Protein AF-0000000075576535 (afdb_homodimer)

Solvent-accessible surface area (backbone atoms only — not comparable to full-atom values): 26119 Å² total; per-residue (Å²): 130,88,57,39,35,42,32,34,54,51,31,19,43,72,40,58,70,53,46,50,52,46,50,64,59,34,53,67,55,54,68,76,42,75,64,45,44,45,37,43,22,48,39,57,70,35,44,57,62,50,44,52,54,37,58,76,64,68,48,82,67,37,43,29,31,50,52,58,44,52,50,69,54,49,90,36,50,63,47,47,24,51,55,45,44,51,72,63,62,55,42,33,32,36,36,54,44,66,47,32,41,72,58,36,65,47,43,53,67,55,35,17,48,23,37,53,36,30,48,74,71,69,26,27,30,36,38,32,42,55,36,47,59,66,35,51,73,70,69,39,37,68,59,50,40,49,50,44,50,53,45,35,46,57,90,60,59,73,89,46,61,66,47,40,36,37,29,47,31,41,47,54,10,44,71,95,79,27,47,56,69,53,62,68,57,51,47,52,51,34,51,48,51,42,50,52,34,25,70,75,51,41,79,60,18,75,58,43,44,30,25,44,22,32,58,46,35,79,88,46,38,37,64,50,56,63,36,91,60,31,43,25,40,45,25,43,74,50,45,74,39,54,68,50,31,47,53,37,49,54,50,33,51,63,55,77,100,129,88,57,41,36,41,32,35,54,52,31,19,43,70,40,59,68,52,46,48,52,46,51,64,58,34,55,70,55,53,69,75,42,75,64,45,45,44,35,43,22,49,39,59,69,35,45,57,62,51,46,51,54,37,58,76,64,67,50,83,66,38,42,29,31,49,52,57,45,51,48,70,54,50,91,36,50,64,46,47,24,50,57,46,46,50,73,65,62,54,43,33,32,35,37,54,44,65,48,32,41,74,60,36,65,48,44,52,68,54,34,16,48,23,38,54,36,30,49,73,70,68,26,28,28,36,37,33,42,55,35,46,59,65,33,52,73,70,69,39,35,67,59,49,39,49,50,45,50,52,47,35,45,57,90,59,59,72,90,47,63,66,46,40,36,37,28,46,31,41,48,55,9,45,71,96,79,28,46,57,69,51,60,69,56,52,49,53,51,35,51,49,52,42,51,52,34,24,71,76,52,41,81,62,18,75,58,45,45,29,25,45,24,32,58,45,36,81,88,47,40,38,63,50,57,61,35,90,61,32,43,25,41,45,25,42,76,50,45,75,39,54,68,50,32,47,53,40,50,54,50,33,52,63,54,77,101

Nearest PDB structures (foldseek):
  2btm-assembly1_B  TM=9.625E-01  e=4.132E-29  Geobacillus stearothermophilus
  1btm-assembly1_B  TM=9.492E-01  e=1.692E-28  Geobacillus stearothermophilus
  4y9a-assembly2_C  TM=9.514E-01  e=1.971E-26  Streptomyces coelicolor A3(2)
  3uww-assembly1_B  TM=9.425E-01  e=4.756E-26  Staphylococcus aureus subsp. aureus MRSA252
  3ta6-assembly1_A  TM=9.443E-01  e=1.858E-26  Mycobacterium tuberculosis H37Rv

Organism: Acetobacterium woodii (strain ATCC 29683 / DSM 1030 / JCM 2381 / KCTC 1655 / WB1) (NCBI:txid931626)

InterPro domains:
  IPR000652 Triosephosphate isomerase [PF00121] (5-249)
  IPR000652 Triosephosphate isomerase [PS51440] (3-251)
  IPR000652 Triosephosphate isomerase [PTHR21139] (2-249)
  IPR000652 Triosephosphate isomerase [cd00311] (4-249)
  IPR013785 Aldolase-type TIM barrel [G3DSA:3.20.20.70] (1-255)
  IPR020861 Triosephosphate isomerase, active site [PS00171] (167-177)
  IPR035990 Triosephosphate isomerase superfamily [SSF51351] (1-250)

Sequence (514 aa):
MKKFLLGTNWKMNKTLADATQYTNDLMPIIEKYPAFDFFIIPSYTHLWKLKELIDTNKSALKLGAQNMHYADSGQFTGEISPVMLKEIGLDIIELGHCERRQYFNETDETVNLKTLAALKHGFIPLICIGEKSEDKNYGVSKEMLAKQLKIALKDVPSDKIGQFWVAYEPVWAIGVNGIPAETPYVKKIHDFLRTVLIELYGPLGKDVPLLFGGSVNINNAKDYAGLENVDGLFIGRSAWEPDLFEEIMVSVGDTLKMKKFLLGTNWKMNKTLADATQYTNDLMPIIEKYPAFDFFIIPSYTHLWKLKELIDTNKSALKLGAQNMHYADSGQFTGEISPVMLKEIGLDIIELGHCERRQYFNETDETVNLKTLAALKHGFIPLICIGEKSEDKNYGVSKEMLAKQLKIALKDVPSDKIGQFWVAYEPVWAIGVNGIPAETPYVKKIHDFLRTVLIELYGPLGKDVPLLFGGSVNINNAKDYAGLENVDGLFIGRSAWEPDLFEEIMVSVGDTLK

Radius of gyration: 24.59 Å; Cα contacts (8 Å, |Δi|>4): 1043; chains: 2; bounding box: 40×75×56 Å

Secondary structure (DSSP, 8-state):
-PPEEEEEE--B---HHHHHHHHHHHHHHHTT-TTEEEEEE--GGGHHHHHHHHHHTT---EEEES---SSSSBS-TT---HHHHHHHT--EEEE--HHHHHHS---HHHHHHHHHHHHHTT-EEEEEE---HHHHHTT-HHHHHHHHHHHHTTT--GGGTTS-EEEE--GGGSSTTPPPPPHHHHHHHHHHHHHHHHHHHGGGGGGS-EEE-SS--TTTHHHHHTSTT--EEEE-GGGSSHHHHHHHHHHHHHHH-/-PPEEEEEE--B---HHHHHHHHHHHHHHHTT-TTEEEEEE--GGGHHHHHHHHHHTT---EEEES---SSSSBS-TT---HHHHHHHT--EEEE--HHHHHHS---HHHHHHHHHHHHHTT-EEEEEE---HHHHHTT-HHHHHHHHHHHHTTT--GGGTTS-EEEE--GGGSSTTPPPPPHHHHHHHHHHHHHHHHHHHGGGGGGS-EEE-SS--TTTHHHHHTSTT--EEEE-GGGSSHHHHHHHHHHHHHHH-

Structure (mmCIF, N/CA/C/O backbone):
data_AF-0000000075576535-model_v1
#
loop_
_entity.id
_entity.type
_entity.pdbx_description
1 polymer 'Triosephosphate isomerase'
#
loop_
_atom_site.group_PDB
_atom_site.id
_atom_site.type_symbol
_atom_site.label_atom_id
_atom_site.label_alt_id
_atom_site.label_comp_id
_atom_site.label_asym_id
_atom_site.label_entity_id
_atom_site.label_seq_id
_atom_site.pdbx_PDB_ins_code
_atom_site.Cartn_x
_atom_site.Cartn_y
_atom_site.Cartn_z
_atom_site.occupancy
_atom_site.B_iso_or_equiv
_atom_site.auth_seq_id
_atom_site.auth_comp_id
_atom_site.auth_asym_id
_atom_site.auth_atom_id
_atom_site.pdbx_PDB_model_num
ATOM 1 N N . MET A 1 1 ? 11.852 -34.375 -8.195 1 56.28 1 MET A N 1
ATOM 2 C CA . MET A 1 1 ? 10.672 -34 -8.953 1 56.28 1 MET A CA 1
ATOM 3 C C . MET A 1 1 ? 10.227 -32.562 -8.602 1 56.28 1 MET A C 1
ATOM 5 O O . MET A 1 1 ? 10.406 -32.125 -7.465 1 56.28 1 MET A O 1
ATOM 9 N N . LYS A 1 2 ? 9.836 -31.75 -9.641 1 85 2 LYS A N 1
ATOM 10 C CA . LYS A 1 2 ? 9.383 -30.391 -9.398 1 85 2 LYS A CA 1
ATOM 11 C C . LYS A 1 2 ? 8.117 -30.375 -8.547 1 85 2 LYS A C 1
ATOM 13 O O . LYS A 1 2 ? 7.18 -31.125 -8.805 1 85 2 LYS A O 1
ATOM 18 N N . LYS A 1 3 ? 8.156 -29.703 -7.449 1 93.56 3 LYS A N 1
ATOM 19 C CA . LYS A 1 3 ? 7.012 -29.625 -6.547 1 93.56 3 LYS A CA 1
ATOM 20 C C . LYS A 1 3 ? 5.879 -28.812 -7.176 1 93.56 3 LYS A C 1
ATOM 22 O O . LYS A 1 3 ? 6.125 -27.859 -7.926 1 93.56 3 LYS A O 1
ATOM 27 N N . PHE A 1 4 ? 4.617 -29.234 -6.926 1 97.38 4 PHE A N 1
ATOM 28 C CA . PHE A 1 4 ? 3.428 -28.516 -7.355 1 97.38 4 PHE A CA 1
ATOM 29 C C . PHE A 1 4 ? 3.17 -27.312 -6.461 1 97.38 4 PHE A C 1
ATOM 31 O O . PHE A 1 4 ? 3.215 -27.422 -5.234 1 97.38 4 PHE A O 1
ATOM 38 N N . LEU A 1 5 ? 2.971 -26.156 -7.043 1 98.25 5 LEU A N 1
ATOM 39 C CA . LEU A 1 5 ? 2.82 -24.922 -6.285 1 98.25 5 LEU A CA 1
ATOM 40 C C . LEU A 1 5 ? 1.365 -24.688 -5.891 1 98.25 5 LEU A C 1
ATOM 42 O O . LEU A 1 5 ? 0.467 -24.797 -6.727 1 98.25 5 LEU A O 1
ATOM 46 N N . LEU A 1 6 ? 1.112 -24.469 -4.617 1 98.25 6 LEU A N 1
ATOM 47 C CA . LEU A 1 6 ? -0.2 -24.094 -4.098 1 98.25 6 LEU A CA 1
ATOM 48 C C . LEU A 1 6 ? -0.117 -22.828 -3.262 1 98.25 6 LEU A C 1
ATOM 50 O O . LEU A 1 6 ? 0.62 -22.781 -2.275 1 98.25 6 LEU A O 1
ATOM 54 N N . GLY A 1 7 ? -0.827 -21.859 -3.676 1 98.12 7 GLY A N 1
ATOM 55 C CA . GLY A 1 7 ? -0.745 -20.609 -2.93 1 98.12 7 GLY A CA 1
ATOM 56 C C . GLY A 1 7 ? -2.037 -19.812 -2.953 1 98.12 7 GLY A C 1
ATOM 57 O O . GLY A 1 7 ? -2.996 -20.203 -3.625 1 98.12 7 GLY A O 1
ATOM 58 N N . THR A 1 8 ? -2.109 -18.766 -2.127 1 98.44 8 THR A N 1
ATOM 59 C CA . THR A 1 8 ? -3.311 -17.953 -2.018 1 98.44 8 THR A CA 1
ATOM 60 C C . THR A 1 8 ? -2.947 -16.5 -1.718 1 98.44 8 THR A C 1
ATOM 62 O O . THR A 1 8 ? -1.947 -16.234 -1.049 1 98.44 8 THR A O 1
ATOM 65 N N . ASN A 1 9 ? -3.652 -15.633 -2.279 1 98 9 ASN A N 1
ATOM 66 C CA . ASN A 1 9 ? -3.658 -14.203 -1.983 1 98 9 ASN A CA 1
ATOM 67 C C . ASN A 1 9 ? -4.934 -13.789 -1.257 1 98 9 ASN A C 1
ATOM 69 O O . ASN A 1 9 ? -6.039 -14.055 -1.73 1 98 9 ASN A O 1
ATOM 73 N N . TRP A 1 10 ? -4.77 -13.125 -0.159 1 97.94 10 TRP A N 1
ATOM 74 C CA . TRP A 1 10 ? -5.938 -12.781 0.651 1 97.94 10 TRP A CA 1
ATOM 75 C C . TRP A 1 10 ? -6.539 -11.453 0.208 1 97.94 10 TRP A C 1
ATOM 77 O O . TRP A 1 10 ? -7.605 -11.062 0.686 1 97.94 10 TRP A O 1
ATOM 87 N N . LYS A 1 11 ? -5.855 -10.75 -0.744 1 97.38 11 LYS A N 1
ATOM 88 C CA . LYS A 1 11 ? -6.285 -9.398 -1.092 1 97.38 11 LYS A CA 1
ATOM 89 C C . LYS A 1 11 ? -6.461 -8.539 0.157 1 97.38 11 LYS A C 1
ATOM 91 O O . LYS A 1 11 ? -5.652 -8.609 1.086 1 97.38 11 LYS A O 1
ATOM 96 N N . MET A 1 12 ? -7.383 -7.586 0.148 1 98 12 MET A N 1
ATOM 97 C CA . MET A 1 12 ? -7.574 -6.711 1.301 1 98 12 MET A CA 1
ATOM 98 C C . MET A 1 12 ? -8.562 -7.32 2.289 1 98 12 MET A C 1
ATOM 100 O O . MET A 1 12 ? -9.609 -6.734 2.566 1 98 12 MET A O 1
ATOM 104 N N . ASN A 1 13 ? -8.141 -8.531 2.719 1 97.44 13 ASN A N 1
ATOM 105 C CA . ASN A 1 13 ? -8.938 -9.25 3.707 1 97.44 13 ASN A CA 1
ATOM 106 C C . ASN A 1 13 ? -8.078 -9.742 4.867 1 97.44 13 ASN A C 1
ATOM 108 O O . ASN A 1 13 ? -6.848 -9.727 4.785 1 97.44 13 ASN A O 1
ATOM 112 N N . LYS A 1 14 ? -8.711 -10.109 6.031 1 97.5 14 LYS A N 1
ATOM 113 C CA . LYS A 1 14 ? -8.109 -10.656 7.246 1 97.5 14 LYS A CA 1
ATOM 114 C C . LYS A 1 14 ? -7.391 -9.562 8.039 1 97.5 14 LYS A C 1
ATOM 116 O O . LYS A 1 14 ? -6.629 -8.773 7.473 1 97.5 14 LYS A O 1
ATOM 121 N N . THR A 1 15 ? -7.684 -9.484 9.273 1 97.38 15 THR A N 1
ATOM 122 C CA . THR A 1 15 ? -6.879 -8.727 10.234 1 97.38 15 THR A CA 1
ATOM 123 C C . THR A 1 15 ? -5.602 -9.477 10.586 1 97.38 15 THR A C 1
ATOM 125 O O . THR A 1 15 ? -5.418 -10.625 10.172 1 97.38 15 THR A O 1
ATOM 128 N N . LEU A 1 16 ? -4.75 -8.805 11.281 1 97.69 16 LEU A N 1
ATOM 129 C CA . LEU A 1 16 ? -3.547 -9.508 11.711 1 97.69 16 LEU A CA 1
ATOM 130 C C . LEU A 1 16 ? -3.9 -10.711 12.586 1 97.69 16 LEU A C 1
ATOM 132 O O . LEU A 1 16 ? -3.27 -11.766 12.477 1 97.69 16 LEU A O 1
ATOM 136 N N . ALA A 1 17 ? -4.859 -10.562 13.469 1 98.12 17 ALA A N 1
ATOM 137 C CA . ALA A 1 17 ? -5.289 -11.672 14.32 1 98.12 17 ALA A CA 1
ATOM 138 C C . ALA A 1 17 ? -5.758 -12.852 13.477 1 98.12 17 ALA A C 1
ATOM 140 O O . ALA A 1 17 ? -5.363 -13.992 13.719 1 98.12 17 ALA A O 1
ATOM 141 N N . ASP A 1 18 ? -6.598 -12.562 12.477 1 98.19 18 ASP A N 1
ATOM 142 C CA . ASP A 1 18 ? -7.098 -13.594 11.57 1 98.19 18 ASP A CA 1
ATOM 143 C C . ASP A 1 18 ? -5.957 -14.242 10.797 1 98.19 18 ASP A C 1
ATOM 145 O O . ASP A 1 18 ? -5.93 -15.461 10.633 1 98.19 18 ASP A O 1
ATOM 149 N N . ALA A 1 19 ? -5.074 -13.414 10.312 1 98.5 19 ALA A N 1
ATOM 150 C CA . ALA A 1 19 ? -3.941 -13.875 9.516 1 98.5 19 ALA A CA 1
ATOM 151 C C . ALA A 1 19 ? -3.025 -14.773 10.344 1 98.5 19 ALA A C 1
ATOM 153 O O . ALA A 1 19 ? -2.535 -15.797 9.844 1 98.5 19 ALA A O 1
ATOM 154 N N . THR A 1 20 ? -2.766 -14.359 11.562 1 98.56 20 THR A N 1
ATOM 155 C CA . THR A 1 20 ? -1.916 -15.125 12.469 1 98.56 20 THR A CA 1
ATOM 156 C C . THR A 1 20 ? -2.533 -16.484 12.773 1 98.56 20 THR A C 1
ATOM 158 O O . THR A 1 20 ? -1.85 -17.5 12.719 1 98.56 20 THR A O 1
ATOM 161 N N . GLN A 1 21 ? -3.793 -16.453 13.086 1 98.62 21 GLN A N 1
ATOM 162 C CA . GLN A 1 21 ? -4.488 -17.703 13.352 1 98.62 21 GLN A CA 1
ATOM 163 C C . GLN A 1 21 ? -4.449 -18.625 12.133 1 98.62 21 GLN A C 1
ATOM 165 O O . GLN A 1 21 ? -4.18 -19.812 12.258 1 98.62 21 GLN A O 1
ATOM 170 N N . TYR A 1 22 ? -4.773 -18.094 10.984 1 98.69 22 TYR A N 1
ATOM 171 C CA . TYR A 1 22 ? -4.715 -18.844 9.734 1 98.69 22 TYR A CA 1
ATOM 172 C C . TYR A 1 22 ? -3.35 -19.5 9.555 1 98.69 22 TYR A C 1
ATOM 174 O O . TYR A 1 22 ? -3.258 -20.688 9.258 1 98.69 22 TYR A O 1
ATOM 182 N N . THR A 1 23 ? -2.303 -18.688 9.695 1 98.69 23 THR A N 1
ATOM 183 C CA . THR A 1 23 ? -0.939 -19.141 9.453 1 98.69 23 THR A CA 1
ATOM 184 C C . THR A 1 23 ? -0.543 -20.219 10.453 1 98.69 23 THR A C 1
ATOM 186 O O . THR A 1 23 ? 0.076 -21.219 10.078 1 98.69 23 THR A O 1
ATOM 189 N N . ASN A 1 24 ? -0.929 -20.031 11.734 1 98.56 24 ASN A N 1
ATOM 190 C CA . ASN A 1 24 ? -0.678 -21.031 12.773 1 98.56 24 ASN A CA 1
ATOM 191 C C . ASN A 1 24 ? -1.327 -22.359 12.438 1 98.56 24 ASN A C 1
ATOM 193 O O . ASN A 1 24 ? -0.734 -23.422 12.664 1 98.56 24 ASN A O 1
ATOM 197 N N . ASP A 1 25 ? -2.52 -22.266 11.906 1 98.5 25 ASP A N 1
ATOM 198 C CA . ASP A 1 25 ? -3.268 -23.484 11.578 1 98.5 25 ASP A CA 1
ATOM 199 C C . ASP A 1 25 ? -2.713 -24.141 10.312 1 98.5 25 ASP A C 1
ATOM 201 O O . ASP A 1 25 ? -2.719 -25.375 10.195 1 98.5 25 ASP A O 1
ATOM 205 N N . LEU A 1 26 ? -2.186 -23.391 9.398 1 98.5 26 LEU A N 1
ATOM 206 C CA . LEU A 1 26 ? -1.751 -23.875 8.102 1 98.5 26 LEU A CA 1
ATOM 207 C C . LEU A 1 26 ? -0.407 -24.594 8.203 1 98.5 26 LEU A C 1
ATOM 209 O O . LEU A 1 26 ? -0.174 -25.594 7.523 1 98.5 26 LEU A O 1
ATOM 213 N N . MET A 1 27 ? 0.479 -24.125 9.008 1 98.25 27 MET A N 1
ATOM 214 C CA . MET A 1 27 ? 1.863 -24.594 9.047 1 98.25 27 MET A CA 1
ATOM 215 C C . MET A 1 27 ? 1.929 -26.078 9.367 1 98.25 27 MET A C 1
ATOM 217 O O . MET A 1 27 ? 2.584 -26.844 8.648 1 98.25 27 MET A O 1
ATOM 221 N N . PRO A 1 28 ? 1.17 -26.609 10.375 1 97.44 28 PRO A N 1
ATOM 222 C CA . PRO A 1 28 ? 1.219 -28.047 10.602 1 97.44 28 PRO A CA 1
ATOM 223 C C . PRO A 1 28 ? 0.573 -28.844 9.469 1 97.44 28 PRO A C 1
ATOM 225 O O . PRO A 1 28 ? 0.981 -29.984 9.188 1 97.44 28 PRO A O 1
ATOM 228 N N . ILE A 1 29 ? -0.359 -28.25 8.781 1 97.44 29 ILE A N 1
ATOM 229 C CA . ILE A 1 29 ? -1.05 -28.938 7.691 1 97.44 29 ILE A CA 1
ATOM 230 C C . ILE A 1 29 ? -0.085 -29.156 6.527 1 97.44 29 ILE A C 1
ATOM 232 O O . ILE A 1 29 ? 0.015 -30.266 5.996 1 97.44 29 ILE A O 1
ATOM 236 N N . ILE A 1 30 ? 0.64 -28.156 6.168 1 96.12 30 ILE A N 1
ATOM 237 C CA . ILE A 1 30 ? 1.434 -28.25 4.945 1 96.12 30 ILE A CA 1
ATOM 238 C C . ILE A 1 30 ? 2.574 -29.25 5.148 1 96.12 30 ILE A C 1
ATOM 240 O O . ILE A 1 30 ? 3.107 -29.797 4.18 1 96.12 30 ILE A O 1
ATOM 244 N N . GLU A 1 31 ? 2.982 -29.531 6.371 1 95.94 31 GLU A N 1
ATOM 245 C CA . GLU A 1 31 ? 4.035 -30.5 6.676 1 95.94 31 GLU A CA 1
ATOM 246 C C . GLU A 1 31 ? 3.627 -31.906 6.262 1 95.94 31 GLU A C 1
ATOM 248 O O . GLU A 1 31 ? 4.484 -32.75 5.988 1 95.94 31 GLU A O 1
ATOM 253 N N . LYS A 1 32 ? 2.367 -32.094 6.164 1 95.69 32 LYS A N 1
ATOM 254 C CA . LYS A 1 32 ? 1.84 -33.406 5.797 1 95.69 32 LYS A CA 1
ATOM 255 C C . LYS A 1 32 ? 1.925 -33.625 4.293 1 95.69 32 LYS A C 1
ATOM 257 O O . LYS A 1 32 ? 1.772 -34.75 3.82 1 95.69 32 LYS A O 1
ATOM 262 N N . TYR A 1 33 ? 2.209 -32.594 3.57 1 94.62 33 TYR A N 1
ATOM 263 C CA . TYR A 1 33 ? 2.15 -32.688 2.115 1 94.62 33 TYR A CA 1
ATOM 264 C C . TYR A 1 33 ? 3.443 -32.188 1.485 1 94.62 33 TYR A C 1
ATOM 266 O O . TYR A 1 33 ? 3.441 -31.172 0.763 1 94.62 33 TYR A O 1
ATOM 274 N N . PRO A 1 34 ? 4.473 -32.844 1.625 1 90.75 34 PRO A N 1
ATOM 275 C CA . PRO A 1 34 ? 5.797 -32.406 1.18 1 90.75 34 PRO A CA 1
ATOM 276 C C . PRO A 1 34 ? 5.914 -32.312 -0.341 1 90.75 34 PRO A C 1
ATOM 278 O O . PRO A 1 34 ? 6.883 -31.766 -0.864 1 90.75 34 PRO A O 1
ATOM 281 N N . ALA A 1 35 ? 4.961 -32.844 -1.078 1 90.5 35 ALA A N 1
ATOM 282 C CA . ALA A 1 35 ? 4.992 -32.844 -2.539 1 90.5 35 ALA A CA 1
ATOM 283 C C . ALA A 1 35 ? 4.648 -31.469 -3.084 1 90.5 35 ALA A C 1
ATOM 285 O O . ALA A 1 35 ? 4.871 -31.188 -4.262 1 90.5 35 ALA A O 1
ATOM 286 N N . PHE A 1 36 ? 4.191 -30.609 -2.209 1 96.38 36 PHE A N 1
ATOM 287 C CA . PHE A 1 36 ? 3.76 -29.281 -2.621 1 96.38 36 PHE A CA 1
ATOM 288 C C . PHE A 1 36 ? 4.703 -28.203 -2.082 1 96.38 36 PHE A C 1
ATOM 290 O O . PHE A 1 36 ? 5.367 -28.406 -1.062 1 96.38 36 PHE A O 1
ATOM 297 N N . ASP A 1 37 ? 4.895 -27.156 -2.795 1 97.19 37 ASP A N 1
ATOM 298 C CA . ASP A 1 37 ? 5.371 -25.875 -2.264 1 97.19 37 ASP A CA 1
ATOM 299 C C . ASP A 1 37 ? 4.207 -24.922 -2 1 97.19 37 ASP A C 1
ATOM 301 O O . ASP A 1 37 ? 3.361 -24.719 -2.871 1 97.19 37 ASP A O 1
ATOM 305 N N . PHE A 1 38 ? 4.184 -24.469 -0.817 1 98.25 38 PHE A N 1
ATOM 306 C CA . PHE A 1 38 ? 3.045 -23.656 -0.398 1 98.25 38 PHE A CA 1
ATOM 307 C C . PHE A 1 38 ? 3.459 -22.203 -0.194 1 98.25 38 PHE A C 1
ATOM 309 O O . PHE A 1 38 ? 4.562 -21.922 0.281 1 98.25 38 PHE A O 1
ATOM 316 N N . PHE A 1 39 ? 2.568 -21.25 -0.551 1 98.75 39 PHE A N 1
ATOM 317 C CA . PHE A 1 39 ? 2.836 -19.844 -0.236 1 98.75 39 PHE A CA 1
ATOM 318 C C . PHE A 1 39 ? 1.543 -19.109 0.084 1 98.75 39 PHE A C 1
ATOM 320 O O . PHE A 1 39 ? 0.473 -19.484 -0.405 1 98.75 39 PHE A O 1
ATOM 327 N N . ILE A 1 40 ? 1.62 -18.109 0.944 1 98.88 40 ILE A N 1
ATOM 328 C CA . ILE A 1 40 ? 0.53 -17.188 1.232 1 98.88 40 ILE A CA 1
ATOM 329 C C . ILE A 1 40 ? 0.985 -15.758 0.966 1 98.88 40 ILE A C 1
ATOM 331 O O . ILE A 1 40 ? 2.158 -15.422 1.156 1 98.88 40 ILE A O 1
ATOM 335 N N . ILE A 1 41 ? 0.079 -14.93 0.544 1 98.81 41 ILE A N 1
ATOM 336 C CA . ILE A 1 41 ? 0.339 -13.523 0.253 1 98.81 41 ILE A CA 1
ATOM 337 C C . ILE A 1 41 ? -0.632 -12.648 1.038 1 98.81 41 ILE A C 1
ATOM 339 O O . ILE A 1 41 ? -1.754 -12.398 0.59 1 98.81 41 ILE A O 1
ATOM 343 N N . PRO A 1 42 ? -0.236 -12.219 2.221 1 98.62 42 PRO A N 1
ATOM 344 C CA . PRO A 1 42 ? -1.063 -11.391 3.1 1 98.62 42 PRO A CA 1
ATOM 345 C C . PRO A 1 42 ? -0.875 -9.898 2.848 1 98.62 42 PRO A C 1
ATOM 347 O O . PRO A 1 42 ? -0.125 -9.508 1.95 1 98.62 42 PRO A O 1
ATOM 350 N N . SER A 1 43 ? -1.602 -9.109 3.615 1 98.12 43 SER A N 1
ATOM 351 C CA . SER A 1 43 ? -1.451 -7.656 3.602 1 98.12 43 SER A CA 1
ATOM 352 C C . SER A 1 43 ? -0.093 -7.234 4.152 1 98.12 43 SER A C 1
ATOM 354 O O . SER A 1 43 ? 0.484 -7.93 4.992 1 98.12 43 SER A O 1
ATOM 356 N N . TYR A 1 44 ? 0.377 -6.023 3.748 1 97.88 44 TYR A N 1
ATOM 357 C CA . TYR A 1 44 ? 1.674 -5.492 4.148 1 97.88 44 TYR A CA 1
ATOM 358 C C . TYR A 1 44 ? 1.773 -5.383 5.664 1 97.88 44 TYR A C 1
ATOM 360 O O . TYR A 1 44 ? 2.832 -5.637 6.246 1 97.88 44 TYR A O 1
ATOM 368 N N . THR A 1 45 ? 0.659 -5.051 6.215 1 97.69 45 THR A N 1
ATOM 36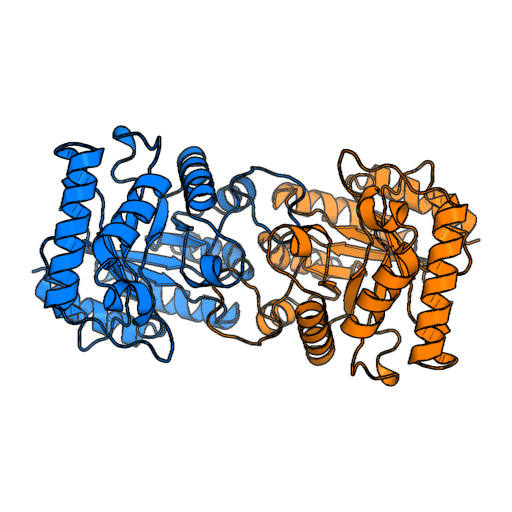9 C CA . THR A 1 45 ? 0.644 -4.75 7.645 1 97.69 45 THR A CA 1
ATOM 370 C C . THR A 1 45 ? 0.935 -6.004 8.461 1 97.69 45 THR A C 1
ATOM 372 O O . THR A 1 45 ? 1.271 -5.914 9.648 1 97.69 45 THR A O 1
ATOM 375 N N . HIS A 1 46 ? 0.867 -7.16 7.828 1 98 46 HIS A N 1
ATOM 376 C CA . HIS A 1 46 ? 0.969 -8.422 8.555 1 98 46 HIS A CA 1
ATOM 377 C C . HIS A 1 46 ? 2.348 -9.047 8.375 1 98 46 HIS A C 1
ATOM 379 O O . HIS A 1 46 ? 2.695 -10 9.078 1 98 46 HIS A O 1
ATOM 385 N N . LEU A 1 47 ? 3.137 -8.531 7.527 1 98.5 47 LEU A N 1
ATOM 386 C CA . LEU A 1 47 ? 4.254 -9.273 6.965 1 98.5 47 LEU A CA 1
ATOM 387 C C . LEU A 1 47 ? 5.297 -9.578 8.031 1 98.5 47 LEU A C 1
ATOM 389 O O . LEU A 1 47 ? 5.77 -10.719 8.141 1 98.5 47 LEU A O 1
ATOM 393 N N . TRP A 1 48 ? 5.637 -8.609 8.844 1 97.69 48 TRP A N 1
ATOM 394 C CA . TRP A 1 48 ? 6.676 -8.82 9.844 1 97.69 48 TRP A CA 1
ATOM 395 C C . TRP A 1 48 ? 6.266 -9.906 10.836 1 97.69 48 TRP A C 1
ATOM 397 O O . TRP A 1 48 ? 7.043 -10.812 11.133 1 97.69 48 TRP A O 1
ATOM 407 N N . LYS A 1 49 ? 5.043 -9.828 11.281 1 97.62 49 LYS A N 1
ATOM 408 C CA . LYS A 1 49 ? 4.574 -10.773 12.289 1 97.62 49 LYS A CA 1
ATOM 409 C C . LYS A 1 49 ? 4.453 -12.18 11.719 1 97.62 49 LYS A C 1
ATOM 411 O O . LYS A 1 49 ? 4.801 -13.156 12.383 1 97.62 49 LYS A O 1
ATOM 416 N N . LEU A 1 50 ? 3.969 -12.258 10.516 1 98.62 50 LEU A N 1
ATOM 417 C CA . LEU A 1 50 ? 3.818 -13.562 9.891 1 98.62 50 LEU A CA 1
ATOM 418 C C . LEU A 1 50 ? 5.18 -14.18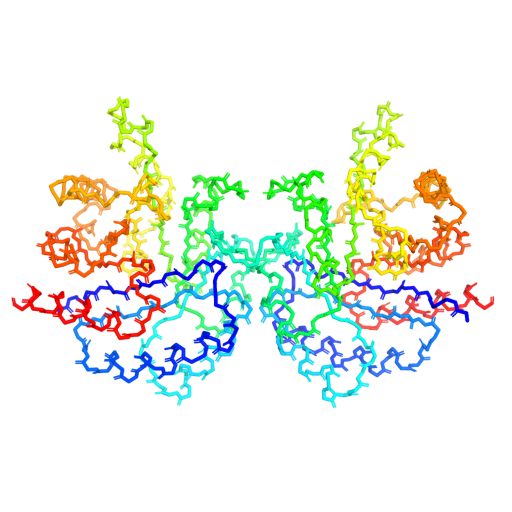 9.578 1 98.62 50 LEU A C 1
ATOM 420 O O . LEU A 1 50 ? 5.363 -15.391 9.703 1 98.62 50 LEU A O 1
ATOM 424 N N . LYS A 1 51 ? 6.113 -13.328 9.156 1 98.62 51 LYS A N 1
ATOM 425 C CA . LYS A 1 51 ? 7.457 -13.836 8.898 1 98.62 51 LYS A CA 1
ATOM 426 C C . LYS A 1 51 ? 8.086 -14.383 10.18 1 98.62 51 LYS A C 1
ATOM 428 O O . LYS A 1 51 ? 8.719 -15.438 10.172 1 98.62 51 LYS A O 1
ATOM 433 N N . GLU A 1 52 ? 7.945 -13.641 11.25 1 97.81 52 GLU A N 1
ATOM 434 C CA . GLU A 1 52 ? 8.438 -14.102 12.547 1 97.81 52 GLU A CA 1
ATOM 435 C C . GLU A 1 52 ? 7.832 -15.453 12.922 1 97.81 52 GLU A C 1
ATOM 437 O O . GLU A 1 52 ? 8.539 -16.344 13.383 1 97.81 52 GLU A O 1
ATOM 442 N N . LEU A 1 53 ? 6.551 -15.539 12.75 1 98.19 53 LEU A N 1
ATOM 443 C CA . LEU A 1 53 ? 5.824 -16.766 13.078 1 98.19 53 LEU A CA 1
ATOM 444 C C . LEU A 1 53 ? 6.344 -17.938 12.25 1 98.19 53 LEU A C 1
ATOM 446 O O . LEU A 1 53 ? 6.582 -19.016 12.789 1 98.19 53 LEU A O 1
ATOM 450 N N . ILE A 1 54 ? 6.535 -17.734 10.977 1 98.69 54 ILE A N 1
ATOM 451 C CA . ILE A 1 54 ? 6.984 -18.766 10.047 1 98.69 54 ILE A CA 1
ATOM 452 C C . ILE A 1 54 ? 8.406 -19.203 10.406 1 98.69 54 ILE A C 1
ATOM 454 O O . ILE A 1 54 ? 8.703 -20.406 10.469 1 98.69 54 ILE A O 1
ATOM 458 N N . ASP A 1 55 ? 9.289 -18.234 10.688 1 98.44 55 ASP A N 1
ATOM 459 C CA . ASP A 1 55 ? 10.688 -18.516 11.008 1 98.44 55 ASP A CA 1
ATOM 460 C C . ASP A 1 55 ? 10.82 -19.25 12.336 1 98.44 55 ASP A C 1
ATOM 462 O O . ASP A 1 55 ? 11.609 -20.188 12.453 1 98.44 55 ASP A O 1
ATOM 466 N N . THR A 1 56 ? 10.039 -18.828 13.312 1 98.06 56 THR A N 1
ATOM 467 C CA . THR A 1 56 ? 10.102 -19.422 14.641 1 98.06 56 THR A CA 1
ATOM 468 C C . THR A 1 56 ? 9.711 -20.906 14.578 1 98.06 56 THR A C 1
ATOM 470 O O . THR A 1 56 ? 10.266 -21.719 15.312 1 98.06 56 THR A O 1
ATOM 473 N N . ASN A 1 57 ? 8.836 -21.219 13.68 1 98 57 ASN A N 1
ATOM 474 C CA . ASN A 1 57 ? 8.359 -22.578 13.547 1 98 57 ASN A CA 1
ATOM 475 C C . ASN A 1 57 ? 9.164 -23.375 12.523 1 98 57 ASN A C 1
ATOM 477 O O . ASN A 1 57 ? 8.859 -24.531 12.234 1 98 57 ASN A O 1
ATOM 481 N N . LYS A 1 58 ? 10.156 -22.719 11.898 1 97.62 58 LYS A N 1
ATOM 482 C CA . LYS A 1 58 ? 11 -23.328 10.867 1 97.62 58 LYS A CA 1
ATOM 483 C C . LYS A 1 58 ? 10.148 -23.938 9.766 1 97.62 58 LYS A C 1
ATOM 485 O O . LYS A 1 58 ? 10.406 -25.062 9.328 1 97.62 58 LYS A O 1
ATOM 490 N N . SER A 1 59 ? 9.086 -23.281 9.492 1 97.75 59 SER A N 1
ATOM 491 C CA . SER A 1 59 ? 8.156 -23.75 8.461 1 97.75 59 SER A CA 1
ATOM 492 C C . SER A 1 59 ? 8.711 -23.5 7.062 1 97.75 59 SER A C 1
ATOM 494 O O . SER A 1 59 ? 9.406 -22.516 6.832 1 97.75 59 SER A O 1
ATOM 496 N N . ALA A 1 60 ? 8.344 -24.359 6.105 1 97 60 ALA A N 1
ATOM 497 C CA . ALA A 1 60 ? 8.742 -24.203 4.707 1 97 60 ALA A CA 1
ATOM 498 C C . ALA A 1 60 ? 7.773 -23.281 3.961 1 97 60 ALA A C 1
ATOM 500 O O . ALA A 1 60 ? 7.957 -23.016 2.773 1 97 60 ALA A O 1
ATOM 501 N N . LEU A 1 61 ? 6.727 -22.844 4.633 1 98.44 61 LEU A N 1
ATOM 502 C CA . LEU A 1 61 ? 5.73 -21.953 4.047 1 98.44 61 LEU A CA 1
ATOM 503 C C . LEU A 1 61 ? 6.383 -20.672 3.508 1 98.44 61 LEU A C 1
ATOM 505 O O . LEU A 1 61 ? 7.094 -19.984 4.238 1 98.44 61 LEU A O 1
ATOM 509 N N . LYS A 1 62 ? 6.215 -20.406 2.223 1 98.62 62 LYS A N 1
ATOM 510 C CA . LYS A 1 62 ? 6.719 -19.188 1.625 1 98.62 62 LYS A CA 1
ATOM 511 C C . LYS A 1 62 ? 5.766 -18.016 1.878 1 98.62 62 LYS A C 1
ATOM 513 O O . LYS A 1 62 ? 4.551 -18.203 1.947 1 98.62 62 LYS A O 1
ATOM 518 N N . LEU A 1 63 ? 6.305 -16.891 2.037 1 98.88 63 LEU A N 1
ATOM 519 C CA . LEU A 1 63 ? 5.566 -15.664 2.32 1 98.88 63 LEU A CA 1
ATOM 520 C C . LEU A 1 63 ? 5.785 -14.625 1.222 1 98.88 63 LEU A C 1
ATOM 522 O O . LEU A 1 63 ? 6.922 -14.398 0.796 1 98.88 63 LEU A O 1
ATOM 526 N N . GLY A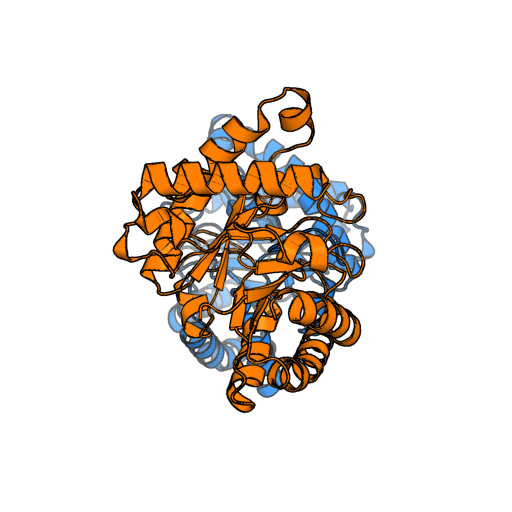 1 64 ? 4.691 -14.07 0.715 1 98.88 64 GLY A N 1
ATOM 527 C CA . GLY A 1 64 ? 4.809 -13.07 -0.336 1 98.88 64 GLY A CA 1
ATOM 528 C C . GLY A 1 64 ? 4.148 -11.75 0.015 1 98.88 64 GLY A C 1
ATOM 529 O O . GLY A 1 64 ? 3.561 -11.609 1.089 1 98.88 64 GLY A O 1
ATOM 530 N N . ALA A 1 65 ? 4.305 -10.797 -0.864 1 98.88 65 ALA A N 1
ATOM 531 C CA . ALA A 1 65 ? 3.645 -9.492 -0.784 1 98.88 65 ALA A CA 1
ATOM 532 C C . ALA A 1 65 ? 2.723 -9.273 -1.979 1 98.88 65 ALA A C 1
ATOM 534 O O . ALA A 1 65 ? 2.955 -9.82 -3.061 1 98.88 65 ALA A O 1
ATOM 535 N N . GLN A 1 66 ? 1.771 -8.422 -1.798 1 98.69 66 GLN A N 1
ATOM 536 C CA . GLN A 1 66 ? 0.718 -8.242 -2.791 1 98.69 66 GLN A CA 1
ATOM 537 C C . GLN A 1 66 ? 1.146 -7.25 -3.869 1 98.69 66 GLN A C 1
ATOM 539 O O . GLN A 1 66 ? 0.428 -7.043 -4.852 1 98.69 66 GLN A O 1
ATOM 544 N N . ASN A 1 67 ? 2.264 -6.602 -3.666 1 97.94 67 ASN A N 1
ATOM 545 C CA . ASN A 1 67 ? 2.816 -5.594 -4.566 1 97.94 67 ASN A CA 1
ATOM 546 C C . ASN A 1 67 ? 4.199 -5.137 -4.117 1 97.94 67 ASN A C 1
ATOM 548 O O . ASN A 1 67 ? 4.633 -5.453 -3.008 1 97.94 67 ASN A O 1
ATOM 552 N N . MET A 1 68 ? 4.895 -4.5 -5.039 1 98.5 68 MET A N 1
ATOM 553 C CA . MET A 1 68 ? 6.203 -3.904 -4.781 1 98.5 68 MET A CA 1
ATOM 554 C C . MET A 1 68 ? 6.535 -2.842 -5.824 1 98.5 68 MET A C 1
ATOM 556 O O . MET A 1 68 ? 6.258 -3.025 -7.012 1 98.5 68 MET A O 1
ATOM 560 N N . HIS A 1 69 ? 7 -1.728 -5.395 1 98.25 69 HIS A N 1
ATOM 561 C CA . HIS A 1 69 ? 7.492 -0.743 -6.352 1 98.25 69 HIS A CA 1
ATOM 562 C C . HIS A 1 69 ? 8.805 -1.193 -6.98 1 98.25 69 HIS A C 1
ATOM 564 O O . HIS A 1 69 ? 9.492 -2.057 -6.434 1 98.25 69 HIS A O 1
ATOM 570 N N . TYR A 1 70 ? 9.133 -0.573 -8.133 1 98.5 70 TYR A N 1
ATOM 571 C CA . TYR A 1 70 ? 10.352 -0.994 -8.812 1 98.5 70 TYR A CA 1
ATOM 572 C C . TYR A 1 70 ? 11.562 -0.227 -8.289 1 98.5 70 TYR A C 1
ATOM 574 O O . TYR A 1 70 ? 12.703 -0.669 -8.445 1 98.5 70 TYR A O 1
ATOM 582 N N . ALA A 1 71 ? 11.344 0.97 -7.703 1 98.25 71 ALA A N 1
ATOM 583 C CA . ALA A 1 71 ? 12.438 1.774 -7.168 1 98.25 71 ALA A CA 1
ATOM 584 C C . ALA A 1 71 ? 12.789 1.348 -5.746 1 98.25 71 ALA A C 1
ATOM 586 O O . ALA A 1 71 ? 11.906 0.962 -4.973 1 98.25 71 ALA A O 1
ATOM 587 N N . ASP A 1 72 ? 14.055 1.525 -5.352 1 98.38 72 ASP A N 1
ATOM 588 C CA . ASP A 1 72 ? 14.508 1.155 -4.016 1 98.38 72 ASP A CA 1
ATOM 589 C C . ASP A 1 72 ? 14 2.145 -2.971 1 98.38 72 ASP A C 1
ATOM 591 O O . ASP A 1 72 ? 13.922 1.818 -1.784 1 98.38 72 ASP A O 1
ATOM 595 N N . SER A 1 73 ? 13.836 3.338 -3.33 1 97.69 73 SER A N 1
ATOM 596 C CA . SER A 1 73 ? 13.297 4.418 -2.508 1 97.69 73 SER A CA 1
ATOM 597 C C . SER A 1 73 ? 12.828 5.586 -3.365 1 97.69 73 SER A C 1
ATOM 599 O O . SER A 1 73 ? 13.117 5.641 -4.562 1 97.69 73 SER A O 1
ATOM 601 N N . GLY A 1 74 ? 12.031 6.484 -2.799 1 96.12 74 GLY A N 1
ATOM 602 C CA . GLY A 1 74 ? 11.695 7.68 -3.555 1 96.12 74 GLY A CA 1
ATOM 603 C C . GLY A 1 74 ? 10.367 8.289 -3.15 1 96.12 74 GLY A C 1
ATOM 604 O O . GLY A 1 74 ? 9.844 7.984 -2.078 1 96.12 74 GLY A O 1
ATOM 605 N N . GLN A 1 75 ? 9.875 9.211 -4.035 1 95.19 75 GLN A N 1
ATOM 606 C CA . GLN A 1 75 ? 8.664 9.992 -3.795 1 95.19 75 GLN A CA 1
ATOM 607 C C . GLN A 1 75 ? 7.426 9.227 -4.258 1 95.19 75 GLN A C 1
ATOM 609 O O . GLN A 1 75 ? 6.754 9.641 -5.203 1 95.19 75 GLN A O 1
ATOM 614 N N . PHE A 1 76 ? 7.164 8.172 -3.492 1 96.62 76 PHE A N 1
ATOM 615 C CA . PHE A 1 76 ? 6.027 7.305 -3.793 1 96.62 76 PHE A CA 1
ATOM 616 C C . PHE A 1 76 ? 5.238 6.992 -2.527 1 96.62 76 PHE A C 1
ATOM 618 O O . PHE A 1 76 ? 5.309 5.879 -2.004 1 96.62 76 PHE A O 1
ATOM 625 N N . THR A 1 77 ? 4.441 7.984 -2.07 1 97.31 77 THR A N 1
ATOM 626 C CA . THR A 1 77 ? 3.639 7.852 -0.859 1 97.31 77 THR A CA 1
ATOM 627 C C . THR A 1 77 ? 2.715 6.641 -0.952 1 97.31 77 THR A C 1
ATOM 629 O O . THR A 1 77 ? 1.984 6.484 -1.933 1 97.31 77 THR A O 1
ATOM 632 N N . GLY A 1 78 ? 2.812 5.734 0.003 1 97.06 78 GLY A N 1
ATOM 633 C CA . GLY A 1 78 ? 1.907 4.598 0.07 1 97.06 78 GLY A CA 1
ATOM 634 C C . GLY A 1 78 ? 2.473 3.348 -0.573 1 97.06 78 GLY A C 1
ATOM 635 O O . GLY A 1 78 ? 1.907 2.262 -0.432 1 97.06 78 GLY A O 1
ATOM 636 N N . GLU A 1 79 ? 3.574 3.447 -1.3 1 97.56 79 GLU A N 1
ATOM 637 C CA . GLU A 1 79 ? 4.188 2.295 -1.952 1 97.56 79 GLU A CA 1
ATOM 638 C C . GLU A 1 79 ? 5.219 1.629 -1.041 1 97.56 79 GLU A C 1
ATOM 640 O O . GLU A 1 79 ? 5.621 2.203 -0.028 1 97.56 79 GLU A O 1
ATOM 645 N N . ILE A 1 80 ? 5.59 0.417 -1.389 1 98.38 80 ILE A N 1
ATOM 646 C CA . ILE A 1 80 ? 6.531 -0.386 -0.62 1 98.38 80 ILE A CA 1
ATOM 647 C C . ILE A 1 80 ? 7.746 -0.721 -1.482 1 98.38 80 ILE A C 1
ATOM 649 O O . ILE A 1 80 ? 7.602 -1.189 -2.613 1 98.38 80 ILE A O 1
ATOM 653 N N . SER A 1 81 ? 8.938 -0.517 -0.973 1 98.25 81 SER A N 1
ATOM 654 C CA . SER A 1 81 ? 10.156 -0.704 -1.755 1 98.25 81 SER A CA 1
ATOM 655 C C . SER A 1 81 ? 10.68 -2.133 -1.636 1 98.25 81 SER A C 1
ATOM 657 O O . SER A 1 81 ? 10.391 -2.824 -0.658 1 98.25 81 SER A O 1
ATOM 659 N N . PRO A 1 82 ? 11.477 -2.553 -2.664 1 98.56 82 PRO A N 1
ATOM 660 C CA . PRO A 1 82 ? 12.117 -3.863 -2.561 1 98.56 82 PRO A CA 1
ATOM 661 C C . PRO A 1 82 ? 13.016 -3.984 -1.33 1 98.56 82 PRO A C 1
ATOM 663 O O . PRO A 1 82 ? 13.102 -5.055 -0.726 1 98.56 82 PRO A O 1
ATOM 666 N N . VAL A 1 83 ? 13.594 -2.902 -0.933 1 98.5 83 VAL A N 1
ATOM 667 C CA . VAL A 1 83 ? 14.531 -2.902 0.185 1 98.5 83 VAL A CA 1
ATOM 668 C C . VAL A 1 83 ? 13.789 -3.172 1.488 1 98.5 83 VAL A C 1
ATOM 670 O O . VAL A 1 83 ? 14.266 -3.922 2.344 1 98.5 83 VAL A O 1
ATOM 673 N N . MET A 1 84 ? 12.617 -2.611 1.656 1 98.31 84 MET A N 1
ATOM 674 C CA . MET A 1 84 ? 11.773 -2.846 2.826 1 98.31 84 MET A CA 1
ATOM 675 C C . MET A 1 84 ? 11.359 -4.309 2.916 1 98.31 84 MET A C 1
ATOM 677 O O . MET A 1 84 ? 11.43 -4.914 3.988 1 98.31 84 MET A O 1
ATOM 681 N N . LEU A 1 85 ? 10.953 -4.848 1.788 1 98.69 85 LEU A N 1
ATOM 682 C CA . LEU A 1 85 ? 10.469 -6.223 1.762 1 98.69 85 LEU A CA 1
ATOM 683 C C . LEU A 1 85 ? 11.625 -7.203 1.968 1 98.69 85 LEU A C 1
ATOM 685 O O . LEU A 1 85 ? 11.445 -8.25 2.59 1 98.69 85 LEU A O 1
ATOM 689 N N . LYS A 1 86 ? 12.758 -6.867 1.382 1 98.38 86 LYS A N 1
ATOM 690 C CA . LYS A 1 86 ? 13.945 -7.699 1.57 1 98.38 86 LYS A CA 1
ATOM 691 C C . LYS A 1 86 ? 14.336 -7.777 3.045 1 98.38 86 LYS A C 1
ATOM 693 O O . LYS A 1 86 ? 14.727 -8.836 3.533 1 98.38 86 LYS A O 1
ATOM 698 N N . GLU A 1 87 ? 14.258 -6.691 3.76 1 98.19 87 GLU A N 1
ATOM 699 C CA . GLU A 1 87 ? 14.555 -6.664 5.188 1 98.19 87 GLU A CA 1
ATOM 700 C C . GLU A 1 87 ? 13.664 -7.633 5.957 1 98.19 87 GLU A C 1
ATOM 702 O O . GLU A 1 87 ? 14.094 -8.234 6.938 1 98.19 87 GLU A O 1
ATOM 707 N N . ILE A 1 88 ? 12.406 -7.742 5.566 1 97.75 88 ILE A N 1
ATOM 708 C CA . ILE A 1 88 ? 11.469 -8.648 6.223 1 97.75 88 ILE A CA 1
ATOM 709 C C . ILE A 1 88 ? 11.844 -10.094 5.918 1 97.75 88 ILE A C 1
ATOM 711 O O . ILE A 1 88 ? 11.648 -10.984 6.75 1 97.75 88 ILE A O 1
ATOM 715 N N . GLY A 1 89 ? 12.383 -10.336 4.738 1 98 89 GLY A N 1
ATOM 716 C CA . GLY A 1 89 ? 12.773 -11.672 4.324 1 98 89 GLY A CA 1
ATOM 717 C C . GLY A 1 89 ? 11.68 -12.406 3.561 1 98 89 GLY A C 1
ATOM 718 O O . GLY A 1 89 ? 11.422 -13.578 3.811 1 98 89 GLY A O 1
ATOM 719 N N . LEU A 1 90 ? 11.055 -11.758 2.654 1 98 90 LEU A N 1
ATOM 720 C CA . LEU A 1 90 ? 9.977 -12.344 1.869 1 98 90 LEU A CA 1
ATOM 721 C C . LEU A 1 90 ? 10.531 -13.211 0.744 1 98 90 LEU A C 1
ATOM 723 O O . LEU A 1 90 ? 11.695 -13.062 0.359 1 98 90 LEU A O 1
ATOM 727 N N . ASP A 1 91 ? 9.68 -14.062 0.208 1 98.38 91 ASP A N 1
ATOM 728 C CA . ASP A 1 91 ? 10.062 -14.961 -0.875 1 98.38 91 ASP A CA 1
ATOM 729 C C . ASP A 1 91 ? 9.5 -14.484 -2.211 1 98.38 91 ASP A C 1
ATOM 731 O O . ASP A 1 91 ? 10.211 -14.453 -3.217 1 98.38 91 ASP A O 1
ATOM 735 N N . ILE A 1 92 ? 8.234 -14.047 -2.182 1 98.81 92 ILE A N 1
ATOM 736 C CA . ILE A 1 92 ? 7.453 -13.914 -3.404 1 98.81 92 ILE A CA 1
ATOM 737 C C . ILE A 1 92 ? 6.883 -12.5 -3.502 1 98.81 92 ILE A C 1
ATOM 739 O O . ILE A 1 92 ? 6.469 -11.914 -2.496 1 98.81 92 ILE A O 1
ATOM 743 N N . ILE A 1 93 ? 6.867 -11.961 -4.684 1 98.88 93 ILE A N 1
ATOM 744 C CA . ILE A 1 93 ? 6.184 -10.703 -4.945 1 98.88 93 ILE A CA 1
ATOM 745 C C . ILE A 1 93 ? 5.109 -10.914 -6.012 1 98.88 93 ILE A C 1
ATOM 747 O O . ILE A 1 93 ? 5.422 -11.234 -7.16 1 98.88 93 ILE A O 1
ATOM 751 N N . GLU A 1 94 ? 3.871 -10.75 -5.637 1 98.88 94 GLU A N 1
ATOM 752 C CA . GLU A 1 94 ? 2.795 -10.773 -6.621 1 98.88 94 GLU A CA 1
ATOM 753 C C . GLU A 1 94 ? 2.777 -9.484 -7.441 1 98.88 94 GLU A C 1
ATOM 755 O O . GLU A 1 94 ? 2.807 -8.391 -6.887 1 98.88 94 GLU A O 1
ATOM 760 N N . LEU A 1 95 ? 2.75 -9.641 -8.773 1 98.75 95 LEU A N 1
ATOM 761 C CA . LEU A 1 95 ? 2.795 -8.492 -9.672 1 98.75 95 LEU A CA 1
ATOM 762 C C . LEU A 1 95 ? 1.743 -8.617 -10.766 1 98.75 95 LEU A C 1
ATOM 764 O O . LEU A 1 95 ? 1.492 -9.711 -11.266 1 98.75 95 LEU A O 1
ATOM 768 N N . GLY A 1 96 ? 1.111 -7.508 -11.102 1 98.19 96 GLY A N 1
ATOM 769 C CA . GLY A 1 96 ? 0.252 -7.465 -12.273 1 98.19 96 GLY A CA 1
ATOM 770 C C . GLY A 1 96 ? -1.128 -8.039 -12.023 1 98.19 96 GLY A C 1
ATOM 771 O O . GLY A 1 96 ? -1.847 -8.383 -12.969 1 98.19 96 GLY A O 1
ATOM 772 N N . HIS A 1 97 ? -1.5 -8.25 -10.766 1 98.12 97 HIS A N 1
ATOM 773 C CA . HIS A 1 97 ? -2.863 -8.695 -10.5 1 98.12 97 HIS A CA 1
ATOM 774 C C . HIS A 1 97 ? -3.883 -7.777 -11.164 1 98.12 97 HIS A C 1
ATOM 776 O O . HIS A 1 97 ? -3.678 -6.562 -11.242 1 98.12 97 HIS A O 1
ATOM 782 N N . CYS A 1 98 ? -5.012 -8.312 -11.602 1 96.81 98 CYS A N 1
ATOM 783 C CA . CYS A 1 98 ? -5.992 -7.578 -12.383 1 96.81 98 CYS A CA 1
ATOM 784 C C . CYS A 1 98 ? -6.516 -6.375 -11.609 1 96.81 98 CYS A C 1
ATOM 786 O O . CYS A 1 98 ? -6.781 -5.324 -12.195 1 96.81 98 CYS A O 1
ATOM 788 N N . GLU A 1 99 ? -6.617 -6.488 -10.312 1 95.88 99 GLU A N 1
ATOM 789 C CA . GLU A 1 99 ? -7.133 -5.406 -9.484 1 95.88 99 GLU A CA 1
ATOM 790 C C . GLU A 1 99 ? -6.172 -4.223 -9.453 1 95.88 99 GLU A C 1
ATOM 792 O O . GLU A 1 99 ? -6.598 -3.068 -9.391 1 95.88 99 GLU A O 1
ATOM 797 N N . ARG A 1 100 ? -4.875 -4.465 -9.453 1 97.12 100 ARG A N 1
ATOM 798 C CA . ARG A 1 100 ? -3.879 -3.402 -9.516 1 97.12 100 ARG A CA 1
ATOM 799 C C . ARG A 1 100 ? -3.922 -2.684 -10.859 1 97.12 100 ARG A C 1
ATOM 801 O O . ARG A 1 100 ? -3.779 -1.461 -10.922 1 97.12 100 ARG A O 1
ATOM 808 N N . ARG A 1 101 ? -4.129 -3.441 -11.953 1 95.88 101 ARG A N 1
ATOM 809 C CA . ARG A 1 101 ? -4.246 -2.881 -13.297 1 95.88 101 ARG A CA 1
ATOM 810 C C . ARG A 1 101 ? -5.496 -2.02 -13.422 1 95.88 101 ARG A C 1
ATOM 812 O O . ARG A 1 101 ? -5.453 -0.939 -14.016 1 95.88 101 ARG A O 1
ATOM 819 N N . GLN A 1 102 ? -6.57 -2.549 -12.836 1 93 102 GLN A N 1
ATOM 820 C CA . GLN A 1 102 ? -7.879 -1.93 -13 1 93 102 GLN A CA 1
ATOM 821 C C . GLN A 1 102 ? -8 -0.666 -12.156 1 93 102 GLN A C 1
ATOM 823 O O . GLN A 1 102 ? -8.562 0.337 -12.602 1 93 102 GLN A O 1
ATOM 828 N N . TYR A 1 103 ? -7.426 -0.708 -10.922 1 92.31 103 TYR A N 1
ATOM 829 C CA . TYR A 1 103 ? -7.805 0.324 -9.961 1 92.31 103 TYR A CA 1
ATOM 830 C C . TYR A 1 103 ? -6.613 1.209 -9.617 1 92.31 103 TYR A C 1
ATOM 832 O O . TYR A 1 103 ? -6.785 2.318 -9.102 1 92.31 103 TYR A O 1
ATOM 840 N N . PHE A 1 104 ? -5.332 0.796 -9.945 1 91.88 104 PHE A N 1
ATOM 841 C CA . PHE A 1 104 ? -4.203 1.483 -9.328 1 91.88 104 PHE A CA 1
ATOM 842 C C . PHE A 1 104 ? -3.121 1.781 -10.359 1 91.88 104 PHE A C 1
ATOM 844 O O . PHE A 1 104 ? -1.941 1.872 -10.016 1 91.88 104 PHE A O 1
ATOM 851 N N . ASN A 1 105 ? -3.449 1.851 -11.633 1 92.94 105 ASN A N 1
ATOM 852 C CA . ASN A 1 105 ? -2.641 2.352 -12.742 1 92.94 105 ASN A CA 1
ATOM 853 C C . ASN A 1 105 ? -1.443 1.444 -13.016 1 92.94 105 ASN A C 1
ATOM 855 O O . ASN A 1 105 ? -0.383 1.917 -13.43 1 92.94 105 ASN A O 1
ATOM 859 N N . GLU A 1 106 ? -1.561 0.192 -12.648 1 96.38 106 GLU A N 1
ATOM 860 C CA . GLU A 1 106 ? -0.505 -0.748 -13.016 1 96.38 106 GLU A CA 1
ATOM 861 C C . GLU A 1 106 ? -0.581 -1.109 -14.5 1 96.38 106 GLU A C 1
ATOM 863 O O . GLU A 1 106 ? -1.657 -1.425 -15.016 1 96.38 106 GLU A O 1
ATOM 868 N N . THR A 1 107 ? 0.534 -0.983 -15.227 1 97.44 107 THR A N 1
ATOM 869 C CA . THR A 1 107 ? 0.599 -1.248 -16.656 1 97.44 107 THR A CA 1
ATOM 870 C C . THR A 1 107 ? 1.536 -2.416 -16.953 1 97.44 107 THR A C 1
ATOM 872 O O . THR A 1 107 ? 2.268 -2.869 -16.062 1 97.44 107 THR A O 1
ATOM 875 N N . ASP A 1 108 ? 1.456 -2.885 -18.172 1 98.31 108 ASP A N 1
ATOM 876 C CA . ASP A 1 108 ? 2.385 -3.936 -18.578 1 98.31 108 ASP A CA 1
ATOM 877 C C . ASP A 1 108 ? 3.832 -3.494 -18.391 1 98.31 108 ASP A C 1
ATOM 879 O O . ASP A 1 108 ? 4.672 -4.281 -17.938 1 98.31 108 ASP A O 1
ATOM 883 N N . GLU A 1 109 ? 4.105 -2.232 -18.703 1 98.25 109 GLU A N 1
ATOM 884 C CA . GLU A 1 109 ? 5.457 -1.69 -18.594 1 98.25 109 GLU A CA 1
ATOM 885 C C . GLU A 1 109 ? 5.926 -1.655 -17.141 1 98.25 109 GLU A C 1
ATOM 887 O O . GLU A 1 109 ? 7.066 -2.012 -16.844 1 98.25 109 GLU A O 1
ATOM 892 N N . THR A 1 110 ? 5.039 -1.215 -16.25 1 98 110 THR A N 1
ATOM 893 C CA . THR A 1 110 ? 5.445 -1.156 -14.852 1 98 110 THR A CA 1
ATOM 894 C C . THR A 1 110 ? 5.609 -2.561 -14.273 1 98 110 THR A C 1
ATOM 896 O O . THR A 1 110 ? 6.461 -2.787 -13.414 1 98 110 THR A O 1
ATOM 899 N N . VAL A 1 111 ? 4.82 -3.527 -14.75 1 98.81 111 VAL A N 1
ATOM 900 C CA . VAL A 1 111 ? 4.98 -4.914 -14.328 1 98.81 111 VAL A CA 1
ATOM 901 C C . VAL A 1 111 ? 6.375 -5.41 -14.695 1 98.81 111 VAL A C 1
ATOM 903 O O . VAL A 1 111 ? 7.023 -6.109 -13.914 1 98.81 111 VAL A O 1
ATOM 906 N N . ASN A 1 112 ? 6.812 -5.051 -15.891 1 98.88 112 ASN A N 1
ATOM 907 C CA . ASN A 1 112 ? 8.164 -5.422 -16.297 1 98.88 112 ASN A CA 1
ATOM 908 C C . ASN A 1 112 ? 9.219 -4.816 -15.375 1 98.88 112 ASN A C 1
ATOM 910 O O . ASN A 1 112 ? 10.102 -5.523 -14.898 1 98.88 112 ASN A O 1
ATOM 914 N N . LEU A 1 113 ? 9.109 -3.508 -15.086 1 98.81 113 LEU A N 1
ATOM 915 C CA . LEU A 1 113 ? 10.055 -2.838 -14.195 1 98.81 113 LEU A CA 1
ATOM 916 C C . LEU A 1 113 ? 10.07 -3.504 -12.828 1 98.81 113 LEU A C 1
ATOM 918 O O . LEU A 1 113 ? 11.148 -3.729 -12.258 1 98.81 113 LEU A O 1
ATOM 922 N N . LYS A 1 114 ? 8.945 -3.83 -12.359 1 98.88 114 LYS A N 1
ATOM 923 C CA . LYS A 1 114 ? 8.828 -4.469 -11.055 1 98.88 114 LYS A CA 1
ATOM 924 C C . LYS A 1 114 ? 9.398 -5.883 -11.078 1 98.88 114 LYS A C 1
ATOM 926 O O . LYS A 1 114 ? 10.008 -6.332 -10.102 1 98.88 114 LYS A O 1
ATOM 931 N N . THR A 1 115 ? 9.156 -6.598 -12.156 1 98.88 115 THR A N 1
ATOM 932 C CA . THR A 1 115 ? 9.711 -7.941 -12.312 1 98.88 115 THR A CA 1
ATOM 933 C C . THR A 1 115 ? 11.234 -7.91 -12.242 1 98.88 115 THR A C 1
ATOM 935 O O . THR A 1 115 ? 11.844 -8.672 -11.484 1 98.88 115 THR A O 1
ATOM 938 N N . LEU A 1 116 ? 11.781 -7.023 -12.977 1 98.88 116 LEU A N 1
ATOM 939 C CA . LEU A 1 116 ? 13.234 -6.895 -12.984 1 98.88 116 LEU A CA 1
ATOM 940 C C . LEU A 1 116 ? 13.75 -6.496 -11.609 1 98.88 116 LEU A C 1
ATOM 942 O O . LEU A 1 116 ? 14.766 -7.023 -11.141 1 98.88 116 LEU A O 1
ATOM 946 N N . ALA A 1 117 ? 13.078 -5.59 -10.961 1 98.88 117 ALA A N 1
ATOM 947 C CA . ALA A 1 117 ? 13.469 -5.168 -9.617 1 98.88 117 ALA A CA 1
ATOM 948 C C . ALA A 1 117 ? 13.383 -6.328 -8.633 1 98.88 117 ALA A C 1
ATOM 950 O O . ALA A 1 117 ? 14.266 -6.492 -7.781 1 98.88 117 ALA A O 1
ATOM 951 N N . ALA A 1 118 ? 12.305 -7.109 -8.727 1 98.88 118 ALA A N 1
ATOM 952 C CA . ALA A 1 118 ? 12.141 -8.266 -7.844 1 98.88 118 ALA A CA 1
ATOM 953 C C . ALA A 1 118 ? 13.297 -9.242 -8 1 98.88 118 ALA A C 1
ATOM 955 O O . ALA A 1 118 ? 13.883 -9.695 -7.012 1 98.88 118 ALA A O 1
ATOM 956 N N . LEU A 1 119 ? 13.617 -9.539 -9.203 1 98.81 119 LEU A N 1
ATOM 957 C CA . LEU A 1 119 ? 14.719 -10.461 -9.477 1 98.81 119 LEU A CA 1
ATOM 958 C C . LEU A 1 119 ? 16.047 -9.898 -8.969 1 98.81 119 LEU A C 1
ATOM 960 O O . LEU A 1 119 ? 16.844 -10.625 -8.375 1 98.81 119 LEU A O 1
ATOM 964 N N . LYS A 1 120 ? 16.203 -8.617 -9.211 1 98.5 120 LYS A N 1
ATOM 965 C CA . LYS A 1 120 ? 17.422 -7.938 -8.758 1 98.5 120 LYS A CA 1
ATOM 966 C C . LYS A 1 120 ? 17.609 -8.094 -7.254 1 98.5 120 LYS A C 1
ATOM 968 O O . LYS A 1 120 ? 18.734 -8.242 -6.773 1 98.5 120 LYS A O 1
ATOM 973 N N . HIS A 1 121 ? 16.562 -8.102 -6.516 1 98.56 121 HIS A N 1
ATOM 974 C CA . HIS A 1 121 ? 16.641 -8.141 -5.059 1 98.56 121 HIS A CA 1
ATOM 975 C C . HIS A 1 121 ? 16.438 -9.555 -4.531 1 98.56 121 HIS A C 1
ATOM 977 O O . HIS A 1 121 ? 16.312 -9.758 -3.32 1 98.56 121 HIS A O 1
ATOM 983 N N . GLY A 1 122 ? 16.312 -10.531 -5.414 1 98.31 122 GLY A N 1
ATOM 984 C CA . GLY A 1 122 ? 16.328 -11.938 -5.02 1 98.31 122 GLY A CA 1
ATOM 985 C C . GLY A 1 122 ? 14.961 -12.484 -4.695 1 98.31 122 GLY A C 1
ATOM 986 O O . GLY A 1 122 ? 14.836 -13.539 -4.07 1 98.31 122 GLY A O 1
ATOM 987 N N . PHE A 1 123 ? 13.891 -11.797 -5.039 1 98.81 123 PHE A N 1
ATOM 988 C CA . PHE A 1 123 ? 12.531 -12.289 -4.844 1 98.81 123 PHE A CA 1
ATOM 989 C C . PHE A 1 123 ? 12.102 -13.164 -6.016 1 98.81 123 PHE A C 1
ATOM 991 O O . PHE A 1 123 ? 12.703 -13.117 -7.09 1 98.81 123 PHE A O 1
ATOM 998 N N . ILE A 1 124 ? 11.102 -13.922 -5.793 1 98.81 124 ILE A N 1
ATOM 999 C CA . ILE A 1 124 ? 10.391 -14.617 -6.863 1 98.81 124 ILE A CA 1
ATOM 1000 C C . ILE A 1 124 ? 9.188 -13.789 -7.305 1 98.81 124 ILE A C 1
ATOM 1002 O O . ILE A 1 124 ? 8.172 -13.742 -6.605 1 98.81 124 ILE A O 1
ATOM 1006 N N . PRO A 1 125 ? 9.281 -13.133 -8.43 1 98.88 125 PRO A N 1
ATOM 1007 C CA . PRO A 1 125 ? 8.062 -12.5 -8.93 1 98.88 125 PRO A CA 1
ATOM 1008 C C . PRO A 1 125 ? 7.016 -13.516 -9.391 1 98.88 125 PRO A C 1
ATOM 1010 O O . PRO A 1 125 ? 7.332 -14.438 -10.141 1 98.88 125 PRO A O 1
ATOM 1013 N N . LEU A 1 126 ? 5.848 -13.438 -8.828 1 98.88 126 LEU A N 1
ATOM 1014 C CA . LEU A 1 126 ? 4.648 -14.109 -9.312 1 98.88 126 LEU A CA 1
ATOM 1015 C C . LEU A 1 126 ? 3.838 -13.188 -10.219 1 98.88 126 LEU A C 1
ATOM 1017 O O . LEU A 1 126 ? 3.055 -12.367 -9.734 1 98.88 126 LEU A O 1
ATOM 1021 N N . ILE A 1 127 ? 4.004 -13.344 -11.5 1 98.88 127 ILE A N 1
ATOM 1022 C CA . ILE A 1 127 ? 3.482 -12.406 -12.492 1 98.88 127 ILE A CA 1
ATOM 1023 C C . ILE A 1 127 ? 2.084 -12.844 -12.93 1 98.88 127 ILE A C 1
ATOM 1025 O O . ILE A 1 127 ? 1.921 -13.891 -13.555 1 98.88 127 ILE A O 1
ATOM 1029 N N . CYS A 1 128 ? 1.132 -12.023 -12.617 1 98.81 128 CYS A N 1
ATOM 1030 C CA . CYS A 1 128 ? -0.252 -12.312 -12.977 1 98.81 128 CYS A CA 1
ATOM 1031 C C . CYS A 1 128 ? -0.603 -11.727 -14.336 1 98.81 128 CYS A C 1
ATOM 1033 O O . CYS A 1 128 ? -0.33 -10.547 -14.594 1 98.81 128 CYS A O 1
ATOM 1035 N N . ILE A 1 129 ? -1.169 -12.516 -15.156 1 98.75 129 ILE A N 1
ATOM 1036 C CA . ILE A 1 129 ? -1.696 -12.078 -16.453 1 98.75 129 ILE A CA 1
ATOM 1037 C C . ILE A 1 129 ? -3.129 -12.578 -16.609 1 98.75 129 ILE A C 1
ATOM 1039 O O . ILE A 1 129 ? -3.523 -13.57 -15.992 1 98.75 129 ILE A O 1
ATOM 1043 N N . GLY A 1 130 ? -3.922 -11.898 -17.375 1 98.31 130 GLY A N 1
ATOM 1044 C CA . GLY A 1 130 ? -5.312 -12.266 -17.594 1 98.31 130 GLY A CA 1
ATOM 1045 C C . GLY A 1 130 ? -6.023 -11.367 -18.578 1 98.31 130 GLY A C 1
ATOM 1046 O O . GLY A 1 130 ? -5.77 -10.156 -18.625 1 98.31 130 GLY A O 1
ATOM 1047 N N . GLU A 1 131 ? -6.848 -11.961 -19.359 1 97.81 131 GLU A N 1
ATOM 1048 C CA . GLU A 1 131 ? -7.633 -11.188 -20.312 1 97.81 131 GLU A CA 1
ATOM 1049 C C . GLU A 1 131 ? -9.023 -10.867 -19.766 1 97.81 131 GLU A C 1
ATOM 1051 O O . GLU A 1 131 ? -9.555 -11.617 -18.938 1 97.81 131 GLU A O 1
ATOM 1056 N N . LYS A 1 132 ? -9.617 -9.805 -20.219 1 96.06 132 LYS A N 1
ATOM 1057 C CA . LYS A 1 132 ? -10.977 -9.398 -19.859 1 96.06 132 LYS A CA 1
ATOM 1058 C C . LYS A 1 132 ? -12.016 -10.156 -20.672 1 96.06 132 LYS A C 1
ATOM 1060 O O . LYS A 1 132 ? -11.68 -10.781 -21.688 1 96.06 132 LYS A O 1
ATOM 1065 N N . SER A 1 133 ? -13.203 -10.07 -20.172 1 95.12 133 SER A N 1
ATOM 1066 C CA . SER A 1 133 ? -14.297 -10.711 -20.891 1 95.12 133 SER A CA 1
ATOM 1067 C C . SER A 1 133 ? -14.43 -10.156 -22.297 1 95.12 133 SER A C 1
ATOM 1069 O O . SER A 1 133 ? -14.773 -10.891 -23.234 1 95.12 133 SER A O 1
ATOM 1071 N N . GLU A 1 134 ? -14.164 -8.867 -22.5 1 96.31 134 GLU A N 1
ATOM 1072 C CA . GLU A 1 134 ? -14.219 -8.234 -23.812 1 96.31 134 GLU A CA 1
ATOM 1073 C C . GLU A 1 134 ? -13.195 -8.844 -24.766 1 96.31 134 GLU A C 1
ATOM 1075 O O . GLU A 1 134 ? -13.492 -9.062 -25.938 1 96.31 134 GLU A O 1
ATOM 1080 N N . ASP A 1 135 ? -12.008 -9.086 -24.297 1 97.12 135 ASP A N 1
ATOM 1081 C CA . ASP A 1 135 ? -10.969 -9.719 -25.109 1 97.12 135 ASP A CA 1
ATOM 1082 C C . ASP A 1 135 ? -11.422 -11.086 -25.609 1 97.12 135 ASP A C 1
ATOM 1084 O O . ASP A 1 135 ? -11.211 -11.43 -26.766 1 97.12 135 ASP A O 1
ATOM 1088 N N . LYS A 1 136 ? -11.984 -11.875 -24.688 1 94.88 136 LYS A N 1
ATOM 1089 C CA . LYS A 1 136 ? -12.516 -13.188 -25.047 1 94.88 136 LYS A CA 1
ATOM 1090 C C . LYS A 1 136 ? -13.609 -13.062 -26.094 1 94.88 136 LYS A C 1
ATOM 1092 O O . LYS A 1 136 ? -13.625 -13.812 -27.078 1 94.88 136 LYS A O 1
ATOM 1097 N N . ASN A 1 137 ? -14.461 -12.094 -25.938 1 96.44 137 ASN A N 1
ATOM 1098 C CA . ASN A 1 137 ? -15.578 -11.875 -26.859 1 96.44 137 ASN A CA 1
ATOM 1099 C C . ASN A 1 137 ? -15.094 -11.492 -28.25 1 96.44 137 ASN A C 1
ATOM 1101 O O . ASN A 1 137 ? -15.695 -11.875 -29.25 1 96.44 137 ASN A O 1
ATOM 1105 N N . TYR A 1 138 ? -14.008 -10.75 -28.281 1 97.69 138 TYR A N 1
ATOM 1106 C CA . TYR A 1 138 ? -13.453 -10.312 -29.547 1 97.69 138 TYR A CA 1
ATOM 1107 C C . TYR A 1 138 ? -12.531 -11.375 -30.141 1 97.69 138 TYR A C 1
ATOM 1109 O O . TYR A 1 138 ? -12.031 -11.219 -31.25 1 97.69 138 TYR A O 1
ATOM 1117 N N . GLY A 1 139 ? -12.336 -12.414 -29.375 1 97.31 139 GLY A N 1
ATOM 1118 C CA . GLY A 1 139 ? -11.516 -13.508 -29.875 1 97.31 139 GLY A CA 1
ATOM 1119 C C . GLY A 1 139 ? -10.031 -13.195 -29.859 1 97.31 139 GLY A C 1
ATOM 1120 O O . GLY A 1 139 ? -9.273 -13.719 -30.672 1 97.31 139 GLY A O 1
ATOM 1121 N N . VAL A 1 140 ? -9.594 -12.273 -28.906 1 98.25 140 VAL A N 1
ATOM 1122 C CA . VAL A 1 140 ? -8.195 -11.844 -28.922 1 98.25 140 VAL A CA 1
ATOM 1123 C C . VAL A 1 140 ? -7.527 -12.203 -27.594 1 98.25 140 VAL A C 1
ATOM 1125 O O . VAL A 1 140 ? -6.602 -11.516 -27.156 1 98.25 140 VAL A O 1
ATOM 1128 N N . SER A 1 141 ? -8.008 -13.211 -26.906 1 98.06 141 SER A N 1
ATOM 1129 C CA . SER A 1 141 ? -7.457 -13.633 -25.625 1 98.06 141 SER A CA 1
ATOM 1130 C C . SER A 1 141 ? -5.977 -13.961 -25.75 1 98.06 141 SER A C 1
ATOM 1132 O O . SER A 1 141 ? -5.16 -13.5 -24.938 1 98.06 141 SER A O 1
ATOM 1134 N N . LYS A 1 142 ? -5.641 -14.766 -26.719 1 98.5 142 LYS A N 1
ATOM 1135 C CA . LYS A 1 142 ? -4.254 -15.195 -26.891 1 98.5 142 LYS A CA 1
ATOM 1136 C C . LYS A 1 142 ? -3.338 -14.008 -27.141 1 98.5 142 LYS A C 1
ATOM 1138 O O . LYS A 1 142 ? -2.24 -13.93 -26.594 1 98.5 142 LYS A O 1
ATOM 1143 N N . GLU A 1 143 ? -3.793 -13.07 -27.969 1 98.44 143 GLU A N 1
ATOM 1144 C CA . GLU A 1 143 ? -3.014 -11.875 -28.281 1 98.44 143 GLU A CA 1
ATOM 1145 C C . GLU A 1 143 ? -2.791 -11.023 -27.031 1 98.44 143 GLU A C 1
ATOM 1147 O O . GLU A 1 143 ? -1.676 -10.562 -26.781 1 98.44 143 GLU A O 1
ATOM 1152 N N . MET A 1 144 ? -3.842 -10.867 -26.297 1 98.38 144 MET A N 1
ATOM 1153 C CA . MET A 1 144 ? -3.754 -10.062 -25.094 1 98.38 144 MET A CA 1
ATOM 1154 C C . MET A 1 144 ? -2.812 -10.711 -24.078 1 98.38 144 MET A C 1
ATOM 1156 O O . MET A 1 144 ? -1.997 -10.023 -23.453 1 98.38 144 MET A O 1
ATOM 1160 N N . LEU A 1 145 ? -2.918 -11.961 -23.938 1 98.75 145 LEU A N 1
ATOM 1161 C CA . LEU A 1 145 ? -2.096 -12.672 -22.969 1 98.75 145 LEU A CA 1
ATOM 1162 C C . LEU A 1 145 ? -0.636 -12.703 -23.406 1 98.75 145 LEU A C 1
ATOM 1164 O O . LEU A 1 145 ? 0.27 -12.547 -22.578 1 98.75 145 LEU A O 1
ATOM 1168 N N . ALA A 1 146 ? -0.411 -12.961 -24.672 1 98.81 146 ALA A N 1
ATOM 1169 C CA . ALA A 1 146 ? 0.953 -12.938 -25.188 1 98.81 146 ALA A CA 1
ATOM 1170 C C . ALA A 1 146 ? 1.595 -11.57 -24.984 1 98.81 146 ALA A C 1
ATOM 1172 O O . ALA A 1 146 ? 2.768 -11.477 -24.609 1 98.81 146 ALA A O 1
ATOM 1173 N N . LYS A 1 147 ? 0.839 -10.523 -25.234 1 98.75 147 LYS A N 1
ATOM 1174 C CA . LYS A 1 147 ? 1.317 -9.156 -25.031 1 98.75 147 LYS A CA 1
ATOM 1175 C C . LYS A 1 147 ? 1.747 -8.938 -23.578 1 98.75 147 LYS A C 1
ATOM 1177 O O . LYS A 1 147 ? 2.861 -8.477 -23.312 1 98.75 147 LYS A O 1
ATOM 1182 N N . GLN A 1 148 ? 0.868 -9.242 -22.656 1 98.81 148 GLN A N 1
ATOM 1183 C CA . GLN A 1 148 ? 1.172 -9.078 -21.234 1 98.81 148 GLN A CA 1
ATOM 1184 C C . GLN A 1 148 ? 2.416 -9.867 -20.844 1 98.81 148 GLN A C 1
ATOM 1186 O O . GLN A 1 148 ? 3.297 -9.352 -20.156 1 98.81 148 GLN A O 1
ATOM 1191 N N . LEU A 1 149 ? 2.492 -11.109 -21.297 1 98.81 149 LEU A N 1
ATOM 1192 C CA . LEU A 1 149 ? 3.578 -12.008 -20.938 1 98.81 149 LEU A CA 1
ATOM 1193 C C . LEU A 1 149 ? 4.902 -11.523 -21.5 1 98.81 149 LEU A C 1
ATOM 1195 O O . LEU A 1 149 ? 5.898 -11.422 -20.781 1 98.81 149 LEU A O 1
ATOM 1199 N N . LYS A 1 150 ? 4.922 -11.18 -22.781 1 98.81 150 LYS A N 1
ATOM 1200 C CA . LYS A 1 150 ? 6.148 -10.758 -23.453 1 98.81 150 LYS A CA 1
ATOM 1201 C C . LYS A 1 150 ? 6.676 -9.453 -22.859 1 98.81 150 LYS A C 1
ATOM 1203 O O . LYS A 1 150 ? 7.879 -9.305 -22.641 1 98.81 150 LYS A O 1
ATOM 1208 N N . ILE A 1 151 ? 5.812 -8.523 -22.578 1 98.81 151 ILE A N 1
ATOM 1209 C CA . ILE A 1 151 ? 6.246 -7.25 -22 1 98.81 151 ILE A CA 1
ATOM 1210 C C . ILE A 1 151 ? 6.773 -7.477 -20.594 1 98.81 151 ILE A C 1
ATOM 1212 O O . ILE A 1 151 ? 7.848 -6.984 -20.234 1 98.81 151 ILE A O 1
ATOM 1216 N N . ALA A 1 152 ? 6.062 -8.266 -19.781 1 98.81 152 ALA A N 1
ATOM 1217 C CA . ALA A 1 152 ? 6.449 -8.523 -18.391 1 98.81 152 ALA A CA 1
ATOM 1218 C C . ALA A 1 152 ? 7.836 -9.156 -18.328 1 98.81 152 ALA A C 1
ATOM 1220 O O . ALA A 1 152 ? 8.594 -8.914 -17.375 1 98.81 152 ALA A O 1
ATOM 1221 N N . LEU A 1 153 ? 8.211 -9.922 -19.359 1 98.75 153 LEU A N 1
ATOM 1222 C CA . LEU A 1 153 ? 9.43 -10.719 -19.297 1 98.75 153 LEU A CA 1
ATOM 1223 C C . LEU A 1 153 ? 10.523 -10.102 -20.156 1 98.75 153 LEU A C 1
ATOM 1225 O O . LEU A 1 153 ? 11.602 -10.688 -20.312 1 98.75 153 LEU A O 1
ATOM 1229 N N . LYS A 1 154 ? 10.195 -8.914 -20.734 1 98.62 154 LYS A N 1
ATOM 1230 C CA . LYS A 1 154 ? 11.234 -8.242 -21.5 1 98.62 154 LYS A CA 1
ATOM 1231 C C . LYS A 1 154 ? 12.508 -8.07 -20.672 1 98.62 154 LYS A C 1
ATOM 1233 O O . LYS A 1 154 ? 12.461 -7.594 -19.547 1 98.62 154 LYS A O 1
ATOM 1238 N N . ASP A 1 155 ? 13.656 -8.57 -21.125 1 98.19 155 ASP A N 1
ATOM 1239 C CA . ASP A 1 155 ? 15.008 -8.422 -20.578 1 98.19 155 ASP A CA 1
ATOM 1240 C C . ASP A 1 155 ? 15.203 -9.297 -19.344 1 98.19 155 ASP A C 1
ATOM 1242 O O . ASP A 1 155 ? 16.172 -9.125 -18.609 1 98.19 155 ASP A O 1
ATOM 1246 N N . VAL A 1 156 ? 14.297 -10.227 -19.047 1 98.5 156 VAL A N 1
ATOM 1247 C CA . VAL A 1 156 ? 14.523 -11.242 -18.031 1 98.5 156 VAL A CA 1
ATOM 1248 C C . VAL A 1 156 ? 15.398 -12.352 -18.609 1 98.5 156 VAL A C 1
ATOM 1250 O O . VAL A 1 156 ? 15.016 -13.031 -19.562 1 98.5 156 VAL A O 1
ATOM 1253 N N . PRO A 1 157 ? 16.5 -12.547 -18.094 1 97.06 157 PRO A N 1
ATOM 1254 C CA . PRO A 1 157 ? 17.422 -13.5 -18.719 1 97.06 157 PRO A CA 1
ATOM 1255 C C . PRO A 1 157 ? 17.016 -14.953 -18.453 1 97.06 157 PRO A C 1
ATOM 1257 O O . PRO A 1 157 ? 16.328 -15.242 -17.484 1 97.06 157 PRO A O 1
ATOM 1260 N N . SER A 1 158 ? 17.516 -15.859 -19.25 1 96.38 158 SER A N 1
ATOM 1261 C CA . SER A 1 158 ? 17.141 -17.266 -19.203 1 96.38 158 SER A CA 1
ATOM 1262 C C . SER A 1 158 ? 17.672 -17.953 -17.953 1 96.38 158 SER A C 1
ATOM 1264 O O . SER A 1 158 ? 17.125 -18.953 -17.5 1 96.38 158 SER A O 1
ATOM 1266 N N . ASP A 1 159 ? 18.703 -17.391 -17.406 1 96.75 159 ASP A N 1
ATOM 1267 C CA . ASP A 1 159 ? 19.281 -18.031 -16.234 1 96.75 159 ASP A CA 1
ATOM 1268 C C . ASP A 1 159 ? 18.422 -17.766 -14.992 1 96.75 159 ASP A C 1
ATOM 1270 O O . ASP A 1 159 ? 18.719 -18.281 -13.906 1 96.75 159 ASP A O 1
ATOM 1274 N N . LYS A 1 160 ? 17.344 -16.953 -15.125 1 96.56 160 LYS A N 1
ATOM 1275 C CA . LYS A 1 160 ? 16.422 -16.688 -14.023 1 96.56 160 LYS A CA 1
ATOM 1276 C C . LYS A 1 160 ? 15.195 -17.594 -14.102 1 96.56 160 LYS A C 1
ATOM 1278 O O . LYS A 1 160 ? 14.32 -17.547 -13.234 1 96.56 160 LYS A O 1
ATOM 1283 N N . ILE A 1 161 ? 15.195 -18.406 -15.148 1 94.88 161 ILE A N 1
ATOM 1284 C CA . ILE A 1 161 ? 14.102 -19.359 -15.25 1 94.88 161 ILE A CA 1
ATOM 1285 C C . ILE A 1 161 ? 14.047 -20.219 -13.992 1 94.88 161 ILE A C 1
ATOM 1287 O O . ILE A 1 161 ? 15.086 -20.703 -13.516 1 94.88 161 ILE A O 1
ATOM 1291 N N . GLY A 1 162 ? 12.906 -20.344 -13.422 1 92.81 162 GLY A N 1
ATOM 1292 C CA . GLY A 1 162 ? 12.734 -21.016 -12.141 1 92.81 162 GLY A CA 1
ATOM 1293 C C . GLY A 1 162 ? 12.703 -20.047 -10.969 1 92.81 162 GLY A C 1
ATOM 1294 O O . GLY A 1 162 ? 12.281 -20.422 -9.867 1 92.81 162 GLY A O 1
ATOM 1295 N N . GLN A 1 163 ? 13.102 -18.828 -11.219 1 96.75 163 GLN A N 1
ATOM 1296 C CA . GLN A 1 163 ? 13.125 -17.812 -10.172 1 96.75 163 GLN A CA 1
ATOM 1297 C C . GLN A 1 163 ? 11.992 -16.812 -10.359 1 96.75 163 GLN A C 1
ATOM 1299 O O . GLN A 1 163 ? 11.984 -15.75 -9.727 1 96.75 163 GLN A O 1
ATOM 1304 N N . PHE A 1 164 ? 11.133 -17.062 -11.289 1 98.62 164 PHE A N 1
ATOM 1305 C CA . PHE A 1 164 ? 9.891 -16.328 -11.469 1 98.62 164 PHE A CA 1
ATOM 1306 C C . PHE A 1 164 ? 8.766 -17.25 -11.922 1 98.62 164 PHE A C 1
ATOM 1308 O O . PHE A 1 164 ? 9.031 -18.297 -12.523 1 98.62 164 PHE A O 1
ATOM 1315 N N . TRP A 1 165 ? 7.566 -16.875 -11.555 1 98.75 165 TRP A N 1
ATOM 1316 C CA . TRP A 1 165 ? 6.379 -17.656 -11.898 1 98.75 165 TRP A CA 1
ATOM 1317 C C . TRP A 1 165 ? 5.375 -16.812 -12.672 1 98.75 165 TRP A C 1
ATOM 1319 O O . TRP A 1 165 ? 5.371 -15.578 -12.547 1 98.75 165 TRP A O 1
ATOM 1329 N N . VAL A 1 166 ? 4.578 -17.453 -13.492 1 98.88 166 VAL A N 1
ATOM 1330 C CA . VAL A 1 166 ? 3.475 -16.812 -14.195 1 98.88 166 VAL A CA 1
ATOM 1331 C C . VAL A 1 166 ? 2.146 -17.391 -13.727 1 98.88 166 VAL A C 1
ATOM 1333 O O . VAL A 1 166 ? 1.988 -18.609 -13.664 1 98.88 166 VAL A O 1
ATOM 1336 N N . ALA A 1 167 ? 1.275 -16.578 -13.305 1 98.81 167 ALA A N 1
ATOM 1337 C CA . ALA A 1 167 ? -0.073 -16.984 -12.93 1 98.81 167 ALA A CA 1
ATOM 1338 C C . ALA A 1 167 ? -1.104 -16.469 -13.93 1 98.81 167 ALA A C 1
ATOM 1340 O O . ALA A 1 167 ? -1.295 -15.258 -14.062 1 98.81 167 ALA A O 1
ATOM 1341 N N . TYR A 1 168 ? -1.714 -17.375 -14.656 1 98.81 168 TYR A N 1
ATOM 1342 C CA . TYR A 1 168 ? -2.834 -17.016 -15.523 1 98.81 168 TYR A CA 1
ATOM 1343 C C . TYR A 1 168 ? -4.129 -16.922 -14.727 1 98.81 168 TYR A C 1
ATOM 1345 O O . TYR A 1 168 ? -4.57 -17.922 -14.133 1 98.81 168 TYR A O 1
ATOM 1353 N N . GLU A 1 169 ? -4.656 -15.734 -14.695 1 97.69 169 GLU A N 1
ATOM 1354 C CA . GLU A 1 169 ? -5.891 -15.414 -13.992 1 97.69 169 GLU A CA 1
ATOM 1355 C C . GLU A 1 169 ? -6.867 -14.664 -14.891 1 97.69 169 GLU A C 1
ATOM 1357 O O . GLU A 1 169 ? -6.934 -13.438 -14.859 1 97.69 169 GLU A O 1
ATOM 1362 N N . PRO A 1 170 ? -7.688 -15.453 -15.656 1 97.69 170 PRO A N 1
ATOM 1363 C CA . PRO A 1 170 ? -8.664 -14.719 -16.469 1 97.69 170 PRO A CA 1
ATOM 1364 C C . PRO A 1 170 ? -9.516 -13.758 -15.633 1 97.69 170 PRO A C 1
ATOM 1366 O O . PRO A 1 170 ? -10.164 -14.18 -14.672 1 97.69 170 PRO A O 1
ATOM 1369 N N . VAL A 1 171 ? -9.516 -12.539 -16.062 1 96.62 171 VAL A N 1
ATOM 1370 C CA . VAL A 1 171 ? -10.141 -11.5 -15.258 1 96.62 171 VAL A CA 1
ATOM 1371 C C . VAL A 1 171 ? -11.617 -11.828 -15.031 1 96.62 171 VAL A C 1
ATOM 1373 O O . VAL A 1 171 ? -12.148 -11.594 -13.945 1 96.62 171 VAL A O 1
ATOM 1376 N N . TRP A 1 172 ? -12.305 -12.391 -15.984 1 94.88 172 TRP A N 1
ATOM 1377 C CA . TRP A 1 172 ? -13.727 -12.711 -15.93 1 94.88 172 TRP A CA 1
ATOM 1378 C C . TRP A 1 172 ? -13.984 -13.891 -14.992 1 94.88 172 TRP A C 1
ATOM 1380 O O . TRP A 1 172 ? -15.133 -14.172 -14.648 1 94.88 172 TRP A O 1
ATOM 1390 N N . ALA A 1 173 ? -12.953 -14.547 -14.508 1 92.94 173 ALA A N 1
ATOM 1391 C CA . ALA A 1 173 ? -13.102 -15.711 -13.641 1 92.94 173 ALA A CA 1
ATOM 1392 C C . ALA A 1 173 ? -12.695 -15.383 -12.203 1 92.94 173 ALA A C 1
ATOM 1394 O O . ALA A 1 173 ? -12.641 -16.266 -11.352 1 92.94 173 ALA A O 1
ATOM 1395 N N . ILE A 1 174 ? -12.312 -14.219 -11.938 1 89.19 174 ILE A N 1
ATOM 1396 C CA . ILE A 1 174 ? -11.781 -13.82 -10.633 1 89.19 174 ILE A CA 1
ATOM 1397 C C . ILE A 1 174 ? -12.852 -13.062 -9.852 1 89.19 174 ILE A C 1
ATOM 1399 O O . ILE A 1 174 ? -13.633 -12.305 -10.43 1 89.19 174 ILE A O 1
ATOM 1403 N N . GLY A 1 175 ? -12.867 -13.273 -8.5 1 80 175 GLY A N 1
ATOM 1404 C CA . GLY A 1 175 ? -13.703 -12.469 -7.625 1 80 175 GLY A CA 1
ATOM 1405 C C . GLY A 1 175 ? -15.023 -13.133 -7.285 1 80 175 GLY A C 1
ATOM 1406 O O . GLY A 1 175 ? -15.258 -14.289 -7.641 1 80 175 GLY A O 1
ATOM 1407 N N . VAL A 1 176 ? -15.938 -12.398 -6.688 1 78.62 176 VAL A N 1
ATOM 1408 C CA . VAL A 1 176 ? -17.188 -12.891 -6.125 1 78.62 176 VAL A CA 1
ATOM 1409 C C . VAL A 1 176 ? -18.125 -13.32 -7.25 1 78.62 176 VAL A C 1
ATOM 1411 O O . VAL A 1 176 ? -18.891 -14.281 -7.098 1 78.62 176 VAL A O 1
ATOM 1414 N N . ASN A 1 177 ? -17.938 -12.742 -8.359 1 80.88 177 ASN A N 1
ATOM 1415 C CA . ASN A 1 177 ? -18.828 -13.062 -9.477 1 80.88 177 ASN A CA 1
ATOM 1416 C C . ASN A 1 177 ? -18.078 -13.805 -10.586 1 80.88 177 ASN A C 1
ATOM 1418 O O . ASN A 1 177 ? -18.562 -13.891 -11.719 1 80.88 177 ASN A O 1
ATOM 1422 N N . GLY A 1 178 ? -16.953 -14.25 -10.211 1 87.69 178 GLY A N 1
ATOM 1423 C CA . GLY A 1 178 ? -16.172 -14.953 -11.211 1 87.69 178 GLY A CA 1
ATOM 1424 C C . GLY A 1 178 ? -16.766 -16.281 -11.609 1 87.69 178 GLY A C 1
ATOM 1425 O O . GLY A 1 178 ? -17.312 -17 -10.773 1 87.69 178 GLY A O 1
ATOM 1426 N N . ILE A 1 179 ? -16.688 -16.609 -12.859 1 88.69 179 ILE A N 1
ATOM 1427 C CA . ILE A 1 179 ? -17.125 -17.891 -13.383 1 88.69 179 ILE A CA 1
ATOM 1428 C C . ILE A 1 179 ? -15.914 -18.781 -13.633 1 88.69 179 ILE A C 1
ATOM 1430 O O . ILE A 1 179 ? -15.016 -18.422 -14.398 1 88.69 179 ILE A O 1
ATOM 1434 N N . PRO A 1 180 ? -15.891 -19.906 -12.969 1 93.56 180 PRO A N 1
ATOM 1435 C CA . PRO A 1 180 ? -14.742 -20.781 -13.203 1 93.56 180 PRO A CA 1
ATOM 1436 C C . PRO A 1 180 ? -14.547 -21.109 -14.68 1 93.56 180 PRO A C 1
ATOM 1438 O O . PRO A 1 180 ? -15.523 -21.391 -15.383 1 93.56 180 PRO A O 1
ATOM 1441 N N . ALA A 1 181 ? -13.375 -21 -15.109 1 94.81 181 ALA A N 1
ATOM 1442 C CA . ALA A 1 181 ? -13.07 -21.375 -16.484 1 94.81 181 ALA A CA 1
ATOM 1443 C C . ALA A 1 181 ? -13.219 -22.875 -16.703 1 94.81 181 ALA A C 1
ATOM 1445 O O . ALA A 1 181 ? -12.867 -23.672 -15.828 1 94.81 181 ALA A O 1
ATOM 1446 N N . GLU A 1 182 ? -13.656 -23.266 -17.891 1 95.94 182 GLU A N 1
ATOM 1447 C CA . GLU A 1 182 ? -13.711 -24.688 -18.234 1 95.94 182 GLU A CA 1
ATOM 1448 C C . GLU A 1 182 ? -12.305 -25.266 -18.422 1 95.94 182 GLU A C 1
ATOM 1450 O O . GLU A 1 182 ? -11.43 -24.594 -18.969 1 95.94 182 GLU A O 1
ATOM 1455 N N . THR A 1 183 ? -12.211 -26.5 -17.984 1 97.5 183 THR A N 1
ATOM 1456 C CA . THR A 1 183 ? -10.906 -27.156 -18 1 97.5 183 THR A CA 1
ATOM 1457 C C . THR A 1 183 ? -10.297 -27.141 -19.391 1 97.5 183 THR A C 1
ATOM 1459 O O . THR A 1 183 ? -9.117 -26.844 -19.562 1 97.5 183 THR A O 1
ATOM 1462 N N . PRO A 1 184 ? -11.094 -27.391 -20.438 1 98 184 PRO A N 1
ATOM 1463 C CA . PRO A 1 184 ? -10.516 -27.344 -21.781 1 98 184 PRO A CA 1
ATOM 1464 C C . PRO A 1 184 ? -9.992 -25.969 -22.156 1 98 184 PRO A C 1
ATOM 1466 O O . PRO A 1 184 ? -8.992 -25.859 -22.875 1 98 184 PRO A O 1
ATOM 1469 N N . TYR A 1 185 ? -10.695 -25 -21.719 1 97.62 185 TYR A N 1
ATOM 1470 C CA . TYR A 1 185 ? -10.242 -23.641 -22 1 97.62 185 TYR A CA 1
ATOM 1471 C C . TYR A 1 185 ? -8.906 -23.359 -21.312 1 97.62 185 TYR A C 1
ATOM 1473 O O . TYR A 1 185 ? -7.992 -22.812 -21.922 1 97.62 185 TYR A O 1
ATOM 1481 N N . VAL A 1 186 ? -8.781 -23.75 -20.078 1 98.31 186 VAL A N 1
ATOM 1482 C CA . VAL A 1 186 ? -7.551 -23.578 -19.328 1 98.31 186 VAL A CA 1
ATOM 1483 C C . VAL A 1 186 ? -6.406 -24.312 -20.016 1 98.31 186 VAL A C 1
ATOM 1485 O O . VAL A 1 186 ? -5.305 -23.781 -20.156 1 98.31 186 VAL A O 1
ATOM 1488 N N . LYS A 1 187 ? -6.676 -25.531 -20.438 1 98.56 187 LYS A N 1
ATOM 1489 C CA . LYS A 1 187 ? -5.672 -26.312 -21.156 1 98.56 187 LYS A CA 1
ATOM 1490 C C . LYS A 1 187 ? -5.184 -25.562 -22.391 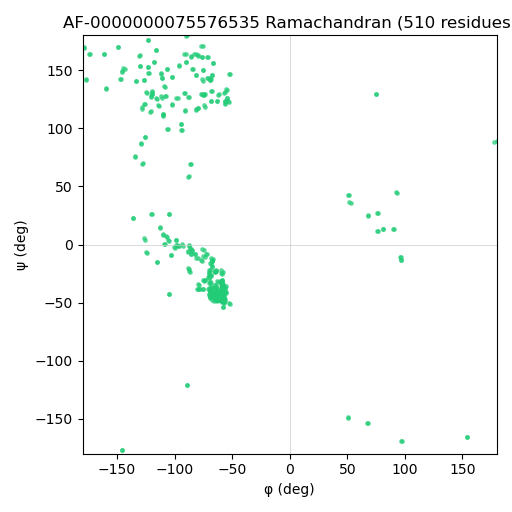1 98.56 187 LYS A C 1
ATOM 1492 O O . LYS A 1 187 ? -3.977 -25.453 -22.625 1 98.56 187 LYS A O 1
ATOM 1497 N N . LYS A 1 188 ? -6.156 -25.094 -23.125 1 98.44 188 LYS A N 1
ATOM 1498 C CA . LYS A 1 188 ? -5.855 -24.391 -24.359 1 98.44 188 LYS A CA 1
ATOM 1499 C C . LYS A 1 188 ? -4.965 -23.188 -24.109 1 98.44 188 LYS A C 1
ATOM 1501 O O . LYS A 1 188 ? -3.965 -22.984 -24.797 1 98.44 188 LYS A O 1
ATOM 1506 N N . ILE A 1 189 ? -5.301 -22.344 -23.156 1 98.56 189 ILE A N 1
ATOM 1507 C CA . ILE A 1 189 ? -4.578 -21.109 -22.875 1 98.56 189 ILE A CA 1
ATOM 1508 C C . ILE A 1 189 ? -3.203 -21.453 -22.297 1 98.56 189 ILE A C 1
ATOM 1510 O O . ILE A 1 189 ? -2.197 -20.844 -22.688 1 98.56 189 ILE A O 1
ATOM 1514 N N . HIS A 1 190 ? -3.111 -22.406 -21.359 1 98.75 190 HIS A N 1
ATOM 1515 C CA . HIS A 1 190 ? -1.828 -22.766 -20.766 1 98.75 190 HIS A CA 1
ATOM 1516 C C . HIS A 1 190 ? -0.883 -23.344 -21.812 1 98.75 190 HIS A C 1
ATOM 1518 O O . HIS A 1 190 ? 0.316 -23.062 -21.797 1 98.75 190 HIS A O 1
ATOM 1524 N N . ASP A 1 191 ? -1.404 -24.219 -22.672 1 98.75 191 ASP A N 1
ATOM 1525 C CA . ASP A 1 191 ? -0.587 -24.75 -23.766 1 98.75 191 ASP A CA 1
ATOM 1526 C C . ASP A 1 191 ? -0.042 -23.609 -24.641 1 98.75 191 ASP A C 1
ATOM 1528 O O . ASP A 1 191 ? 1.131 -23.625 -25.016 1 98.75 191 ASP A O 1
ATOM 1532 N N . PHE A 1 192 ? -0.924 -22.688 -24.891 1 98.81 192 PHE A N 1
ATOM 1533 C CA . PHE A 1 192 ? -0.528 -21.531 -25.688 1 98.81 192 PHE A CA 1
ATOM 1534 C C . PHE A 1 192 ? 0.546 -20.719 -24.969 1 98.81 192 PHE A C 1
ATOM 1536 O O . PHE A 1 192 ? 1.558 -20.359 -25.578 1 98.81 192 PHE A O 1
ATOM 1543 N N . LEU A 1 193 ? 0.36 -20.406 -23.672 1 98.81 193 LEU A N 1
ATOM 1544 C CA . LEU A 1 193 ? 1.335 -19.656 -22.906 1 98.81 193 LEU A CA 1
ATOM 1545 C C . LEU A 1 193 ? 2.682 -20.375 -22.875 1 98.81 193 LEU A C 1
ATOM 1547 O O . LEU A 1 193 ? 3.732 -19.719 -22.922 1 98.81 193 LEU A O 1
ATOM 1551 N N . ARG A 1 194 ? 2.672 -21.703 -22.781 1 98.81 194 ARG A N 1
ATOM 1552 C CA . ARG A 1 194 ? 3.904 -22.484 -22.828 1 98.81 194 ARG A CA 1
ATOM 1553 C C . ARG A 1 194 ? 4.621 -22.281 -24.156 1 98.81 194 ARG A C 1
ATOM 1555 O O . ARG A 1 194 ? 5.844 -22.141 -24.188 1 98.81 194 ARG A O 1
ATOM 1562 N N . THR A 1 195 ? 3.854 -22.266 -25.219 1 98.69 195 THR A N 1
ATOM 1563 C CA . THR A 1 195 ? 4.445 -22.016 -26.531 1 98.69 195 THR A CA 1
ATOM 1564 C C . THR A 1 195 ? 5.098 -20.641 -26.594 1 98.69 195 THR A C 1
ATOM 1566 O O . THR A 1 195 ? 6.172 -20.484 -27.172 1 98.69 195 THR A O 1
ATOM 1569 N N . VAL A 1 196 ? 4.461 -19.625 -26.031 1 98.75 196 VAL A N 1
ATOM 1570 C CA . VAL A 1 196 ? 5.016 -18.281 -25.984 1 98.75 196 VAL A CA 1
ATOM 1571 C C . VAL A 1 196 ? 6.316 -18.281 -25.188 1 98.75 196 VAL A C 1
ATOM 1573 O O . VAL A 1 196 ? 7.297 -17.641 -25.594 1 98.75 196 VAL A O 1
ATOM 1576 N N . LEU A 1 197 ? 6.363 -18.984 -24.109 1 98.69 197 LEU A N 1
ATOM 1577 C CA . LEU A 1 197 ? 7.551 -19.062 -23.266 1 98.69 197 LEU A CA 1
ATOM 1578 C C . LEU A 1 197 ? 8.688 -19.766 -24 1 98.69 197 LEU A C 1
ATOM 1580 O O . LEU A 1 197 ? 9.852 -19.359 -23.875 1 98.69 197 LEU A O 1
ATOM 1584 N N . ILE A 1 198 ? 8.344 -20.812 -24.734 1 98.44 198 ILE A N 1
ATOM 1585 C CA . ILE A 1 198 ? 9.344 -21.516 -25.531 1 98.44 198 ILE A CA 1
ATOM 1586 C C . ILE A 1 198 ? 9.867 -20.594 -26.625 1 98.44 198 ILE A C 1
ATOM 1588 O O . ILE A 1 198 ? 11.062 -20.625 -26.938 1 98.44 198 ILE A O 1
ATOM 1592 N N . GLU A 1 199 ? 8.992 -19.844 -27.203 1 98.12 199 GLU A N 1
ATOM 1593 C CA . GLU A 1 199 ? 9.406 -18.859 -28.203 1 98.12 199 GLU A CA 1
ATOM 1594 C C . GLU A 1 199 ? 10.391 -17.859 -27.594 1 98.12 199 GLU A C 1
ATOM 1596 O O . GLU A 1 199 ? 11.359 -17.469 -28.25 1 98.12 199 GLU A O 1
ATOM 1601 N N . LEU A 1 200 ? 10.203 -17.438 -26.344 1 97.94 200 LEU A N 1
ATOM 1602 C CA . LEU A 1 200 ? 11 -16.406 -25.688 1 97.94 200 LEU A CA 1
ATOM 1603 C C . LEU A 1 200 ? 12.328 -16.984 -25.203 1 97.94 200 LEU A C 1
ATOM 1605 O O . LEU A 1 200 ? 13.359 -16.312 -25.266 1 97.94 200 LEU A O 1
ATOM 1609 N N . TYR A 1 201 ? 12.328 -18.281 -24.781 1 98.06 201 TYR A N 1
ATOM 1610 C CA . TYR A 1 201 ? 13.484 -18.766 -24.047 1 98.06 201 TYR A CA 1
ATOM 1611 C C . TYR A 1 201 ? 14.047 -20.031 -24.688 1 98.06 201 TYR A C 1
ATOM 1613 O O . TYR A 1 201 ? 14.961 -20.656 -24.141 1 98.06 201 TYR A O 1
ATOM 1621 N N . GLY A 1 202 ? 13.5 -20.453 -25.859 1 97.56 202 GLY A N 1
ATOM 1622 C CA . GLY A 1 202 ? 13.852 -21.75 -26.391 1 97.56 202 GLY A CA 1
ATOM 1623 C C . GLY A 1 202 ? 13.344 -22.906 -25.547 1 97.56 202 GLY A C 1
ATOM 1624 O O . GLY A 1 202 ? 12.336 -22.781 -24.859 1 97.56 202 GLY A O 1
ATOM 1625 N N . PRO A 1 203 ? 13.93 -24.047 -25.531 1 97.12 203 PRO A N 1
ATOM 1626 C CA . PRO A 1 203 ? 13.461 -25.234 -24.812 1 97.12 203 PRO A CA 1
ATOM 1627 C C . PRO A 1 203 ? 13.352 -25.016 -23.312 1 97.12 203 PRO A C 1
ATOM 1629 O O . PRO A 1 203 ? 12.531 -25.641 -22.641 1 97.12 203 PRO A O 1
ATOM 1632 N N . LEU A 1 204 ? 14.133 -24.062 -22.844 1 96.56 204 LEU A N 1
ATOM 1633 C CA . LEU A 1 204 ? 14.125 -23.766 -21.422 1 96.56 204 LEU A CA 1
ATOM 1634 C C . LEU A 1 204 ? 12.789 -23.172 -21 1 96.56 204 LEU A C 1
ATOM 1636 O O . LEU A 1 204 ? 12.461 -23.156 -19.812 1 96.56 204 LEU A O 1
ATOM 1640 N N . GLY A 1 205 ? 12.008 -22.656 -21.922 1 97.25 205 GLY A N 1
ATOM 1641 C CA . GLY A 1 205 ? 10.695 -22.094 -21.656 1 97.25 205 GLY A CA 1
ATOM 1642 C C . GLY A 1 205 ? 9.742 -23.094 -21 1 97.25 205 GLY A C 1
ATOM 1643 O O . GLY A 1 205 ? 8.805 -22.703 -20.312 1 97.25 205 GLY A O 1
ATOM 1644 N N . LYS A 1 206 ? 10.008 -24.406 -21.188 1 96.75 206 LYS A N 1
ATOM 1645 C CA . LYS A 1 206 ? 9.18 -25.469 -20.609 1 96.75 206 LYS A CA 1
ATOM 1646 C C . LYS A 1 206 ? 9.312 -25.516 -19.094 1 96.75 206 LYS A C 1
ATOM 1648 O O . LYS A 1 206 ? 8.477 -26.094 -18.406 1 96.75 206 LYS A O 1
ATOM 1653 N N . ASP A 1 207 ? 10.391 -24.844 -18.625 1 96.81 207 ASP A N 1
ATOM 1654 C CA . ASP A 1 207 ? 10.711 -24.953 -17.203 1 96.81 207 ASP A CA 1
ATOM 1655 C C . ASP A 1 207 ? 10.188 -23.766 -16.422 1 96.81 207 ASP A C 1
ATOM 1657 O O . ASP A 1 207 ? 10.344 -23.688 -15.195 1 96.81 207 ASP A O 1
ATOM 1661 N N . VAL A 1 208 ? 9.547 -22.797 -17.062 1 97.88 208 VAL A N 1
ATOM 1662 C CA . VAL A 1 208 ? 8.922 -21.688 -16.359 1 97.88 208 VAL A CA 1
ATOM 1663 C C . VAL A 1 208 ? 7.641 -22.156 -15.68 1 97.88 208 VAL A C 1
ATOM 1665 O O . VAL A 1 208 ? 6.723 -22.641 -16.344 1 97.88 208 VAL A O 1
ATOM 1668 N N . PRO A 1 209 ? 7.555 -22.047 -14.383 1 98.38 209 PRO A N 1
ATOM 1669 C CA . PRO A 1 209 ? 6.32 -22.469 -13.711 1 98.38 209 PRO A CA 1
ATOM 1670 C C . PRO A 1 209 ? 5.105 -21.656 -14.141 1 98.38 209 PRO A C 1
ATOM 1672 O O . PRO A 1 209 ? 5.172 -20.422 -14.172 1 98.38 209 PRO A O 1
ATOM 1675 N N . LEU A 1 210 ? 4.047 -22.312 -14.523 1 98.62 210 LEU A N 1
ATOM 1676 C CA . LEU A 1 210 ? 2.758 -21.719 -14.883 1 98.62 210 LEU A CA 1
ATOM 1677 C C . LEU A 1 210 ? 1.681 -22.125 -13.883 1 98.62 210 LEU A C 1
ATOM 1679 O O . LEU A 1 210 ? 1.433 -23.328 -13.68 1 98.62 210 LEU A O 1
ATOM 1683 N N . LEU A 1 211 ? 1.107 -21.156 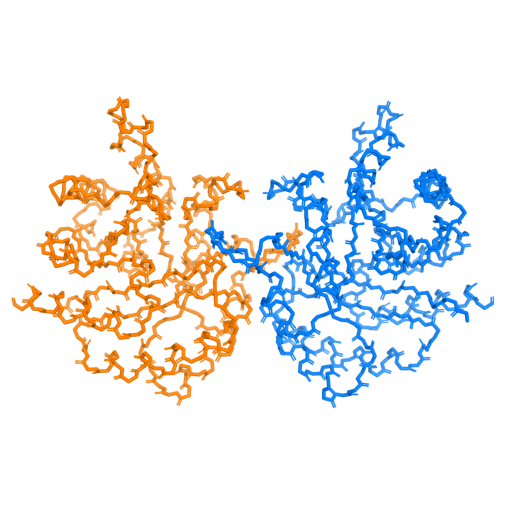-13.25 1 98.81 211 LEU A N 1
ATOM 1684 C CA . LEU A 1 211 ? 0.021 -21.391 -12.305 1 98.81 211 LEU A CA 1
ATOM 1685 C C . LEU A 1 211 ? -1.315 -20.953 -12.891 1 98.81 211 LEU A C 1
ATOM 1687 O O . LEU A 1 211 ? -1.358 -20.078 -13.758 1 98.81 211 LEU A O 1
ATOM 1691 N N . PHE A 1 212 ? -2.332 -21.625 -12.445 1 98.69 212 PHE A N 1
ATOM 1692 C CA . PHE A 1 212 ? -3.678 -21.203 -12.805 1 98.69 212 PHE A CA 1
ATOM 1693 C C . PHE A 1 212 ? -4.418 -20.656 -11.586 1 98.69 212 PHE A C 1
ATOM 1695 O O . PHE A 1 212 ? -4.395 -21.266 -10.516 1 98.69 212 PHE A O 1
ATOM 1702 N N . GLY A 1 213 ? -4.914 -19.453 -11.781 1 95.62 213 GLY A N 1
ATOM 1703 C CA . GLY A 1 213 ? -5.797 -18.844 -10.812 1 95.62 213 GLY A CA 1
ATOM 1704 C C . GLY A 1 213 ? -7.094 -18.328 -11.422 1 95.62 213 GLY A C 1
ATOM 1705 O O . GLY A 1 213 ? -7.074 -17.547 -12.375 1 95.62 213 GLY A O 1
ATOM 1706 N N . GLY A 1 214 ? -8.195 -18.797 -11.109 1 91.56 214 GLY A N 1
ATOM 1707 C CA . GLY A 1 214 ? -9.516 -18.422 -11.586 1 91.56 214 GLY A CA 1
ATOM 1708 C C . GLY A 1 214 ? -10.625 -19.25 -10.953 1 91.56 214 GLY A C 1
ATOM 1709 O O . GLY A 1 214 ? -11.055 -20.25 -11.508 1 91.56 214 GLY A O 1
ATOM 1710 N N . SER A 1 215 ? -11.07 -18.766 -9.867 1 93.19 215 SER A N 1
ATOM 1711 C CA . SER A 1 215 ? -12.188 -19.375 -9.156 1 93.19 215 SER A CA 1
ATOM 1712 C C . SER A 1 215 ? -11.938 -20.875 -8.938 1 93.19 215 SER A C 1
ATOM 1714 O O . SER A 1 215 ? -12.805 -21.703 -9.227 1 93.19 215 SER A O 1
ATOM 1716 N N . VAL A 1 216 ? -10.742 -21.234 -8.562 1 96.31 216 VAL A N 1
ATOM 1717 C CA . VAL A 1 216 ? -10.375 -22.609 -8.203 1 96.31 216 VAL A CA 1
ATOM 1718 C C . VAL A 1 216 ? -11.062 -23 -6.898 1 96.31 216 VAL A C 1
ATOM 1720 O O . VAL A 1 216 ? -11.117 -22.203 -5.953 1 96.31 216 VAL A O 1
ATOM 1723 N N . ASN A 1 217 ? -11.664 -24.141 -6.887 1 95.06 217 ASN A N 1
ATOM 1724 C CA . ASN A 1 217 ? -12.344 -24.672 -5.715 1 95.06 217 ASN A CA 1
ATOM 1725 C C . ASN A 1 217 ? -12.227 -26.188 -5.641 1 95.06 217 ASN A C 1
ATOM 1727 O O . ASN A 1 217 ? -11.547 -26.797 -6.465 1 95.06 217 ASN A O 1
ATOM 1731 N N . ILE A 1 218 ? -12.883 -26.75 -4.641 1 95.69 218 ILE A N 1
ATOM 1732 C CA . ILE A 1 218 ? -12.727 -28.172 -4.34 1 95.69 218 ILE A CA 1
ATOM 1733 C C . ILE A 1 218 ? -13.258 -29.016 -5.504 1 95.69 218 ILE A C 1
ATOM 1735 O O . ILE A 1 218 ? -12.773 -30.109 -5.758 1 95.69 218 ILE A O 1
ATOM 1739 N N . ASN A 1 219 ? -14.141 -28.438 -6.285 1 95.44 219 ASN A N 1
ATOM 1740 C CA . ASN A 1 219 ? -14.812 -29.203 -7.332 1 95.44 219 ASN A CA 1
ATOM 1741 C C . ASN A 1 219 ? -14 -29.203 -8.625 1 95.44 219 ASN A C 1
ATOM 1743 O O . ASN A 1 219 ? -14.195 -30.062 -9.484 1 95.44 219 ASN A O 1
ATOM 1747 N N . ASN A 1 220 ? -13.117 -28.25 -8.781 1 96.69 220 ASN A N 1
ATOM 1748 C CA . ASN A 1 220 ? -12.453 -28.125 -10.07 1 96.69 220 ASN A CA 1
ATOM 1749 C C . ASN A 1 220 ? -10.938 -28.188 -9.938 1 96.69 220 ASN A C 1
ATOM 1751 O O . ASN A 1 220 ? -10.219 -28.328 -10.93 1 96.69 220 ASN A O 1
ATOM 1755 N N . ALA A 1 221 ? -10.391 -28.203 -8.766 1 97.62 221 ALA A N 1
ATOM 1756 C CA . ALA A 1 221 ? -8.953 -28.125 -8.508 1 97.62 221 ALA A CA 1
ATOM 1757 C C . ALA A 1 221 ? -8.219 -29.312 -9.141 1 97.62 221 ALA A C 1
ATOM 1759 O O . ALA A 1 221 ? -7.188 -29.125 -9.789 1 97.62 221 ALA A O 1
ATOM 1760 N N . LYS A 1 222 ? -8.75 -30.438 -8.953 1 97.06 222 LYS A N 1
ATOM 1761 C CA . LYS A 1 222 ? -8.109 -31.641 -9.438 1 97.06 222 LYS A CA 1
ATOM 1762 C C . LYS A 1 222 ? -8.023 -31.656 -10.961 1 97.06 222 LYS A C 1
ATOM 1764 O O . LYS A 1 222 ? -7.023 -32.094 -11.531 1 97.06 222 LYS A O 1
ATOM 1769 N N . ASP A 1 223 ? -9.047 -31.188 -11.586 1 97.31 223 ASP A N 1
ATOM 1770 C CA . ASP A 1 223 ? -9.086 -31.141 -13.039 1 97.31 223 ASP A CA 1
ATOM 1771 C C . ASP A 1 223 ? -8.008 -30.203 -13.586 1 97.31 223 ASP A C 1
ATOM 1773 O O . ASP A 1 223 ? -7.328 -30.531 -14.562 1 97.31 223 ASP A O 1
ATOM 1777 N N . TYR A 1 224 ? -7.887 -29.031 -12.992 1 98 224 TYR A N 1
ATOM 1778 C CA . TYR A 1 224 ? -6.859 -28.078 -13.414 1 98 224 TYR A CA 1
ATOM 1779 C C . TYR A 1 224 ? -5.465 -28.641 -13.164 1 98 224 TYR A C 1
ATOM 1781 O O . TYR A 1 224 ? -4.586 -28.547 -14.023 1 98 224 TYR A O 1
ATOM 1789 N N . ALA A 1 225 ? -5.262 -29.266 -12 1 97.25 225 ALA A N 1
ATOM 1790 C CA . ALA A 1 225 ? -3.953 -29.75 -11.578 1 97.25 225 ALA A CA 1
ATOM 1791 C C . ALA A 1 225 ? -3.473 -30.875 -12.492 1 97.25 225 ALA A C 1
ATOM 1793 O O . ALA A 1 225 ? -2.27 -31.109 -12.633 1 97.25 225 ALA A O 1
ATOM 1794 N N . GLY A 1 226 ? -4.398 -31.516 -13.141 1 96.5 226 GLY A N 1
ATOM 1795 C CA . GLY A 1 226 ? -4.07 -32.656 -14 1 96.5 226 GLY A CA 1
ATOM 1796 C C . GLY A 1 226 ? -3.602 -32.219 -15.383 1 96.5 226 GLY A C 1
ATOM 1797 O O . GLY A 1 226 ? -3.109 -33.062 -16.156 1 96.5 226 GLY A O 1
ATOM 1798 N N . LEU A 1 227 ? -3.695 -31 -15.695 1 97.25 227 LEU A N 1
ATOM 1799 C CA . LEU A 1 227 ? -3.301 -30.516 -17.016 1 97.25 227 LEU A CA 1
ATOM 1800 C C . LEU A 1 227 ? -1.782 -30.438 -17.125 1 97.25 227 LEU A C 1
ATOM 1802 O O . LEU A 1 227 ? -1.101 -30.062 -16.172 1 97.25 227 LEU A O 1
ATOM 1806 N N . GLU A 1 228 ? -1.24 -30.75 -18.203 1 95.62 228 GLU A N 1
ATOM 1807 C CA . GLU A 1 228 ? 0.19 -30.906 -18.453 1 95.62 228 GLU A CA 1
ATOM 1808 C C . GLU A 1 228 ? 0.945 -29.609 -18.156 1 95.62 228 GLU A C 1
ATOM 1810 O O . GLU A 1 228 ? 2.055 -29.641 -17.625 1 95.62 228 GLU A O 1
ATOM 1815 N N . ASN A 1 229 ? 0.38 -28.422 -18.531 1 97.94 229 ASN A N 1
ATOM 1816 C CA . ASN A 1 229 ? 1.089 -27.156 -18.406 1 97.94 229 ASN A CA 1
ATOM 1817 C C . ASN A 1 229 ? 0.578 -26.344 -17.234 1 97.94 229 ASN A C 1
ATOM 1819 O O . ASN A 1 229 ? 0.647 -25.109 -17.234 1 97.94 229 ASN A O 1
ATOM 1823 N N . VAL A 1 230 ? 0.044 -27 -16.266 1 97.94 230 VAL A N 1
ATOM 1824 C CA . VAL A 1 230 ? -0.296 -26.375 -14.992 1 97.94 230 VAL A CA 1
ATOM 1825 C C . VAL A 1 230 ? 0.643 -26.875 -13.898 1 97.94 230 VAL A C 1
ATOM 1827 O O . VAL A 1 230 ? 0.583 -28.047 -13.508 1 97.94 230 VAL A O 1
ATOM 1830 N N . ASP A 1 231 ? 1.473 -25.984 -13.453 1 98 231 ASP A N 1
ATOM 1831 C CA . ASP A 1 231 ? 2.514 -26.344 -12.492 1 98 231 ASP A CA 1
ATOM 1832 C C . ASP A 1 231 ? 2.105 -25.969 -11.07 1 98 231 ASP A C 1
ATOM 1834 O O . ASP A 1 231 ? 2.836 -26.234 -10.117 1 98 231 ASP A O 1
ATOM 1838 N N . GLY A 1 232 ? 0.965 -25.344 -10.906 1 98.25 232 GLY A N 1
ATOM 1839 C CA . GLY A 1 232 ? 0.466 -24.906 -9.609 1 98.25 232 GLY A CA 1
ATOM 1840 C C . GLY A 1 232 ? -0.892 -24.234 -9.688 1 98.25 232 GLY A C 1
ATOM 1841 O O . GLY A 1 232 ? -1.391 -23.953 -10.781 1 98.25 232 GLY A O 1
ATOM 1842 N N . LEU A 1 233 ? -1.497 -24.016 -8.547 1 98.5 233 LEU A N 1
ATOM 1843 C CA . LEU A 1 233 ? -2.779 -23.328 -8.43 1 98.5 233 LEU A CA 1
ATOM 1844 C C . LEU A 1 233 ? -2.668 -22.125 -7.496 1 98.5 233 LEU A C 1
ATOM 1846 O O . LEU A 1 233 ? -2.033 -22.219 -6.441 1 98.5 233 LEU A O 1
ATOM 1850 N N . PHE A 1 234 ? -3.121 -21.047 -7.918 1 98.25 234 PHE A N 1
ATOM 1851 C CA . PHE A 1 234 ? -3.213 -19.797 -7.176 1 98.25 234 PHE A CA 1
ATOM 1852 C C . PHE A 1 234 ? -4.652 -19.5 -6.77 1 98.25 234 PHE A C 1
ATOM 1854 O O . PHE A 1 234 ? -5.422 -18.953 -7.555 1 98.25 234 PHE A O 1
ATOM 1861 N N . ILE A 1 235 ? -5 -19.797 -5.508 1 97.31 235 ILE A N 1
ATOM 1862 C CA . ILE A 1 235 ? -6.379 -20.031 -5.094 1 97.31 235 ILE A CA 1
ATOM 1863 C C . ILE A 1 235 ? -6.867 -18.859 -4.238 1 97.31 235 ILE A C 1
ATOM 1865 O O . ILE A 1 235 ? -6.148 -18.391 -3.354 1 97.31 235 ILE A O 1
ATOM 1869 N N . GLY A 1 236 ? -8.039 -18.422 -4.488 1 94.94 236 GLY A N 1
ATOM 1870 C CA . GLY A 1 236 ? -8.625 -17.328 -3.727 1 94.94 236 GLY A CA 1
ATOM 1871 C C . GLY A 1 236 ? -9.383 -17.797 -2.498 1 94.94 236 GLY A C 1
ATOM 1872 O O . GLY A 1 236 ? -8.844 -18.562 -1.686 1 94.94 236 GLY A O 1
ATOM 1873 N N . ARG A 1 237 ? -10.648 -17.5 -2.391 1 93.94 237 ARG A N 1
ATOM 1874 C CA . ARG A 1 237 ? -11.5 -17.672 -1.219 1 93.94 237 ARG A CA 1
ATOM 1875 C C . ARG A 1 237 ? -11.555 -19.125 -0.783 1 93.94 237 ARG A C 1
ATOM 1877 O O . ARG A 1 237 ? -11.656 -19.422 0.41 1 93.94 237 ARG A O 1
ATOM 1884 N N . SER A 1 238 ? -11.453 -19.969 -1.673 1 94.44 238 SER A N 1
ATOM 1885 C CA . SER A 1 238 ? -11.547 -21.391 -1.37 1 94.44 238 SER A CA 1
ATOM 1886 C C . SER A 1 238 ? -10.352 -21.859 -0.54 1 94.44 238 SER A C 1
ATOM 1888 O O . SER A 1 238 ? -10.375 -22.953 0.035 1 94.44 238 SER A O 1
ATOM 1890 N N . ALA A 1 239 ? -9.344 -21.047 -0.477 1 97.06 239 ALA A N 1
ATOM 1891 C CA . ALA A 1 239 ? -8.156 -21.391 0.298 1 97.06 239 ALA A CA 1
ATOM 1892 C C . ALA A 1 239 ? -8.031 -20.516 1.54 1 97.06 239 ALA A C 1
ATOM 1894 O O . ALA A 1 239 ? -7.02 -20.547 2.238 1 97.06 239 ALA A O 1
ATOM 1895 N N . TRP A 1 240 ? -9.039 -19.703 1.879 1 97.25 240 TRP A N 1
ATOM 1896 C CA . TRP A 1 240 ? -8.93 -18.734 2.959 1 97.25 240 TRP A CA 1
ATOM 1897 C C . TRP A 1 240 ? -9.297 -19.359 4.301 1 97.25 240 TRP A C 1
ATOM 1899 O O . TRP A 1 240 ? -9.312 -18.672 5.328 1 97.25 240 TRP A O 1
ATOM 1909 N N . GLU A 1 241 ? -9.656 -20.594 4.285 1 97.12 241 GLU A N 1
ATOM 1910 C CA . GLU A 1 241 ? -9.781 -21.438 5.473 1 97.12 241 GLU A CA 1
ATOM 1911 C C . GLU A 1 241 ? -8.859 -22.656 5.398 1 97.12 241 GLU A C 1
ATOM 1913 O O . GLU A 1 241 ? -8.883 -23.406 4.418 1 97.12 241 GLU A O 1
ATOM 1918 N N . PRO A 1 242 ? -8.055 -22.828 6.438 1 97.62 242 PRO A N 1
ATOM 1919 C CA . PRO A 1 242 ? -7.047 -23.891 6.371 1 97.62 242 PRO A CA 1
ATOM 1920 C C . PRO A 1 242 ? -7.652 -25.266 6.086 1 97.62 242 PRO A C 1
ATOM 1922 O O . PRO A 1 242 ? -7.09 -26.031 5.309 1 97.62 242 PRO A O 1
ATOM 1925 N N . ASP A 1 243 ? -8.789 -25.516 6.648 1 96.69 243 ASP A N 1
ATOM 1926 C CA . ASP A 1 243 ? -9.43 -26.812 6.445 1 96.69 243 ASP A CA 1
ATOM 1927 C C . ASP A 1 243 ? -9.859 -26.984 4.988 1 96.69 243 ASP A C 1
ATOM 1929 O O . ASP A 1 243 ? -9.703 -28.078 4.418 1 96.69 243 ASP A O 1
ATOM 1933 N N . LEU A 1 244 ? -10.406 -25.953 4.438 1 96.31 244 LEU A N 1
ATOM 1934 C CA . LEU A 1 244 ? -10.82 -25.984 3.037 1 96.31 244 LEU A CA 1
ATOM 1935 C C . LEU A 1 244 ? -9.609 -26.109 2.117 1 96.31 244 LEU A C 1
ATOM 1937 O O . LEU A 1 244 ? -9.656 -26.812 1.105 1 96.31 244 LEU A O 1
ATOM 1941 N N . PHE A 1 245 ? -8.555 -25.422 2.494 1 97.44 245 PHE A N 1
ATOM 1942 C CA . PHE A 1 245 ? -7.324 -25.516 1.725 1 97.44 245 PHE A CA 1
ATOM 1943 C C . PHE A 1 245 ? -6.777 -26.938 1.756 1 97.44 245 PHE A C 1
ATOM 1945 O O . PHE A 1 245 ? -6.336 -27.469 0.731 1 97.44 245 PHE A O 1
ATOM 1952 N N . GLU A 1 246 ? -6.836 -27.562 2.873 1 97.62 246 GLU A N 1
ATOM 1953 C CA . GLU A 1 246 ? -6.348 -28.938 3 1 97.62 246 GLU A CA 1
ATOM 1954 C C . GLU A 1 246 ? -7.16 -29.891 2.131 1 97.62 246 GLU A C 1
ATOM 1956 O O . GLU A 1 246 ? -6.609 -30.828 1.554 1 97.62 246 GLU A O 1
ATOM 1961 N N . GLU A 1 247 ? -8.453 -29.641 2.092 1 97.25 247 GLU A N 1
ATOM 1962 C CA . GLU A 1 247 ? -9.281 -30.469 1.222 1 97.25 247 GLU A CA 1
ATOM 1963 C C . GLU A 1 247 ? -8.797 -30.406 -0.224 1 97.25 247 GLU A C 1
ATOM 1965 O O . GLU A 1 247 ? -8.789 -31.422 -0.925 1 97.25 247 GLU A O 1
ATOM 1970 N N . ILE A 1 248 ? -8.453 -29.219 -0.625 1 97.12 248 ILE A N 1
ATOM 1971 C CA . ILE A 1 248 ? -7.945 -29.031 -1.979 1 97.12 248 ILE A CA 1
ATOM 1972 C C . ILE A 1 248 ? -6.598 -29.734 -2.133 1 97.12 248 ILE A C 1
ATOM 1974 O O . ILE A 1 248 ? -6.34 -30.375 -3.154 1 97.12 248 ILE A O 1
ATOM 1978 N N . MET A 1 249 ? -5.73 -29.688 -1.097 1 96.81 249 MET A N 1
ATOM 1979 C CA . MET A 1 249 ? -4.441 -30.375 -1.111 1 96.81 249 MET A CA 1
ATOM 1980 C C . MET A 1 249 ? -4.625 -31.875 -1.308 1 96.81 249 MET A C 1
ATOM 1982 O O . MET A 1 249 ? -3.932 -32.469 -2.121 1 96.81 249 MET A O 1
ATOM 1986 N N . VAL A 1 250 ? -5.562 -32.406 -0.614 1 96.44 250 VAL A N 1
ATOM 1987 C CA . VAL A 1 250 ? -5.844 -33.844 -0.691 1 96.44 250 VAL A CA 1
ATOM 1988 C C . VAL A 1 250 ? -6.32 -34.188 -2.098 1 96.44 250 VAL A C 1
ATOM 1990 O O . VAL A 1 250 ? -5.812 -35.125 -2.709 1 96.44 250 VAL A O 1
ATOM 1993 N N . SER A 1 251 ? -7.211 -33.438 -2.559 1 95.56 251 SER A N 1
ATOM 1994 C CA . SER A 1 251 ? -7.789 -33.688 -3.877 1 95.56 251 SER A CA 1
ATOM 1995 C C . SER A 1 251 ? -6.723 -33.594 -4.965 1 95.56 251 SER A C 1
ATOM 1997 O O . SER A 1 251 ? -6.641 -34.5 -5.816 1 95.56 251 SER A O 1
ATOM 1999 N N . VAL A 1 252 ? -5.914 -32.562 -4.949 1 96.19 252 VAL A N 1
ATOM 2000 C CA . VAL A 1 252 ? -4.879 -32.344 -5.953 1 96.19 252 VAL A CA 1
ATOM 2001 C C . VAL A 1 252 ? -3.779 -33.406 -5.805 1 96.19 252 VAL A C 1
ATOM 2003 O O . VAL A 1 252 ? -3.24 -33.875 -6.805 1 96.19 252 VAL A O 1
ATOM 2006 N N . GLY A 1 253 ? -3.42 -33.781 -4.531 1 93.38 253 GLY A N 1
ATOM 2007 C CA . GLY A 1 253 ? -2.408 -34.781 -4.273 1 93.38 253 GLY A CA 1
ATOM 2008 C C . GLY A 1 253 ? -2.734 -36.125 -4.898 1 93.38 253 GLY A C 1
ATOM 2009 O O . GLY A 1 253 ? -1.844 -36.812 -5.406 1 93.38 253 GLY A O 1
ATOM 2010 N N . ASP A 1 254 ? -3.939 -36.438 -4.957 1 87.56 254 ASP A N 1
ATOM 2011 C CA . ASP A 1 254 ? -4.398 -37.719 -5.527 1 87.56 254 ASP A CA 1
ATOM 2012 C C . ASP A 1 254 ? -4.211 -37.75 -7.043 1 87.56 254 ASP A C 1
ATOM 2014 O O . ASP A 1 254 ? -4.035 -38.812 -7.637 1 87.56 254 ASP A O 1
ATOM 2018 N N . THR A 1 255 ? -4.266 -36.594 -7.566 1 84.56 255 THR A N 1
ATOM 2019 C CA . THR A 1 255 ? -4.145 -36.438 -9.016 1 84.56 255 THR A CA 1
ATOM 2020 C C . THR A 1 255 ? -2.682 -36.5 -9.438 1 84.56 255 THR A C 1
ATOM 2022 O O . THR A 1 255 ? -2.365 -37 -10.531 1 84.56 255 THR A O 1
ATOM 2025 N N . LEU A 1 256 ? -1.835 -35.906 -8.617 1 82.62 256 LEU A N 1
ATOM 2026 C CA . LEU A 1 256 ? -0.423 -35.812 -8.977 1 82.62 256 LEU A CA 1
ATOM 2027 C C . LEU A 1 256 ? 0.285 -37.156 -8.742 1 82.62 256 LEU A C 1
ATOM 2029 O O . LEU A 1 256 ? 1.422 -37.344 -9.188 1 82.62 256 LEU A O 1
ATOM 2033 N N . LYS A 1 257 ? -0.271 -38.188 -8.016 1 73.12 257 LYS A N 1
ATOM 2034 C CA . LYS A 1 257 ? 0.258 -39.531 -7.848 1 73.12 257 LYS A CA 1
ATOM 2035 C C . LYS A 1 257 ? 0.055 -40.375 -9.109 1 73.12 257 LYS A C 1
ATOM 2037 O O . LYS A 1 257 ? -0.904 -40.156 -9.852 1 73.12 257 LYS A O 1
ATOM 2042 N N . MET B 1 1 ? -4.59 25.812 25.375 1 56.12 1 MET B N 1
ATOM 2043 C CA . MET B 1 1 ? -4.219 26.359 24.078 1 56.12 1 MET B CA 1
ATOM 2044 C C . MET B 1 1 ? -4.043 25.234 23.047 1 56.12 1 MET B C 1
ATOM 2046 O O . MET B 1 1 ? -3.631 24.141 23.406 1 56.12 1 MET B O 1
ATOM 2050 N N . LYS B 1 2 ? -4.551 25.469 21.797 1 84.81 2 LYS B N 1
ATOM 2051 C CA . LYS B 1 2 ? -4.418 24.453 20.75 1 84.81 2 LYS B CA 1
ATOM 2052 C C . LYS B 1 2 ? -2.949 24.203 20.406 1 84.81 2 LYS B C 1
ATOM 2054 O O . LYS B 1 2 ? -2.18 25.156 20.234 1 84.81 2 LYS B O 1
ATOM 2059 N N . LYS B 1 3 ? -2.51 23.016 20.5 1 93.5 3 LYS B N 1
ATOM 2060 C CA . LYS B 1 3 ? -1.124 22.656 20.203 1 93.5 3 LYS B CA 1
ATOM 2061 C C . LYS B 1 3 ? -0.821 22.797 18.719 1 93.5 3 LYS B C 1
ATOM 2063 O O . LYS B 1 3 ? -1.693 22.578 17.875 1 93.5 3 LYS B O 1
ATOM 2068 N N . PHE B 1 4 ? 0.415 23.266 18.391 1 97.31 4 PHE B N 1
ATOM 2069 C CA . PHE B 1 4 ? 0.898 23.359 17.016 1 97.31 4 PHE B CA 1
ATOM 2070 C C . PHE B 1 4 ? 1.301 21.984 16.5 1 97.31 4 PHE B C 1
ATOM 2072 O O . PHE B 1 4 ? 2.006 21.234 17.172 1 97.31 4 PHE B O 1
ATOM 2079 N N . LEU B 1 5 ? 0.815 21.609 15.344 1 98.19 5 LEU B N 1
ATOM 2080 C CA . LEU B 1 5 ? 1.045 20.281 14.797 1 98.19 5 LEU B CA 1
ATOM 2081 C C . LEU B 1 5 ? 2.342 20.234 13.992 1 98.19 5 LEU B C 1
ATOM 2083 O O . LEU B 1 5 ? 2.58 21.109 13.148 1 98.19 5 LEU B O 1
ATOM 2087 N N . LEU B 1 6 ? 3.211 19.312 14.305 1 98.19 6 LEU B N 1
ATOM 2088 C CA . LEU B 1 6 ? 4.434 19.047 13.547 1 98.19 6 LEU B CA 1
ATOM 2089 C C . LEU B 1 6 ? 4.52 17.578 13.148 1 98.19 6 LEU B C 1
ATOM 2091 O O . LEU B 1 6 ? 4.5 16.688 14.008 1 98.19 6 LEU B O 1
ATOM 2095 N N . GLY B 1 7 ? 4.582 17.344 11.891 1 98.12 7 GLY B N 1
ATOM 2096 C CA . GLY B 1 7 ? 4.629 15.953 11.469 1 98.12 7 GLY B CA 1
ATOM 2097 C C . GLY B 1 7 ? 5.402 15.742 10.18 1 98.12 7 GLY B C 1
ATOM 2098 O O . GLY B 1 7 ? 5.855 16.703 9.562 1 98.12 7 GLY B O 1
ATOM 2099 N N . THR B 1 8 ? 5.668 14.484 9.836 1 98.44 8 THR B N 1
ATOM 2100 C CA . THR B 1 8 ? 6.445 14.148 8.656 1 98.44 8 THR B CA 1
ATOM 2101 C C . THR B 1 8 ? 5.957 12.844 8.039 1 98.44 8 THR B C 1
ATOM 2103 O O . THR B 1 8 ? 5.5 11.945 8.758 1 98.44 8 THR B O 1
ATOM 2106 N N . ASN B 1 9 ? 5.961 12.797 6.793 1 98 9 ASN B N 1
ATOM 2107 C CA . ASN B 1 9 ? 5.762 11.602 5.977 1 98 9 ASN B CA 1
ATOM 2108 C C . ASN B 1 9 ? 7.059 11.156 5.305 1 98 9 ASN B C 1
ATOM 2110 O O . ASN B 1 9 ? 7.707 11.945 4.613 1 98 9 ASN B O 1
ATOM 2114 N N . TRP B 1 10 ? 7.391 9.922 5.477 1 97.94 10 TRP B N 1
ATOM 2115 C CA . TRP B 1 10 ? 8.672 9.453 4.961 1 97.94 10 TRP B CA 1
ATOM 2116 C C . TRP B 1 10 ? 8.531 8.969 3.52 1 97.94 10 TRP B C 1
ATOM 2118 O O . TRP B 1 10 ? 9.531 8.656 2.867 1 97.94 10 TRP B O 1
ATOM 2128 N N . LYS B 1 11 ? 7.27 8.938 3 1 97.38 11 LYS B N 1
ATOM 2129 C CA . LYS B 1 11 ? 7.051 8.336 1.688 1 97.38 11 LYS B CA 1
ATOM 2130 C C . LYS B 1 11 ? 7.688 6.949 1.604 1 97.38 11 LYS B C 1
ATOM 2132 O O . LYS B 1 11 ? 7.625 6.176 2.561 1 97.38 11 LYS B O 1
ATOM 2137 N N . MET B 1 12 ? 8.141 6.527 0.428 1 98 12 MET B N 1
ATOM 2138 C CA . MET B 1 12 ? 8.727 5.199 0.281 1 98 12 MET B CA 1
ATOM 2139 C C . MET B 1 12 ? 10.219 5.227 0.582 1 98 12 MET B C 1
ATOM 2141 O O . MET B 1 12 ? 11.039 4.914 -0.286 1 98 12 MET B O 1
ATOM 2145 N N . ASN B 1 13 ? 10.445 5.672 1.839 1 97.38 13 ASN B N 1
ATOM 2146 C CA . ASN B 1 13 ? 11.82 5.727 2.328 1 97.38 13 ASN B CA 1
ATOM 2147 C C . ASN B 1 13 ? 11.953 5.086 3.707 1 97.38 13 ASN B C 1
ATOM 2149 O O . ASN B 1 13 ? 10.945 4.82 4.371 1 97.38 13 ASN B O 1
ATOM 2153 N N . LYS B 1 14 ? 13.211 4.727 4.137 1 97.5 14 LYS B N 1
ATOM 2154 C CA . LYS B 1 14 ? 13.594 4.141 5.422 1 97.5 14 LYS B CA 1
ATOM 2155 C C . LYS B 1 14 ? 13.203 2.668 5.488 1 97.5 14 LYS B C 1
ATOM 2157 O O . LYS B 1 14 ? 12.086 2.297 5.133 1 97.5 14 LYS B O 1
ATOM 2162 N N . THR B 1 15 ? 14.133 1.866 5.859 1 97.25 15 THR B N 1
ATOM 2163 C CA . THR B 1 15 ? 13.859 0.491 6.262 1 97.25 15 THR B CA 1
ATOM 2164 C C . THR B 1 15 ? 13.273 0.449 7.672 1 97.25 15 THR B C 1
ATOM 2166 O O . THR B 1 15 ? 13.188 1.478 8.344 1 97.25 15 THR B O 1
ATOM 2169 N N . LEU B 1 16 ? 12.836 -0.708 8.031 1 97.56 16 LEU B N 1
ATOM 2170 C CA . LEU B 1 16 ? 12.328 -0.825 9.398 1 97.56 16 LEU B CA 1
ATOM 2171 C C . LEU B 1 16 ? 13.414 -0.476 10.406 1 97.56 16 LEU B C 1
ATOM 2173 O O . LEU B 1 16 ? 13.141 0.16 11.43 1 97.56 16 LEU B O 1
ATOM 2177 N N . ALA B 1 17 ? 14.625 -0.917 10.172 1 97.94 17 ALA B N 1
ATOM 2178 C CA . ALA B 1 17 ? 15.734 -0.595 11.07 1 97.94 17 ALA B CA 1
ATOM 2179 C C . ALA B 1 17 ? 15.93 0.915 11.188 1 97.94 17 ALA B C 1
ATOM 2181 O O . ALA B 1 17 ? 16.062 1.446 12.289 1 97.94 17 ALA B O 1
ATOM 2182 N N . ASP B 1 18 ? 15.922 1.593 10.031 1 98.06 18 ASP B N 1
ATOM 2183 C CA . ASP B 1 18 ? 16.062 3.045 10 1 98.06 18 ASP B CA 1
ATOM 2184 C C . ASP B 1 18 ? 14.898 3.723 10.734 1 98.06 18 ASP B C 1
ATOM 2186 O O . ASP B 1 18 ? 15.109 4.676 11.484 1 98.06 18 ASP B O 1
ATOM 2190 N N . ALA B 1 19 ? 13.719 3.23 10.461 1 98.5 19 ALA B N 1
ATOM 2191 C CA . ALA B 1 19 ? 12.508 3.791 11.047 1 98.5 19 ALA B CA 1
ATOM 2192 C C . ALA B 1 19 ? 12.508 3.633 12.562 1 98.5 19 ALA B C 1
ATOM 2194 O O . ALA B 1 19 ? 12.109 4.547 13.289 1 98.5 19 ALA B O 1
ATOM 2195 N N . THR B 1 20 ? 12.914 2.469 13.008 1 98.5 20 THR B N 1
ATOM 2196 C CA . THR B 1 20 ? 12.977 2.176 14.438 1 98.5 20 THR B CA 1
ATOM 2197 C C . THR B 1 20 ? 13.984 3.088 15.133 1 98.5 20 THR B C 1
ATOM 2199 O O . THR B 1 20 ? 13.695 3.66 16.188 1 98.5 20 THR B O 1
ATOM 2202 N N . GLN B 1 21 ? 15.133 3.182 14.523 1 98.56 21 GLN B N 1
ATOM 2203 C CA . GLN B 1 21 ? 16.156 4.062 15.086 1 98.56 21 GLN B CA 1
ATOM 2204 C C . GLN B 1 21 ? 15.664 5.504 15.141 1 98.56 21 GLN B C 1
ATOM 2206 O O . GLN B 1 21 ? 15.844 6.188 16.156 1 98.56 21 GLN B O 1
ATOM 2211 N N . TYR B 1 22 ? 15.109 5.984 14.055 1 98.69 22 TYR B N 1
ATOM 2212 C CA . TYR B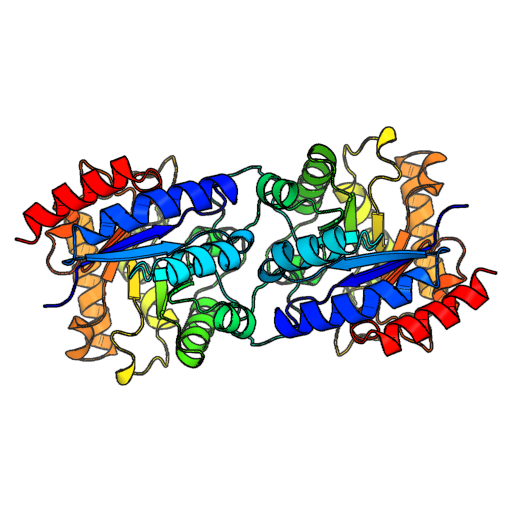 1 22 ? 14.547 7.328 14.008 1 98.69 22 TYR B CA 1
ATOM 2213 C C . TYR B 1 22 ? 13.555 7.551 15.141 1 98.69 22 TYR B C 1
ATOM 2215 O O . TYR B 1 22 ? 13.625 8.562 15.844 1 98.69 22 TYR B O 1
ATOM 2223 N N . THR B 1 23 ? 12.609 6.609 15.273 1 98.69 23 THR B N 1
ATOM 2224 C CA . THR B 1 23 ? 11.539 6.738 16.25 1 98.69 23 THR B CA 1
ATOM 2225 C C . THR B 1 23 ? 12.094 6.727 17.672 1 98.69 23 THR B C 1
ATOM 2227 O O . THR B 1 23 ? 11.656 7.512 18.516 1 98.69 23 THR B O 1
ATOM 2230 N N . ASN B 1 24 ? 13.07 5.855 17.938 1 98.56 24 ASN B N 1
ATOM 2231 C CA . ASN B 1 24 ? 13.742 5.797 19.234 1 98.56 24 ASN B CA 1
ATOM 2232 C C . ASN B 1 24 ? 14.398 7.125 19.578 1 98.56 24 ASN B C 1
ATOM 2234 O O . ASN B 1 24 ? 14.344 7.562 20.734 1 98.56 24 ASN B O 1
ATOM 2238 N N . ASP B 1 25 ? 14.992 7.719 18.578 1 98.44 25 ASP B N 1
ATOM 2239 C CA . ASP B 1 25 ? 15.703 8.977 18.781 1 98.44 25 ASP B CA 1
ATOM 2240 C C . ASP B 1 25 ? 14.719 10.141 18.953 1 98.44 25 ASP B C 1
ATOM 2242 O O . ASP B 1 25 ? 14.977 11.078 19.703 1 98.44 25 ASP B O 1
ATOM 2246 N N . LEU B 1 26 ? 13.586 10.07 18.328 1 98.44 26 LEU B N 1
ATOM 2247 C CA . LEU B 1 26 ? 12.625 11.172 18.281 1 98.44 26 LEU B CA 1
ATOM 2248 C C . LEU B 1 26 ? 11.836 11.25 19.594 1 98.44 26 LEU B C 1
ATOM 2250 O O . LEU B 1 26 ? 11.531 12.352 20.062 1 98.44 26 LEU B O 1
ATOM 2254 N N . MET B 1 27 ? 11.484 10.172 20.172 1 98.19 27 MET B N 1
ATOM 2255 C CA . MET B 1 27 ? 10.555 10.109 21.312 1 98.19 27 MET B CA 1
ATOM 2256 C C . MET B 1 27 ? 11.086 10.922 22.484 1 98.19 27 MET B C 1
ATOM 2258 O O . MET B 1 27 ? 10.367 11.758 23.031 1 98.19 27 MET B O 1
ATOM 2262 N N . PRO B 1 28 ? 12.391 10.812 22.875 1 97.31 28 PRO B N 1
ATOM 2263 C CA . PRO B 1 28 ? 12.859 11.664 23.969 1 97.31 28 PRO B CA 1
ATOM 2264 C C . PRO B 1 28 ? 12.914 13.148 23.578 1 97.31 28 PRO B C 1
ATOM 2266 O O . PRO B 1 28 ? 12.727 14.016 24.438 1 97.31 28 PRO B O 1
ATOM 2269 N N . ILE B 1 29 ? 13.078 13.43 22.312 1 97.25 29 ILE B N 1
ATOM 2270 C CA . ILE B 1 29 ? 13.164 14.805 21.859 1 97.25 29 ILE B CA 1
ATOM 2271 C C . ILE B 1 29 ? 11.805 15.484 22 1 97.25 29 ILE B C 1
ATOM 2273 O O . ILE B 1 29 ? 11.703 16.594 22.547 1 97.25 29 ILE B O 1
ATOM 2277 N N . ILE B 1 30 ? 10.766 14.836 21.594 1 95.88 30 ILE B N 1
ATOM 2278 C CA . ILE B 1 30 ? 9.477 15.508 21.531 1 95.88 30 ILE B CA 1
ATOM 2279 C C . ILE B 1 30 ? 8.969 15.781 22.953 1 95.88 30 ILE B C 1
ATOM 2281 O O . ILE B 1 30 ? 8.141 16.672 23.156 1 95.88 30 ILE B O 1
ATOM 2285 N N . GLU B 1 31 ? 9.43 15.055 23.953 1 95.81 31 GLU B N 1
ATOM 2286 C CA . GLU B 1 31 ? 9.047 15.258 25.344 1 95.81 31 GLU B CA 1
ATOM 2287 C C . GLU B 1 31 ? 9.492 16.625 25.859 1 95.81 31 GLU B C 1
ATOM 2289 O O . GLU B 1 31 ? 8.891 17.188 26.781 1 95.81 31 GLU B O 1
ATOM 2294 N N . LYS B 1 32 ? 10.453 17.141 25.188 1 95.44 32 LYS B N 1
ATOM 2295 C CA . LYS B 1 32 ? 11 18.438 25.594 1 95.44 32 LYS B CA 1
ATOM 2296 C C . LYS B 1 32 ? 10.125 19.578 25.078 1 95.44 32 LYS B C 1
ATOM 2298 O O . LYS B 1 32 ? 10.258 20.719 25.516 1 95.44 32 LYS B O 1
ATOM 2303 N N . TYR B 1 33 ? 9.219 19.266 24.203 1 94.38 33 TYR B N 1
ATOM 2304 C CA . TYR B 1 33 ? 8.453 20.312 23.531 1 94.38 33 TYR B CA 1
ATOM 2305 C C . TYR B 1 33 ? 6.953 20.047 23.656 1 94.38 33 TYR B C 1
ATOM 2307 O O . TYR B 1 33 ? 6.277 19.828 22.641 1 94.38 33 TYR B O 1
ATOM 2315 N N . PRO B 1 34 ? 6.414 20.172 24.766 1 90.44 34 PRO B N 1
ATOM 2316 C CA . PRO B 1 34 ? 5.016 19.812 25.016 1 90.44 34 PRO B CA 1
ATOM 2317 C C . PRO B 1 34 ? 4.031 20.75 24.297 1 90.44 34 PRO B C 1
ATOM 2319 O O . PRO B 1 34 ? 2.834 20.453 24.25 1 90.44 34 PRO B O 1
ATOM 2322 N N . ALA B 1 35 ? 4.488 21.859 23.766 1 90.12 35 ALA B N 1
ATOM 2323 C CA . ALA B 1 35 ? 3.625 22.812 23.062 1 90.12 35 ALA B CA 1
ATOM 2324 C C . ALA B 1 35 ? 3.211 22.281 21.703 1 90.12 35 ALA B C 1
ATOM 2326 O O . ALA B 1 35 ? 2.281 22.812 21.078 1 90.12 35 ALA B O 1
ATOM 2327 N N . PHE B 1 36 ? 3.834 21.219 21.297 1 96.25 36 PHE B N 1
ATOM 2328 C CA . PHE B 1 36 ? 3.584 20.656 19.969 1 96.25 36 PHE B CA 1
ATOM 2329 C C . PHE B 1 36 ? 2.883 19.312 20.062 1 96.25 36 PHE B C 1
ATOM 2331 O O . PHE B 1 36 ? 3.006 18.609 21.062 1 96.25 36 PHE B O 1
ATOM 2338 N N . ASP B 1 37 ? 2.057 18.984 19.125 1 97.12 37 ASP B N 1
ATOM 2339 C CA . ASP B 1 37 ? 1.657 17.625 18.812 1 97.12 37 ASP B CA 1
ATOM 2340 C C . ASP B 1 37 ? 2.457 17.078 17.625 1 97.12 37 ASP B C 1
ATOM 2342 O O . ASP B 1 37 ? 2.545 17.719 16.578 1 97.12 37 ASP B O 1
ATOM 2346 N N . PHE B 1 38 ? 3.039 15.969 17.859 1 98.19 38 PHE B N 1
ATOM 2347 C CA . PHE B 1 38 ? 3.945 15.414 16.875 1 98.19 38 PHE B CA 1
ATOM 2348 C C . PHE B 1 38 ? 3.357 14.156 16.25 1 98.19 38 PHE B C 1
ATOM 2350 O O . PHE B 1 38 ? 2.705 13.367 16.922 1 98.19 38 PHE B O 1
ATOM 2357 N N . PHE B 1 39 ? 3.594 13.969 14.938 1 98.75 39 PHE B N 1
ATOM 2358 C CA . PHE B 1 39 ? 3.203 12.711 14.312 1 98.75 39 PHE B CA 1
ATOM 2359 C C . PHE B 1 39 ? 4.195 12.312 13.227 1 98.75 39 PHE B C 1
ATOM 2361 O O . PHE B 1 39 ? 4.84 13.172 12.625 1 98.75 39 PHE B O 1
ATOM 2368 N N . ILE B 1 40 ? 4.379 11.016 13.023 1 98.88 40 ILE B N 1
ATOM 2369 C CA . ILE B 1 40 ? 5.148 10.461 11.914 1 98.88 40 ILE B CA 1
ATOM 2370 C C . ILE B 1 40 ? 4.27 9.516 11.102 1 98.88 40 ILE B C 1
ATOM 2372 O O . ILE B 1 40 ? 3.383 8.852 11.648 1 98.88 40 ILE B O 1
ATOM 2376 N N . ILE B 1 41 ? 4.512 9.461 9.82 1 98.81 41 ILE B N 1
ATOM 2377 C CA . ILE B 1 41 ? 3.775 8.602 8.898 1 98.81 41 ILE B CA 1
ATOM 2378 C C . ILE B 1 41 ? 4.75 7.719 8.125 1 98.81 41 ILE B C 1
ATOM 2380 O O . ILE B 1 41 ? 5.301 8.133 7.105 1 98.81 41 ILE B O 1
ATOM 2384 N N . PRO B 1 42 ? 5.004 6.531 8.633 1 98.62 42 PRO B N 1
ATOM 2385 C CA . PRO B 1 42 ? 5.938 5.578 8.023 1 98.62 42 PRO B CA 1
ATOM 2386 C C . PRO B 1 42 ? 5.258 4.648 7.023 1 98.62 42 PRO B C 1
ATOM 2388 O O . PRO B 1 42 ? 4.055 4.773 6.773 1 98.62 42 PRO B O 1
ATOM 2391 N N . SER B 1 43 ? 6.055 3.777 6.445 1 98.12 43 SER B N 1
ATOM 2392 C CA . SER B 1 43 ? 5.555 2.727 5.566 1 98.12 43 SER B CA 1
ATOM 2393 C C . SER B 1 43 ? 4.711 1.717 6.336 1 98.12 43 SER B C 1
ATOM 2395 O O . SER B 1 43 ? 4.93 1.497 7.527 1 98.12 43 SER B O 1
ATOM 2397 N N . TYR B 1 44 ? 3.801 1.013 5.609 1 97.88 44 TYR B N 1
ATOM 2398 C CA . TYR B 1 44 ? 2.889 0.036 6.195 1 97.88 44 TYR B CA 1
ATOM 2399 C C . TYR B 1 44 ? 3.658 -1.076 6.895 1 97.88 44 TYR B C 1
ATOM 2401 O O . TYR B 1 44 ? 3.238 -1.562 7.949 1 97.88 44 TYR B O 1
ATOM 2409 N N . THR B 1 45 ? 4.758 -1.387 6.293 1 97.62 45 THR B N 1
ATOM 2410 C CA . THR B 1 45 ? 5.512 -2.543 6.758 1 97.62 45 THR B CA 1
ATOM 2411 C C . THR B 1 45 ? 6.094 -2.285 8.148 1 97.62 45 THR B C 1
ATOM 2413 O O . THR B 1 45 ? 6.5 -3.221 8.836 1 97.62 45 THR B O 1
ATOM 2416 N N . HIS B 1 46 ? 6.078 -1.035 8.578 1 97.94 46 HIS B N 1
ATOM 2417 C CA . HIS B 1 46 ? 6.75 -0.658 9.812 1 97.94 46 HIS B CA 1
ATOM 2418 C C . HIS B 1 46 ? 5.746 -0.465 10.945 1 97.94 46 HIS B C 1
ATOM 2420 O O . HIS B 1 46 ? 6.133 -0.361 12.117 1 97.94 46 HIS B O 1
ATOM 2426 N N . LEU B 1 47 ? 4.504 -0.472 10.656 1 98.5 47 LEU B N 1
ATOM 2427 C CA . LEU B 1 47 ? 3.512 0.14 11.531 1 98.5 47 LEU B CA 1
ATOM 2428 C C . LEU B 1 47 ? 3.4 -0.625 12.844 1 98.5 47 LEU B C 1
ATOM 2430 O O . LEU B 1 47 ? 3.387 -0.021 13.922 1 98.5 47 LEU B O 1
ATOM 2434 N N . TRP B 1 48 ? 3.369 -1.939 12.781 1 97.94 48 TRP B N 1
ATOM 2435 C CA . TRP B 1 48 ? 3.199 -2.719 14.008 1 97.94 48 TRP B CA 1
ATOM 2436 C C . TRP B 1 48 ? 4.371 -2.502 14.961 1 97.94 48 TRP B C 1
ATOM 2438 O O . TRP B 1 48 ? 4.172 -2.252 16.156 1 97.94 48 TRP B O 1
ATOM 2448 N N . LYS B 1 49 ? 5.551 -2.547 14.414 1 97.69 49 LYS B N 1
ATOM 2449 C CA . LYS B 1 49 ? 6.742 -2.424 15.25 1 97.69 49 LYS B CA 1
ATOM 2450 C C . LYS B 1 49 ? 6.859 -1.021 15.836 1 97.69 49 LYS B C 1
ATOM 2452 O O . LYS B 1 49 ? 7.223 -0.862 17 1 97.69 49 LYS B O 1
ATOM 2457 N N . LEU B 1 50 ? 6.562 -0.046 15.031 1 98.62 50 LEU B N 1
ATOM 2458 C CA . LEU B 1 50 ? 6.656 1.326 15.516 1 98.62 50 LEU B CA 1
ATOM 2459 C C . LEU B 1 50 ? 5.578 1.608 16.562 1 98.62 50 LEU B C 1
ATOM 2461 O O . LEU B 1 50 ? 5.82 2.326 17.531 1 98.62 50 LEU B O 1
ATOM 2465 N N . LYS B 1 51 ? 4.395 1.046 16.344 1 98.69 51 LYS B N 1
ATOM 2466 C CA . LYS B 1 51 ? 3.34 1.215 17.328 1 98.69 51 LYS B CA 1
ATOM 2467 C C . LYS B 1 51 ? 3.734 0.582 18.656 1 98.69 51 LYS B C 1
ATOM 2469 O O . LYS B 1 51 ? 3.518 1.17 19.719 1 98.69 51 LYS B O 1
ATOM 2474 N N . GLU B 1 52 ? 4.27 -0.598 18.594 1 97.88 52 GLU B N 1
ATOM 2475 C CA . GLU B 1 52 ? 4.758 -1.264 19.797 1 97.88 52 GLU B CA 1
ATOM 2476 C C . GLU B 1 52 ? 5.793 -0.407 20.516 1 97.88 52 GLU B C 1
ATOM 2478 O O . GLU B 1 52 ? 5.75 -0.275 21.75 1 97.88 52 GLU B O 1
ATOM 2483 N N . LEU B 1 53 ? 6.695 0.111 19.766 1 98.19 53 LEU B N 1
ATOM 2484 C CA . LEU B 1 53 ? 7.762 0.946 20.312 1 98.19 53 LEU B CA 1
ATOM 2485 C C . LEU B 1 53 ? 7.184 2.178 21 1 98.19 53 LEU B C 1
ATOM 2487 O O . LEU B 1 53 ? 7.59 2.52 22.109 1 98.19 53 LEU B O 1
ATOM 2491 N N . ILE B 1 54 ? 6.258 2.828 20.375 1 98.69 54 ILE B N 1
ATOM 2492 C CA . ILE B 1 54 ? 5.637 4.047 20.875 1 98.69 54 ILE B CA 1
ATOM 2493 C C . ILE B 1 54 ? 4.859 3.734 22.156 1 98.69 54 ILE B C 1
ATOM 2495 O O . ILE B 1 54 ? 4.977 4.453 23.156 1 98.69 54 ILE B O 1
ATOM 2499 N N . ASP B 1 55 ? 4.086 2.639 22.156 1 98.44 55 ASP B N 1
ATOM 2500 C CA . ASP B 1 55 ? 3.254 2.252 23.297 1 98.44 55 ASP B CA 1
ATOM 2501 C C . ASP B 1 55 ? 4.113 1.855 24.5 1 98.44 55 ASP B C 1
ATOM 2503 O O . ASP B 1 55 ? 3.814 2.229 25.625 1 98.44 55 ASP B O 1
ATOM 2507 N N . THR B 1 56 ? 5.172 1.121 24.219 1 98.06 56 THR B N 1
ATOM 2508 C CA . THR B 1 56 ? 6.047 0.649 25.297 1 98.06 56 THR B CA 1
ATOM 2509 C C . THR B 1 56 ? 6.699 1.823 26.016 1 98.06 56 THR B C 1
ATOM 2511 O O . THR B 1 56 ? 6.906 1.774 27.234 1 98.06 56 THR B O 1
ATOM 2514 N N . ASN B 1 57 ? 6.938 2.867 25.297 1 98 57 ASN B N 1
ATOM 2515 C CA . ASN B 1 57 ? 7.594 4.039 25.859 1 98 57 ASN B CA 1
ATOM 2516 C C . ASN B 1 57 ? 6.578 5.062 26.359 1 98 57 ASN B C 1
ATOM 2518 O O . ASN B 1 57 ? 6.953 6.152 26.797 1 98 57 ASN B O 1
ATOM 2522 N N . LYS B 1 58 ? 5.289 4.758 26.234 1 97.62 58 LYS B N 1
ATOM 2523 C CA . LYS B 1 58 ? 4.203 5.652 26.625 1 97.62 58 LYS B CA 1
ATOM 2524 C C . LYS B 1 58 ? 4.387 7.043 26.016 1 97.62 58 LYS B C 1
ATOM 2526 O O . LYS B 1 58 ? 4.23 8.055 26.703 1 97.62 58 LYS B O 1
ATOM 2531 N N . SER B 1 59 ? 4.871 7.031 24.828 1 97.75 59 SER B N 1
ATOM 2532 C CA . SER B 1 59 ? 5.121 8.281 24.109 1 97.75 59 SER B CA 1
ATOM 2533 C C . SER B 1 59 ? 3.824 8.891 23.594 1 97.75 59 SER B C 1
ATOM 2535 O O . SER B 1 59 ? 2.891 8.172 23.234 1 97.75 59 SER B O 1
ATOM 2537 N N . ALA B 1 60 ? 3.766 10.227 23.484 1 96.88 60 ALA B N 1
ATOM 2538 C CA . ALA B 1 60 ? 2.613 10.945 22.953 1 96.88 60 ALA B CA 1
ATOM 2539 C C . ALA B 1 60 ? 2.695 11.047 21.422 1 96.88 60 ALA B C 1
ATOM 2541 O O . ALA B 1 60 ? 1.794 11.602 20.797 1 96.88 60 ALA B O 1
ATOM 2542 N N . LEU B 1 61 ? 3.771 10.555 20.844 1 98.44 61 LEU B N 1
ATOM 2543 C CA . LEU B 1 61 ? 3.973 10.578 19.406 1 98.44 61 LEU B CA 1
ATOM 2544 C C . LEU B 1 61 ? 2.824 9.883 18.688 1 98.44 61 LEU B C 1
ATOM 2546 O O . LEU B 1 61 ? 2.514 8.727 18.984 1 98.44 61 LEU B O 1
ATOM 2550 N N . LYS B 1 62 ? 2.145 10.602 17.812 1 98.62 62 LYS B N 1
ATOM 2551 C CA . LYS B 1 62 ? 1.089 10 17 1 98.62 62 LYS B CA 1
ATOM 2552 C C . LYS B 1 62 ? 1.671 9.266 15.789 1 98.62 62 LYS B C 1
ATOM 2554 O O . LYS B 1 62 ? 2.703 9.664 15.25 1 98.62 62 LYS B O 1
ATOM 2559 N N . LEU B 1 63 ? 1.05 8.227 15.422 1 98.88 63 LEU B N 1
ATOM 2560 C CA . LEU B 1 63 ? 1.467 7.367 14.32 1 98.88 63 LEU B CA 1
ATOM 2561 C C . LEU B 1 63 ? 0.394 7.312 13.242 1 98.88 63 LEU B C 1
ATOM 2563 O O . LEU B 1 63 ? -0.789 7.141 13.539 1 98.88 63 LEU B O 1
ATOM 2567 N N . GLY B 1 64 ? 0.81 7.543 11.992 1 98.88 64 GLY B N 1
ATOM 2568 C CA . GLY B 1 64 ? -0.147 7.512 10.898 1 98.88 64 GLY B CA 1
ATOM 2569 C C . GLY B 1 64 ? 0.226 6.523 9.812 1 98.88 64 GLY B C 1
ATOM 2570 O O . GLY B 1 64 ? 1.268 5.871 9.883 1 98.88 64 GLY B O 1
ATOM 2571 N N . ALA B 1 65 ? -0.646 6.398 8.844 1 98.88 65 ALA B N 1
ATOM 2572 C CA . ALA B 1 65 ? -0.425 5.605 7.637 1 98.88 65 ALA B CA 1
ATOM 2573 C C . ALA B 1 65 ? -0.459 6.484 6.391 1 98.88 65 ALA B C 1
ATOM 2575 O O . ALA B 1 65 ? -1.12 7.527 6.375 1 98.88 65 ALA B O 1
ATOM 2576 N N . GLN B 1 66 ? 0.153 6.016 5.367 1 98.69 66 GLN B N 1
ATOM 2577 C CA . GLN B 1 66 ? 0.347 6.824 4.164 1 98.69 66 GLN B CA 1
ATOM 2578 C C . GLN B 1 66 ? -0.864 6.734 3.24 1 98.69 66 GLN B C 1
ATOM 2580 O O . GLN B 1 66 ? -0.924 7.422 2.219 1 98.69 66 GLN B O 1
ATOM 2585 N N . ASN B 1 67 ? -1.776 5.859 3.551 1 97.94 67 ASN B N 1
ATOM 2586 C CA . ASN B 1 67 ? -2.984 5.605 2.771 1 97.94 67 ASN B CA 1
ATOM 2587 C C . ASN B 1 67 ? -3.918 4.633 3.484 1 97.94 67 ASN B C 1
ATOM 2589 O O . ASN B 1 67 ? -3.527 3.996 4.465 1 97.94 67 ASN B O 1
ATOM 2593 N N . MET B 1 68 ? -5.152 4.617 3.02 1 98.5 68 MET B N 1
ATOM 2594 C CA . MET B 1 68 ? -6.172 3.689 3.498 1 98.5 68 MET B CA 1
ATOM 2595 C C . MET B 1 68 ? -7.305 3.559 2.486 1 98.5 68 MET B C 1
ATOM 2597 O O . MET B 1 68 ? -7.727 4.551 1.889 1 98.5 68 MET B O 1
ATOM 2601 N N . HIS B 1 69 ? -7.715 2.367 2.219 1 98.25 69 HIS B N 1
ATOM 2602 C CA . HIS B 1 69 ? -8.906 2.189 1.393 1 98.25 69 HIS B CA 1
ATOM 2603 C C . HIS B 1 69 ? -10.164 2.578 2.154 1 98.25 69 HIS B C 1
ATOM 2605 O O . HIS B 1 69 ? -10.164 2.637 3.385 1 98.25 69 HIS B O 1
ATOM 2611 N N . TYR B 1 70 ? -11.242 2.83 1.385 1 98.5 70 TYR B N 1
ATOM 2612 C CA . TYR B 1 70 ? -12.469 3.258 2.047 1 98.5 70 TYR B CA 1
ATOM 2613 C C . TYR B 1 70 ? -13.297 2.057 2.486 1 98.5 70 TYR B C 1
ATOM 2615 O O . TYR B 1 70 ? -14.156 2.174 3.369 1 98.5 70 TYR B O 1
ATOM 2623 N N . ALA B 1 71 ? -13.117 0.886 1.842 1 98.25 71 ALA B N 1
ATOM 2624 C CA . ALA B 1 71 ? -13.867 -0.318 2.189 1 98.25 71 ALA B CA 1
ATOM 2625 C C . ALA B 1 71 ? -13.211 -1.058 3.352 1 98.25 71 ALA B C 1
ATOM 2627 O O . ALA B 1 71 ? -11.984 -1.074 3.471 1 98.25 71 ALA B O 1
ATOM 2628 N N . ASP B 1 72 ? -14.016 -1.771 4.156 1 98.38 72 ASP B N 1
ATOM 2629 C CA . ASP B 1 72 ? -13.492 -2.52 5.297 1 98.38 72 ASP B CA 1
ATOM 2630 C C . ASP B 1 72 ? -12.75 -3.773 4.84 1 98.38 72 ASP B C 1
ATOM 2632 O O . ASP B 1 72 ? -11.922 -4.312 5.578 1 98.38 72 ASP B O 1
ATOM 2636 N N . SER B 1 73 ? -13.141 -4.332 3.779 1 97.69 73 SER B N 1
ATOM 2637 C CA . SER B 1 73 ? -12.531 -5.496 3.143 1 97.69 73 SER B CA 1
ATOM 2638 C C . SER B 1 73 ? -12.969 -5.621 1.688 1 97.69 73 SER B C 1
ATOM 2640 O O . SER B 1 73 ? -13.891 -4.934 1.249 1 97.69 73 SER B O 1
ATOM 2642 N N . GLY B 1 74 ? -12.25 -6.418 0.901 1 96.12 74 GLY B N 1
ATOM 2643 C CA . GLY B 1 74 ? -12.742 -6.66 -0.448 1 96.12 74 GLY B CA 1
ATOM 2644 C C . GLY B 1 74 ? -11.633 -7.008 -1.427 1 96.12 74 GLY B C 1
ATOM 2645 O O . GLY B 1 74 ? -10.531 -7.375 -1.02 1 96.12 74 GLY B O 1
ATOM 2646 N N . GLN B 1 75 ? -12.008 -6.938 -2.754 1 95.19 75 GLN B N 1
ATOM 2647 C CA . GLN B 1 75 ? -11.133 -7.324 -3.857 1 95.19 75 GLN B CA 1
ATOM 2648 C C . GLN B 1 75 ? -10.234 -6.16 -4.281 1 95.19 75 GLN B C 1
ATOM 2650 O O . GLN B 1 75 ? -10.375 -5.641 -5.391 1 95.19 75 GLN B O 1
ATOM 2655 N N . PHE B 1 76 ? -9.32 -5.863 -3.373 1 96.62 76 PHE B N 1
ATOM 2656 C CA . PHE B 1 76 ? -8.391 -4.758 -3.592 1 96.62 76 PHE B CA 1
ATOM 2657 C C . PHE B 1 76 ? -6.969 -5.172 -3.242 1 96.62 76 PHE B C 1
ATOM 2659 O O . PHE B 1 76 ? -6.43 -4.746 -2.217 1 96.62 76 PHE B O 1
ATOM 2666 N N . THR B 1 77 ? -6.352 -5.965 -4.141 1 97.31 77 THR B N 1
ATOM 2667 C CA . THR B 1 77 ? -4.996 -6.469 -3.943 1 97.31 77 THR B CA 1
ATOM 2668 C C . THR B 1 77 ? -4.02 -5.316 -3.723 1 97.31 77 THR B C 1
ATOM 2670 O O . THR B 1 77 ? -3.979 -4.367 -4.508 1 97.31 77 THR B O 1
ATOM 2673 N N . GLY B 1 78 ? -3.303 -5.332 -2.613 1 97.06 78 GLY B N 1
ATOM 2674 C CA . GLY B 1 78 ? -2.27 -4.344 -2.354 1 97.06 78 GLY B CA 1
ATOM 2675 C C . GLY B 1 78 ? -2.75 -3.188 -1.498 1 97.06 78 GLY B C 1
ATOM 2676 O O . GLY B 1 78 ? -1.948 -2.369 -1.044 1 97.06 78 GLY B O 1
ATOM 2677 N N . GLU B 1 79 ? -4.051 -3.074 -1.257 1 97.56 79 GLU B N 1
ATOM 2678 C CA . GLU B 1 79 ? -4.602 -1.997 -0.44 1 97.56 79 GLU B CA 1
ATOM 2679 C C . GLU B 1 79 ? -4.699 -2.41 1.025 1 97.56 79 GLU B C 1
ATOM 2681 O O . GLU B 1 79 ? -4.57 -3.592 1.354 1 97.56 79 GLU B O 1
ATOM 2686 N N . ILE B 1 80 ? -4.871 -1.432 1.883 1 98.38 80 ILE B N 1
ATOM 2687 C CA . ILE B 1 80 ? -4.953 -1.633 3.324 1 98.38 80 ILE B CA 1
ATOM 2688 C C . ILE B 1 80 ? -6.305 -1.141 3.84 1 98.38 80 ILE B C 1
ATOM 2690 O O . ILE B 1 80 ? -6.719 -0.02 3.535 1 98.38 80 ILE B O 1
ATOM 2694 N N . SER B 1 81 ? -6.988 -1.923 4.633 1 98.31 81 SER B N 1
ATOM 2695 C CA . SER B 1 81 ? -8.336 -1.589 5.086 1 98.31 81 SER B CA 1
ATOM 2696 C C . SER B 1 81 ? -8.297 -0.803 6.395 1 98.31 81 SER B C 1
ATOM 2698 O O . SER B 1 81 ? -7.328 -0.894 7.152 1 98.31 81 SER B O 1
ATOM 2700 N N . PRO B 1 82 ? -9.391 -0.037 6.641 1 98.56 82 PRO B N 1
ATOM 2701 C CA . PRO B 1 82 ? -9.484 0.644 7.934 1 98.56 82 PRO B CA 1
ATOM 2702 C C . PRO B 1 82 ? -9.438 -0.323 9.117 1 98.56 82 PRO B C 1
ATOM 2704 O O . PRO B 1 82 ? -8.875 0.002 10.164 1 98.56 82 PRO B O 1
ATOM 2707 N N . VAL B 1 83 ? -9.953 -1.49 8.93 1 98.56 83 VAL B N 1
ATOM 2708 C CA . VAL B 1 83 ? -10.039 -2.48 10 1 98.56 83 VAL B CA 1
ATOM 2709 C C . VAL B 1 83 ? -8.633 -2.961 10.359 1 98.56 83 VAL B C 1
ATOM 2711 O O . VAL B 1 83 ? -8.32 -3.129 11.539 1 98.56 83 VAL B O 1
ATOM 2714 N N . MET B 1 84 ? -7.785 -3.158 9.391 1 98.44 84 MET B N 1
ATOM 2715 C CA . MET B 1 84 ? -6.398 -3.557 9.617 1 98.44 84 MET B CA 1
ATOM 2716 C C . MET B 1 84 ? -5.645 -2.486 10.398 1 98.44 84 MET B C 1
ATOM 2718 O O . MET B 1 84 ? -4.926 -2.795 11.352 1 98.44 84 MET B O 1
ATOM 2722 N N . LEU B 1 85 ? -5.828 -1.252 9.977 1 98.69 85 LEU B N 1
ATOM 2723 C CA . LEU B 1 85 ? -5.109 -0.148 10.602 1 98.69 85 LEU B CA 1
ATOM 2724 C C . LEU B 1 85 ? -5.625 0.105 12.016 1 98.69 85 LEU B C 1
ATOM 2726 O O . LEU B 1 85 ? -4.852 0.474 12.906 1 98.69 85 LEU B O 1
ATOM 2730 N N . LYS B 1 86 ? -6.93 -0.04 12.18 1 98.44 86 LYS B N 1
ATOM 2731 C CA . LYS B 1 86 ? -7.52 0.107 13.508 1 98.44 86 LYS B CA 1
ATOM 2732 C C . LYS B 1 86 ? -6.953 -0.922 14.477 1 98.44 86 LYS B C 1
ATOM 2734 O O . LYS B 1 86 ? -6.695 -0.609 15.641 1 98.44 86 LYS B O 1
ATOM 2739 N N . GLU B 1 87 ? -6.766 -2.129 14.047 1 98.25 87 GLU B N 1
ATOM 2740 C CA . GLU B 1 87 ? -6.18 -3.178 14.883 1 98.25 87 GLU B CA 1
ATOM 2741 C C . GLU B 1 87 ? -4.793 -2.783 15.367 1 98.25 87 GLU B C 1
ATOM 2743 O O . GLU B 1 87 ? -4.402 -3.127 16.484 1 98.25 87 GLU B O 1
ATOM 2748 N N . ILE B 1 88 ? -4.02 -2.111 14.539 1 97.88 88 ILE B N 1
ATOM 2749 C CA . ILE B 1 88 ? -2.68 -1.673 14.906 1 97.88 88 ILE B CA 1
ATOM 2750 C C . ILE B 1 88 ? -2.77 -0.56 15.945 1 97.88 88 ILE B C 1
ATOM 2752 O O . ILE B 1 88 ? -1.899 -0.438 16.812 1 97.88 88 ILE B O 1
ATOM 2756 N N . GLY B 1 89 ? -3.807 0.257 15.859 1 98.06 89 GLY B N 1
ATOM 2757 C CA . GLY B 1 89 ? -3.992 1.368 16.781 1 98.06 89 GLY B CA 1
ATOM 2758 C C . GLY B 1 89 ? -3.398 2.668 16.266 1 98.06 89 GLY B C 1
ATOM 2759 O O . GLY B 1 89 ? -2.752 3.398 17.031 1 98.06 89 GLY B O 1
ATOM 2760 N N . LEU B 1 90 ? -3.6 2.975 15.047 1 98.06 90 LEU B N 1
ATOM 2761 C CA . LEU B 1 90 ? -3.066 4.191 14.453 1 98.06 90 LEU B CA 1
ATOM 2762 C C . LEU B 1 90 ? -3.924 5.398 14.812 1 98.06 90 LEU B C 1
ATOM 2764 O O . LEU B 1 90 ? -5.082 5.246 15.211 1 98.06 90 LEU B O 1
ATOM 2768 N N . ASP B 1 91 ? -3.346 6.574 14.625 1 98.44 91 ASP B N 1
ATOM 2769 C CA . ASP B 1 91 ? -4.035 7.824 14.93 1 98.44 91 ASP B CA 1
ATOM 2770 C C . ASP B 1 91 ? -4.492 8.523 13.656 1 98.44 91 ASP B C 1
ATOM 2772 O O . ASP B 1 91 ? -5.629 8.992 13.57 1 98.44 91 ASP B O 1
ATOM 2776 N N . ILE B 1 92 ? -3.617 8.531 12.641 1 98.81 92 ILE B N 1
ATOM 2777 C CA . ILE B 1 92 ? -3.748 9.453 11.523 1 98.81 92 ILE B CA 1
ATOM 2778 C C . ILE B 1 92 ? -3.734 8.672 10.211 1 98.81 92 ILE B C 1
ATOM 2780 O O . ILE B 1 92 ? -2.986 7.703 10.062 1 98.81 92 ILE B O 1
ATOM 2784 N N . ILE B 1 93 ? -4.535 9.094 9.289 1 98.88 93 ILE B N 1
ATOM 2785 C CA . ILE B 1 93 ? -4.484 8.562 7.93 1 98.88 93 ILE B CA 1
ATOM 2786 C C . ILE B 1 93 ? -4.215 9.695 6.941 1 98.88 93 ILE B C 1
ATOM 2788 O O . ILE B 1 93 ? -5.035 10.602 6.789 1 98.88 93 ILE B O 1
ATOM 2792 N N . GLU B 1 94 ? -3.076 9.656 6.305 1 98.88 94 GLU B N 1
ATOM 2793 C CA . GLU B 1 94 ? -2.807 10.609 5.227 1 98.88 94 GLU B CA 1
ATOM 2794 C C . GLU B 1 94 ? -3.604 10.258 3.975 1 98.88 94 GLU B C 1
ATOM 2796 O O . GLU B 1 94 ? -3.594 9.109 3.527 1 98.88 94 GLU B O 1
ATOM 2801 N N . LEU B 1 95 ? -4.305 11.25 3.426 1 98.75 95 LEU B N 1
ATOM 2802 C CA . LEU B 1 95 ? -5.156 11.031 2.26 1 98.75 95 LEU B CA 1
ATOM 2803 C C . LEU B 1 95 ? -4.938 12.117 1.217 1 98.75 95 LEU B C 1
ATOM 2805 O O . LEU B 1 95 ? -4.746 13.289 1.562 1 98.75 95 LEU B O 1
ATOM 2809 N N . GLY B 1 96 ? -4.93 11.734 -0.042 1 98.25 96 GLY B N 1
ATOM 2810 C CA . GLY B 1 96 ? -4.957 12.703 -1.121 1 98.25 96 GLY B CA 1
ATOM 2811 C C . GLY B 1 96 ? -3.596 13.305 -1.423 1 98.25 96 GLY B C 1
ATOM 2812 O O . GLY B 1 96 ? -3.502 14.352 -2.066 1 98.25 96 GLY B O 1
ATOM 2813 N N . HIS B 1 97 ? -2.527 12.719 -0.909 1 98.19 97 HIS B N 1
ATOM 2814 C CA . HIS B 1 97 ? -1.203 13.203 -1.279 1 98.19 97 HIS B CA 1
ATOM 2815 C C . HIS B 1 97 ? -1.043 13.273 -2.795 1 98.19 97 HIS B C 1
ATOM 2817 O O . HIS B 1 97 ? -1.562 12.414 -3.514 1 98.19 97 HIS B O 1
ATOM 2823 N N . CYS B 1 98 ? -0.282 14.227 -3.299 1 96.88 98 CYS B N 1
ATOM 2824 C CA . CYS B 1 98 ? -0.173 14.492 -4.73 1 96.88 98 CYS B CA 1
ATOM 2825 C C . CYS B 1 98 ? 0.359 13.266 -5.469 1 96.88 98 CYS B C 1
ATOM 2827 O O . CYS B 1 98 ? -0.051 12.992 -6.594 1 96.88 98 CYS B O 1
ATOM 2829 N N . GLU B 1 99 ? 1.217 12.516 -4.836 1 95.88 99 GLU B N 1
ATOM 2830 C CA . GLU B 1 99 ? 1.815 11.336 -5.457 1 95.88 99 GLU B CA 1
ATOM 2831 C C . GLU B 1 99 ? 0.778 10.242 -5.676 1 95.88 99 GLU B C 1
ATOM 2833 O O . GLU B 1 99 ? 0.841 9.508 -6.664 1 95.88 99 GLU B O 1
ATOM 2838 N N . ARG B 1 100 ? -0.157 10.07 -4.77 1 97.12 100 ARG B N 1
ATOM 2839 C CA . ARG B 1 100 ? -1.237 9.102 -4.926 1 97.12 100 ARG B CA 1
ATOM 2840 C C . ARG B 1 100 ? -2.17 9.508 -6.066 1 97.12 100 ARG B C 1
ATOM 2842 O O . ARG B 1 100 ? -2.633 8.656 -6.824 1 97.12 100 ARG B O 1
ATOM 2849 N N . ARG B 1 101 ? -2.447 10.82 -6.203 1 95.88 101 ARG B N 1
ATOM 2850 C CA . ARG B 1 101 ? -3.281 11.344 -7.277 1 95.88 101 ARG B CA 1
ATOM 2851 C C . ARG B 1 101 ? -2.611 11.156 -8.633 1 95.88 101 ARG B C 1
ATOM 2853 O O . ARG B 1 101 ? -3.268 10.781 -9.609 1 95.88 101 ARG B O 1
ATOM 2860 N N . GLN B 1 102 ? -1.301 11.422 -8.609 1 93 102 GLN B N 1
ATOM 2861 C CA . GLN B 1 102 ? -0.544 11.438 -9.859 1 93 102 GLN B CA 1
ATOM 2862 C C . GLN B 1 102 ? -0.289 10.023 -10.367 1 93 102 GLN B C 1
ATOM 2864 O O . GLN B 1 102 ? -0.378 9.766 -11.57 1 93 102 GLN B O 1
ATOM 2869 N N . TYR B 1 103 ? -0.008 9.078 -9.43 1 92.31 103 TYR B N 1
ATOM 2870 C CA . TYR B 1 103 ? 0.571 7.816 -9.875 1 92.31 103 TYR B CA 1
ATOM 2871 C C . TYR B 1 103 ? -0.382 6.656 -9.617 1 92.31 103 TYR B C 1
ATOM 2873 O O . TYR B 1 103 ? -0.239 5.582 -10.203 1 92.31 103 TYR B O 1
ATOM 2881 N N . PHE B 1 104 ? -1.457 6.836 -8.758 1 91.75 104 PHE B N 1
ATOM 2882 C CA . PHE B 1 104 ? -2.148 5.648 -8.273 1 91.75 104 PHE B CA 1
ATOM 2883 C C . PHE B 1 104 ? -3.658 5.84 -8.336 1 91.75 104 PHE B C 1
ATOM 2885 O O . PHE B 1 104 ? -4.398 5.238 -7.551 1 91.75 104 PHE B O 1
ATOM 2892 N N . ASN B 1 105 ? -4.156 6.727 -9.172 1 92.94 105 ASN B N 1
ATOM 2893 C CA . ASN B 1 105 ? -5.555 6.895 -9.562 1 92.94 105 ASN B CA 1
ATOM 2894 C C . ASN B 1 105 ? -6.406 7.398 -8.398 1 92.94 105 ASN B C 1
ATOM 2896 O O . ASN B 1 105 ? -7.582 7.055 -8.297 1 92.94 105 ASN B O 1
ATOM 2900 N N . GLU B 1 106 ? -5.785 8.062 -7.461 1 96.38 106 GLU B N 1
ATOM 2901 C CA . GLU B 1 106 ? -6.574 8.688 -6.402 1 96.38 106 GLU B CA 1
ATOM 2902 C C . GLU B 1 106 ? -7.277 9.945 -6.906 1 96.38 106 GLU B C 1
ATOM 2904 O O . GLU B 1 106 ? -6.656 10.789 -7.559 1 96.38 106 GLU B O 1
ATOM 2909 N N . THR B 1 107 ? -8.586 10.047 -6.688 1 97.44 107 THR B N 1
ATOM 2910 C CA . THR B 1 107 ? -9.391 11.172 -7.152 1 97.44 107 THR B CA 1
ATOM 2911 C C . THR B 1 107 ? -9.977 11.945 -5.973 1 97.44 107 THR B C 1
ATOM 2913 O O . THR B 1 107 ? -9.914 11.484 -4.832 1 97.44 107 THR B O 1
ATOM 2916 N N . ASP B 1 108 ? -10.492 13.109 -6.289 1 98.38 108 ASP B N 1
ATOM 2917 C CA . ASP B 1 108 ? -11.164 13.875 -5.25 1 98.38 108 ASP B CA 1
ATOM 2918 C C . ASP B 1 108 ? -12.289 13.062 -4.609 1 98.38 108 ASP B C 1
ATOM 2920 O O . ASP B 1 108 ? -12.477 13.102 -3.391 1 98.38 108 ASP B O 1
ATOM 2924 N N . GLU B 1 109 ? -13.023 12.328 -5.434 1 98.25 109 GLU B N 1
ATOM 2925 C CA . GLU B 1 109 ? -14.148 11.531 -4.957 1 98.25 109 GLU B CA 1
ATOM 2926 C C . GLU B 1 109 ? -13.688 10.414 -4.027 1 98.25 109 GLU B C 1
ATOM 2928 O O . GLU B 1 109 ? -14.305 10.172 -2.986 1 98.25 109 GLU B O 1
ATOM 2933 N N . THR B 1 110 ? -12.609 9.742 -4.414 1 98 110 THR B N 1
ATOM 2934 C CA . THR B 1 110 ? -12.125 8.664 -3.559 1 98 110 THR B CA 1
ATOM 2935 C C . THR B 1 110 ? -11.555 9.211 -2.256 1 98 110 THR B C 1
ATOM 2937 O O . THR B 1 110 ? -11.656 8.578 -1.207 1 98 110 THR B O 1
ATOM 2940 N N . VAL B 1 111 ? -10.953 10.406 -2.297 1 98.81 111 VAL B N 1
ATOM 2941 C CA . VAL B 1 111 ? -10.469 11.055 -1.082 1 98.81 111 VAL B CA 1
ATOM 2942 C C . VAL B 1 111 ? -11.633 11.289 -0.122 1 98.81 111 VAL B C 1
ATOM 2944 O O . VAL B 1 111 ? -11.5 11.086 1.087 1 98.81 111 VAL B O 1
ATOM 2947 N N . ASN B 1 112 ? -12.75 11.727 -0.667 1 98.88 112 ASN B N 1
ATOM 2948 C CA . ASN B 1 112 ? -13.93 11.906 0.167 1 98.88 112 ASN B CA 1
ATOM 2949 C C . ASN B 1 112 ? -14.375 10.594 0.811 1 98.88 112 ASN B C 1
ATOM 2951 O O . ASN B 1 112 ? -14.602 10.539 2.02 1 98.88 112 ASN B O 1
ATOM 2955 N N . LEU B 1 113 ? -14.469 9.516 0.021 1 98.81 113 LEU B N 1
ATOM 2956 C CA . LEU B 1 113 ? -14.867 8.211 0.542 1 98.81 113 LEU B CA 1
ATOM 2957 C C . LEU B 1 113 ? -13.914 7.754 1.646 1 98.81 113 LEU B C 1
ATOM 2959 O O . LEU B 1 113 ? -14.359 7.254 2.684 1 98.81 113 LEU B O 1
ATOM 2963 N N . LYS B 1 114 ? -12.688 7.969 1.431 1 98.88 114 LYS B N 1
ATOM 2964 C CA . LYS B 1 114 ? -11.68 7.574 2.408 1 98.88 114 LYS B CA 1
ATOM 2965 C C . LYS B 1 114 ? -11.766 8.438 3.666 1 98.88 114 LYS B C 1
ATOM 2967 O O . LYS B 1 114 ? -11.555 7.941 4.777 1 98.88 114 LYS B O 1
ATOM 2972 N N . THR B 1 115 ? -12.008 9.711 3.492 1 98.88 115 THR B N 1
ATOM 2973 C CA . THR B 1 115 ? -12.18 10.609 4.629 1 98.88 115 THR B CA 1
ATOM 2974 C C . THR B 1 115 ? -13.328 10.148 5.523 1 98.88 115 THR B C 1
ATOM 2976 O O . THR B 1 115 ? -13.156 10.016 6.734 1 98.88 115 THR B O 1
ATOM 2979 N N . LEU B 1 116 ? -14.406 9.875 4.898 1 98.88 116 LEU B N 1
ATOM 2980 C CA . LEU B 1 116 ? -15.57 9.414 5.648 1 98.88 116 LEU B CA 1
ATOM 2981 C C . LEU B 1 116 ? -15.281 8.078 6.336 1 98.88 116 LEU B C 1
ATOM 2983 O O . LEU B 1 116 ? -15.664 7.879 7.492 1 98.88 116 LEU B O 1
ATOM 2987 N N . ALA B 1 117 ? -14.625 7.199 5.648 1 98.88 117 ALA B N 1
ATOM 2988 C CA . ALA B 1 117 ? -14.273 5.91 6.23 1 98.88 117 ALA B CA 1
ATOM 2989 C C . ALA B 1 117 ? -13.328 6.086 7.422 1 98.88 117 ALA B C 1
ATOM 2991 O O . ALA B 1 117 ? -13.477 5.41 8.445 1 98.88 117 ALA B O 1
ATOM 2992 N N . ALA B 1 118 ? -12.336 6.973 7.277 1 98.88 118 ALA B N 1
ATOM 2993 C CA . ALA B 1 118 ? -11.398 7.234 8.367 1 98.88 118 ALA B CA 1
ATOM 2994 C C . ALA B 1 118 ? -12.133 7.727 9.609 1 98.88 118 ALA B C 1
ATOM 2996 O O . ALA B 1 118 ? -11.898 7.227 10.719 1 98.88 118 ALA B O 1
ATOM 2997 N N . LEU B 1 119 ? -13 8.656 9.422 1 98.81 119 LEU B N 1
ATOM 2998 C CA . LEU B 1 119 ? -13.766 9.195 10.539 1 98.81 119 LEU B CA 1
ATOM 2999 C C . LEU B 1 119 ? -14.641 8.117 11.164 1 98.81 119 LEU B C 1
ATOM 3001 O O . LEU B 1 119 ? -14.734 8.023 12.391 1 98.81 119 LEU B O 1
ATOM 3005 N N . LYS B 1 120 ? -15.258 7.34 10.297 1 98.5 120 LYS B N 1
ATOM 3006 C CA . LYS B 1 120 ? -16.109 6.254 10.758 1 98.5 120 LYS B CA 1
ATOM 3007 C C . LYS B 1 120 ? -15.344 5.309 11.688 1 98.5 120 LYS B C 1
ATOM 3009 O O . LYS B 1 120 ? -15.906 4.797 12.656 1 98.5 120 LYS B O 1
ATOM 3014 N N . HIS B 1 121 ? -14.109 5.09 11.438 1 98.56 121 HIS B N 1
ATOM 3015 C CA . HIS B 1 121 ? -13.32 4.125 12.195 1 98.56 121 HIS B CA 1
ATOM 3016 C C . HIS B 1 121 ? -12.492 4.816 13.273 1 98.56 121 HIS B C 1
ATOM 3018 O O . HIS B 1 121 ? -11.648 4.188 13.914 1 98.56 121 HIS B O 1
ATOM 3024 N N . GLY B 1 122 ? -12.648 6.129 13.438 1 98.31 122 GLY B N 1
ATOM 3025 C CA . GLY B 1 122 ? -12.07 6.836 14.57 1 98.31 122 GLY B CA 1
ATOM 3026 C C . GLY B 1 122 ? -10.68 7.363 14.297 1 98.31 122 GLY B C 1
ATOM 3027 O O . GLY B 1 122 ? -9.945 7.715 15.227 1 98.31 122 GLY B O 1
ATOM 3028 N N . PHE B 1 123 ? -10.227 7.395 13.062 1 98.81 123 PHE B N 1
ATOM 3029 C CA . PHE B 1 123 ? -8.938 7.961 12.695 1 98.81 123 PHE B CA 1
ATOM 3030 C C . PHE B 1 123 ? -9.047 9.461 12.469 1 98.81 123 PHE B C 1
ATOM 3032 O O . PHE B 1 123 ? -10.148 9.984 12.266 1 98.81 123 PHE B O 1
ATOM 3039 N N . ILE B 1 124 ? -7.945 10.109 12.508 1 98.81 124 ILE B N 1
ATOM 3040 C CA . ILE B 1 124 ? -7.832 11.492 12.047 1 98.81 124 ILE B CA 1
ATOM 3041 C C . ILE B 1 124 ? -7.367 11.516 10.594 1 98.81 124 ILE B C 1
ATOM 3043 O O . ILE B 1 124 ? -6.191 11.273 10.305 1 98.81 124 ILE B O 1
ATOM 3047 N N . PRO B 1 125 ? -8.258 11.773 9.68 1 98.88 125 PRO B N 1
ATOM 3048 C CA . PRO B 1 125 ? -7.77 11.977 8.312 1 98.88 125 PRO B CA 1
ATOM 3049 C C . PRO B 1 125 ? -6.957 13.266 8.164 1 98.88 125 PRO B C 1
ATOM 3051 O O . PRO B 1 125 ? -7.398 14.328 8.609 1 98.88 125 PRO B O 1
ATOM 3054 N N . LEU B 1 126 ? -5.754 13.148 7.707 1 98.88 126 LEU B N 1
ATOM 3055 C CA . LEU B 1 126 ? -4.926 14.25 7.23 1 98.88 126 LEU B CA 1
ATOM 3056 C C . LEU B 1 126 ? -5.059 14.414 5.723 1 98.88 126 LEU B C 1
ATOM 3058 O O . LEU B 1 126 ? -4.387 13.727 4.953 1 98.88 126 LEU B O 1
ATOM 3062 N N . ILE B 1 127 ? -5.887 15.336 5.316 1 98.88 127 ILE B N 1
ATOM 3063 C CA . ILE B 1 127 ? -6.297 15.477 3.924 1 98.88 127 ILE B CA 1
ATOM 3064 C C . ILE B 1 127 ? -5.352 16.438 3.203 1 98.88 127 ILE B C 1
ATOM 3066 O O . ILE B 1 127 ? -5.316 17.625 3.506 1 98.88 127 ILE B O 1
ATOM 3070 N N . CYS B 1 128 ? -4.652 15.906 2.248 1 98.81 128 CYS B N 1
ATOM 3071 C CA . CYS B 1 128 ? -3.709 16.703 1.476 1 98.81 128 CYS B CA 1
ATOM 3072 C C . CYS B 1 128 ? -4.375 17.281 0.234 1 98.81 128 CYS B C 1
ATOM 3074 O O . CYS B 1 128 ? -5.047 16.562 -0.51 1 98.81 128 CYS B O 1
ATOM 3076 N N . ILE B 1 129 ? -4.203 18.531 0.044 1 98.75 129 ILE B N 1
ATOM 3077 C CA . ILE B 1 129 ? -4.648 19.219 -1.163 1 98.75 129 ILE B CA 1
ATOM 3078 C C . ILE B 1 129 ? -3.504 20.047 -1.737 1 98.75 129 ILE B C 1
ATOM 3080 O O . ILE B 1 129 ? -2.58 20.438 -1.014 1 98.75 129 ILE B O 1
ATOM 3084 N N . GLY B 1 130 ? -3.508 20.297 -3.01 1 98.31 130 GLY B N 1
ATOM 3085 C CA . GLY B 1 130 ? -2.455 21.047 -3.67 1 98.31 130 GLY B CA 1
ATOM 3086 C C . GLY B 1 130 ? -2.717 21.266 -5.148 1 98.31 130 GLY B C 1
ATOM 3087 O O . GLY B 1 130 ? -3.254 20.391 -5.828 1 98.31 130 GLY B O 1
ATOM 3088 N N . GLU B 1 131 ? -2.371 22.406 -5.594 1 97.81 131 GLU B N 1
ATOM 3089 C CA . GLU B 1 131 ? -2.516 22.719 -7.016 1 97.81 131 GLU B CA 1
ATOM 3090 C C . GLU B 1 131 ? -1.209 22.484 -7.766 1 97.81 131 GLU B C 1
ATOM 3092 O O . GLU B 1 131 ? -0.126 22.594 -7.188 1 97.81 131 GLU B O 1
ATOM 3097 N N . LYS B 1 132 ? -1.289 22.219 -9.039 1 96.06 132 LYS B N 1
ATOM 3098 C CA . LYS B 1 132 ? -0.136 22.031 -9.922 1 96.06 132 LYS B CA 1
ATOM 3099 C C . LYS B 1 132 ? 0.395 23.391 -10.406 1 96.06 132 LYS B C 1
ATOM 3101 O O . LYS B 1 132 ? -0.281 24.406 -10.281 1 96.06 132 LYS B O 1
ATOM 3106 N N . SER B 1 133 ? 1.588 23.297 -10.914 1 95.12 133 SER B N 1
ATOM 3107 C CA . SER B 1 133 ? 2.188 24.5 -11.453 1 95.12 133 SER B CA 1
ATOM 3108 C C . SER B 1 133 ? 1.326 25.094 -12.562 1 95.12 133 SER B C 1
ATOM 3110 O O . SER B 1 133 ? 1.249 26.312 -12.719 1 95.12 133 SER B O 1
ATOM 3112 N N . GLU B 1 134 ? 0.681 24.25 -13.367 1 96.31 134 GLU B N 1
ATOM 3113 C CA . GLU B 1 134 ? -0.196 24.688 -14.445 1 96.31 134 GLU B CA 1
ATOM 3114 C C . GLU B 1 134 ? -1.376 25.5 -13.898 1 96.31 134 GLU B C 1
ATOM 3116 O O . GLU B 1 134 ? -1.771 26.5 -14.477 1 96.31 134 GLU B O 1
ATOM 3121 N N . ASP B 1 135 ? -1.972 25.047 -12.82 1 97.12 135 ASP B N 1
ATOM 3122 C CA . ASP B 1 135 ? -3.076 25.75 -12.188 1 97.12 135 ASP B CA 1
ATOM 3123 C C . ASP B 1 135 ? -2.654 27.156 -11.766 1 97.12 135 ASP B C 1
ATOM 3125 O O . ASP B 1 135 ? -3.398 28.125 -11.969 1 97.12 135 ASP B O 1
ATOM 3129 N N . LYS B 1 136 ? -1.487 27.234 -11.141 1 94.94 136 LYS B N 1
ATOM 3130 C CA . LYS B 1 136 ? -0.942 28.531 -10.742 1 94.94 136 LYS B CA 1
ATOM 3131 C C . LYS B 1 136 ? -0.734 29.438 -11.953 1 94.94 136 LYS B C 1
ATOM 3133 O O . LYS B 1 136 ? -1.085 30.609 -11.922 1 94.94 136 LYS B O 1
ATOM 3138 N N . ASN B 1 137 ? -0.23 28.875 -13.023 1 96.44 137 ASN B N 1
ATOM 3139 C CA . ASN B 1 137 ? 0.047 29.625 -14.242 1 96.44 137 ASN B CA 1
ATOM 3140 C C . ASN B 1 137 ? -1.235 30.156 -14.875 1 96.44 137 ASN B C 1
ATOM 3142 O O . ASN B 1 137 ? -1.244 31.25 -15.445 1 96.44 137 ASN B O 1
ATOM 3146 N N . TYR B 1 138 ? -2.268 29.375 -14.75 1 97.69 138 TYR B N 1
ATOM 3147 C CA . TYR B 1 138 ? -3.549 29.766 -15.32 1 97.69 138 TYR B CA 1
ATOM 3148 C C . TYR B 1 138 ? -4.324 30.672 -14.367 1 97.69 138 TYR B C 1
ATOM 3150 O O . TYR B 1 138 ? -5.395 31.172 -14.703 1 97.69 138 TYR B O 1
ATOM 3158 N N . GLY B 1 139 ? -3.766 30.828 -13.195 1 97.31 139 GLY B N 1
ATOM 3159 C CA . GLY B 1 139 ? -4.402 31.719 -12.234 1 97.31 139 GLY B CA 1
ATOM 3160 C C . GLY B 1 139 ? -5.621 31.094 -11.578 1 97.31 139 GLY B C 1
ATOM 3161 O O . GLY B 1 139 ? -6.543 31.812 -11.172 1 97.31 139 GLY B O 1
ATOM 3162 N N . VAL B 1 140 ? -5.66 29.719 -11.484 1 98.25 140 VAL B N 1
ATOM 3163 C CA . VAL B 1 140 ? -6.863 29.062 -10.977 1 98.25 140 VAL B CA 1
ATOM 3164 C C . VAL B 1 140 ? -6.527 28.25 -9.727 1 98.25 140 VAL B C 1
ATOM 3166 O O . VAL B 1 140 ? -7.164 27.234 -9.445 1 98.25 140 VAL B O 1
ATOM 3169 N N . SER B 1 141 ? -5.496 28.625 -9.008 1 98.06 141 SER B N 1
ATOM 3170 C CA . SER B 1 141 ? -5.074 27.922 -7.805 1 98.06 141 SER B CA 1
ATOM 3171 C C . SER B 1 141 ? -6.203 27.844 -6.781 1 98.06 141 SER B C 1
ATOM 3173 O O . SER B 1 141 ? -6.492 26.781 -6.242 1 98.06 141 SER B O 1
ATOM 3175 N N . LYS B 1 142 ? -6.82 28.969 -6.523 1 98.5 142 LYS B N 1
ATOM 3176 C CA . LYS B 1 142 ? -7.875 29.016 -5.516 1 98.5 142 LYS B CA 1
ATOM 3177 C C . LYS B 1 142 ? -9.047 28.125 -5.902 1 98.5 142 LYS B C 1
ATOM 3179 O O . LYS B 1 142 ? -9.602 27.406 -5.059 1 98.5 142 LYS B O 1
ATOM 3184 N N . GLU B 1 143 ? -9.406 28.125 -7.164 1 98.44 143 GLU B N 1
ATOM 3185 C CA . GLU B 1 143 ? -10.5 27.297 -7.66 1 98.44 143 GLU B CA 1
ATOM 3186 C C . GLU B 1 143 ? -10.18 25.812 -7.508 1 98.44 143 GLU B C 1
ATOM 3188 O O . GLU B 1 143 ? -11.016 25.031 -7.055 1 98.44 143 GLU B O 1
ATOM 3193 N N . MET B 1 144 ? -8.984 25.484 -7.879 1 98.38 144 MET B N 1
ATOM 3194 C CA . MET B 1 144 ? -8.555 24.094 -7.785 1 98.38 144 MET B CA 1
ATOM 3195 C C . MET B 1 144 ? -8.531 23.625 -6.332 1 98.38 144 MET B C 1
ATOM 3197 O O . MET B 1 144 ? -8.984 22.531 -6.023 1 98.38 144 MET B O 1
ATOM 3201 N N . LEU B 1 145 ? -8.039 24.438 -5.496 1 98.75 145 LEU B N 1
ATOM 3202 C CA . LEU B 1 145 ? -7.934 24.078 -4.086 1 98.75 145 LEU B CA 1
ATOM 3203 C C . LEU B 1 145 ? -9.312 24.016 -3.434 1 98.75 145 LEU B C 1
ATOM 3205 O O . LEU B 1 145 ? -9.578 23.125 -2.625 1 98.75 145 LEU B O 1
ATOM 3209 N N . ALA B 1 146 ? -10.148 24.969 -3.734 1 98.81 146 ALA B N 1
ATOM 3210 C CA . ALA B 1 146 ? -11.516 24.953 -3.211 1 98.81 146 ALA B CA 1
ATOM 3211 C C . ALA B 1 146 ? -12.242 23.68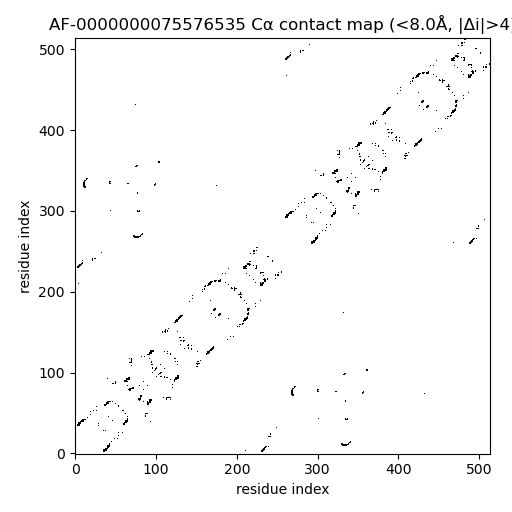8 -3.65 1 98.81 146 ALA B C 1
ATOM 3213 O O . ALA B 1 146 ? -12.969 23.078 -2.861 1 98.81 146 ALA B O 1
ATOM 3214 N N . LYS B 1 147 ? -12.078 23.312 -4.902 1 98.75 147 LYS B N 1
ATOM 3215 C CA . LYS B 1 147 ? -12.688 22.094 -5.434 1 98.75 147 LYS B CA 1
ATOM 3216 C C . LYS B 1 147 ? -12.242 20.875 -4.645 1 98.75 147 LYS B C 1
ATOM 3218 O O . LYS B 1 147 ? -13.078 20.094 -4.18 1 98.75 147 LYS B O 1
ATOM 3223 N N . GLN B 1 148 ? -10.945 20.688 -4.512 1 98.81 148 GLN B N 1
ATOM 3224 C CA . GLN B 1 148 ? -10.406 19.547 -3.777 1 98.81 148 GLN B CA 1
ATOM 3225 C C . GLN B 1 148 ? -10.938 19.531 -2.346 1 98.81 148 GLN B C 1
ATOM 3227 O O . GLN B 1 148 ? -11.359 18.469 -1.856 1 98.81 148 GLN B O 1
ATOM 3232 N N . LEU B 1 149 ? -10.93 20.688 -1.688 1 98.81 149 LEU B N 1
ATOM 3233 C CA . LEU B 1 149 ? -11.32 20.781 -0.287 1 98.81 149 LEU B CA 1
ATOM 3234 C C . LEU B 1 149 ? -12.812 20.484 -0.116 1 98.81 149 LEU B C 1
ATOM 3236 O O . LEU B 1 149 ? -13.188 19.672 0.734 1 98.81 149 LEU B O 1
ATOM 3240 N N . LYS B 1 150 ? -13.648 21.094 -0.939 1 98.81 150 LYS B N 1
ATOM 3241 C CA . LYS B 1 150 ? -15.094 20.922 -0.831 1 98.81 150 LYS B CA 1
ATOM 3242 C C . LYS B 1 150 ? -15.508 19.484 -1.113 1 98.81 150 LYS B C 1
ATOM 3244 O O . LYS B 1 150 ? -16.359 18.922 -0.415 1 98.81 150 LYS B O 1
ATOM 3249 N N . ILE B 1 151 ? -14.922 18.859 -2.105 1 98.81 151 ILE B N 1
ATOM 3250 C CA . ILE B 1 151 ? -15.258 17.484 -2.428 1 98.81 151 ILE B CA 1
ATOM 3251 C C . ILE B 1 151 ? -14.797 16.562 -1.303 1 98.81 151 ILE B C 1
ATOM 3253 O O . ILE B 1 151 ? -15.547 15.703 -0.847 1 98.81 151 ILE B O 1
ATOM 3257 N N . ALA B 1 152 ? -13.57 16.75 -0.799 1 98.81 152 ALA B N 1
ATOM 3258 C CA . ALA B 1 152 ? -13.008 15.906 0.253 1 98.81 152 ALA B CA 1
ATOM 3259 C C . ALA B 1 152 ? -13.875 15.945 1.509 1 98.81 152 ALA B C 1
ATOM 3261 O O . ALA B 1 152 ? -13.977 14.953 2.227 1 98.81 152 ALA B O 1
ATOM 3262 N N . LEU B 1 153 ? -14.547 17.078 1.738 1 98.81 153 LEU B N 1
ATOM 3263 C CA . LEU B 1 153 ? -15.25 17.281 3.004 1 98.81 153 LEU B CA 1
ATOM 3264 C C . LEU B 1 153 ? -16.75 17.125 2.82 1 98.81 153 LEU B C 1
ATOM 3266 O O . LEU B 1 153 ? -17.531 17.359 3.756 1 98.81 153 LEU B O 1
ATOM 3270 N N . LYS B 1 154 ? -17.141 16.766 1.566 1 98.62 154 LYS B N 1
ATOM 3271 C CA . LYS B 1 154 ? -18.562 16.531 1.349 1 98.62 154 LYS B CA 1
ATOM 3272 C C . LYS B 1 154 ? -19.125 15.539 2.359 1 98.62 154 LYS B C 1
ATOM 3274 O O . LYS B 1 154 ? -18.562 14.461 2.559 1 98.62 154 LYS B O 1
ATOM 3279 N N . ASP B 1 155 ? -20.141 15.883 3.148 1 98.19 155 ASP B N 1
ATOM 3280 C CA . ASP B 1 155 ? -20.922 15.07 4.086 1 98.19 155 ASP B CA 1
ATOM 3281 C C . ASP B 1 155 ? -20.125 14.812 5.367 1 98.19 155 ASP B C 1
ATOM 3283 O O . ASP B 1 155 ? -20.5 13.945 6.16 1 98.19 155 ASP B O 1
ATOM 3287 N N . VAL B 1 156 ? -19.016 15.492 5.598 1 98.5 156 VAL B N 1
ATOM 3288 C CA . VAL B 1 156 ? -18.344 15.469 6.895 1 98.5 156 VAL B CA 1
ATOM 3289 C C . VAL B 1 156 ? -19.062 16.406 7.863 1 98.5 156 VAL B C 1
ATOM 3291 O O . VAL B 1 156 ? -19.141 17.609 7.637 1 98.5 156 VAL B O 1
ATOM 3294 N N . PRO B 1 157 ? -19.562 15.906 8.867 1 97.12 157 PRO B N 1
ATOM 3295 C CA . PRO B 1 157 ? -20.391 16.75 9.727 1 97.12 157 PRO B CA 1
ATOM 3296 C C . PRO B 1 157 ? -19.562 17.703 10.586 1 97.12 157 PRO B C 1
ATOM 3298 O O . PRO B 1 157 ? -18.375 17.438 10.836 1 97.12 157 PRO B O 1
ATOM 3301 N N . SER B 1 158 ? -20.172 18.734 11.102 1 96.31 158 SER B N 1
ATOM 3302 C CA . SER B 1 158 ? -19.484 19.781 11.852 1 96.31 158 SER B CA 1
ATOM 3303 C C . SER B 1 158 ? -19 19.281 13.203 1 96.31 158 SER B C 1
ATOM 3305 O O . SER B 1 158 ? -18.062 19.828 13.773 1 96.31 158 SER B O 1
ATOM 3307 N N . ASP B 1 159 ? -19.641 18.266 13.688 1 96.75 159 ASP B N 1
ATOM 3308 C CA . ASP B 1 159 ? -19.234 17.766 15 1 96.75 159 ASP B CA 1
ATOM 3309 C C . ASP B 1 159 ? -17.922 16.984 14.922 1 96.75 159 ASP B C 1
ATOM 3311 O O . ASP B 1 159 ? -17.406 16.547 15.945 1 96.75 159 ASP B O 1
ATOM 3315 N N . LYS B 1 160 ? -17.375 16.781 13.688 1 96.5 160 LYS B N 1
ATOM 3316 C CA . LYS B 1 160 ? -16.094 16.109 13.5 1 96.5 160 LYS B CA 1
ATOM 3317 C C . LYS B 1 160 ? -14.953 17.125 13.367 1 96.5 160 LYS B C 1
ATOM 3319 O O . LYS B 1 160 ? -13.789 16.734 13.242 1 96.5 160 LYS B O 1
ATOM 3324 N N . ILE B 1 161 ? -15.352 18.391 13.414 1 94.81 161 ILE B N 1
ATOM 3325 C CA . ILE B 1 161 ? -14.312 19.422 13.375 1 94.81 161 ILE B CA 1
ATOM 3326 C C . ILE B 1 161 ? -13.328 19.203 14.516 1 94.81 161 ILE B C 1
ATOM 3328 O O . ILE B 1 161 ? -13.727 18.938 15.656 1 94.81 161 ILE B O 1
ATOM 3332 N N . GLY B 1 162 ? -12.078 19.203 14.219 1 92.75 162 GLY B N 1
ATOM 3333 C CA . GLY B 1 162 ? -11.031 18.844 15.172 1 92.75 162 GLY B CA 1
ATOM 3334 C C . GLY B 1 162 ? -10.578 17.406 15.062 1 92.75 162 GLY B C 1
ATOM 3335 O O . GLY B 1 162 ? -9.523 17.031 15.586 1 92.75 162 GLY B O 1
ATOM 3336 N N . GLN B 1 163 ? -11.352 16.625 14.344 1 96.75 163 GLN B N 1
ATOM 3337 C CA . GLN B 1 163 ? -11.031 15.211 14.18 1 96.75 163 GLN B CA 1
ATOM 3338 C C . GLN B 1 163 ? -10.523 14.93 12.766 1 96.75 163 GLN B C 1
ATOM 3340 O O . GLN B 1 163 ? -10.438 13.773 12.352 1 96.75 163 GLN B O 1
ATOM 3345 N N . PHE B 1 164 ? -10.312 15.953 12.008 1 98.62 164 PHE B N 1
ATOM 3346 C CA . PHE B 1 164 ? -9.641 15.875 10.711 1 98.62 164 PHE B CA 1
ATOM 3347 C C . PHE B 1 164 ? -8.797 17.125 10.469 1 98.62 164 PHE B C 1
ATOM 3349 O O . PHE B 1 164 ? -9.062 18.188 11.031 1 98.62 164 PHE B O 1
ATOM 3356 N N . TRP B 1 165 ? -7.754 16.922 9.695 1 98.75 165 TRP B N 1
ATOM 3357 C CA . TRP B 1 165 ? -6.832 18 9.359 1 98.75 165 TRP B CA 1
ATOM 3358 C C . TRP B 1 165 ? -6.723 18.188 7.852 1 98.75 165 TRP B C 1
ATOM 3360 O O . TRP B 1 165 ? -6.965 17.234 7.09 1 98.75 165 TRP B O 1
ATOM 3370 N N . VAL B 1 166 ? -6.41 19.391 7.426 1 98.88 166 VAL B N 1
ATOM 3371 C CA . VAL B 1 166 ? -6.133 19.688 6.023 1 98.88 166 VAL B CA 1
ATOM 3372 C C . VAL B 1 166 ? -4.68 20.141 5.871 1 98.88 166 VAL B C 1
ATOM 3374 O O . VAL B 1 166 ? -4.203 21 6.617 1 98.88 166 VAL B O 1
ATOM 3377 N N . ALA B 1 167 ? -3.973 19.516 5.027 1 98.81 167 ALA B N 1
ATOM 3378 C CA . ALA B 1 167 ? -2.605 19.906 4.703 1 98.81 167 ALA B CA 1
ATOM 3379 C C . ALA B 1 167 ? -2.518 20.469 3.291 1 98.81 167 ALA B C 1
ATOM 3381 O O . ALA B 1 167 ? -2.764 19.766 2.312 1 98.81 167 ALA B O 1
ATOM 3382 N N . TYR B 1 168 ? -2.232 21.75 3.191 1 98.81 168 TYR B N 1
ATOM 3383 C CA . TYR B 1 168 ? -1.955 22.359 1.898 1 98.81 168 TYR B CA 1
ATOM 3384 C C . TYR B 1 168 ? -0.514 22.109 1.473 1 98.81 168 TYR B C 1
ATOM 3386 O O . TYR B 1 168 ? 0.424 22.531 2.158 1 98.81 168 TYR B O 1
ATOM 3394 N N . GLU B 1 169 ? -0.398 21.391 0.389 1 97.75 169 GLU B N 1
ATOM 3395 C CA . GLU B 1 169 ? 0.886 21.031 -0.2 1 97.75 169 GLU B CA 1
ATOM 3396 C C . GLU B 1 169 ? 0.924 21.359 -1.689 1 97.75 169 GLU B C 1
ATOM 3398 O O . GLU B 1 169 ? 0.67 20.484 -2.529 1 97.75 169 GLU B O 1
ATOM 3403 N N . PRO B 1 170 ? 1.325 22.641 -2.004 1 97.69 170 PRO B N 1
ATOM 3404 C CA . PRO B 1 170 ? 1.421 22.906 -3.439 1 97.69 170 PRO B CA 1
ATOM 3405 C C . PRO B 1 170 ? 2.307 21.906 -4.172 1 97.69 170 PRO B C 1
ATOM 3407 O O . PRO B 1 170 ? 3.473 21.719 -3.814 1 97.69 170 PRO B O 1
ATOM 3410 N N . VAL B 1 171 ? 1.744 21.328 -5.188 1 96.62 171 VAL B N 1
ATOM 3411 C CA . VAL B 1 171 ? 2.418 20.234 -5.859 1 96.62 171 VAL B CA 1
ATOM 3412 C C . VAL B 1 171 ? 3.777 20.688 -6.383 1 96.62 171 VAL B C 1
ATOM 3414 O O . VAL B 1 171 ? 4.754 19.938 -6.34 1 96.62 171 VAL B O 1
ATOM 3417 N N . TRP B 1 172 ? 3.91 21.906 -6.859 1 94.81 172 TRP B N 1
ATOM 3418 C CA . TRP B 1 172 ? 5.129 22.453 -7.441 1 94.81 172 TRP B CA 1
ATOM 3419 C C . TRP B 1 172 ? 6.176 22.719 -6.367 1 94.81 172 TRP B C 1
ATOM 3421 O O . TRP B 1 172 ? 7.336 23 -6.676 1 94.81 172 TRP B O 1
ATOM 3431 N N . ALA B 1 173 ? 5.824 22.594 -5.098 1 92.88 173 ALA B N 1
ATOM 3432 C CA . ALA B 1 173 ? 6.742 22.875 -3.996 1 92.88 173 ALA B CA 1
ATOM 3433 C C . ALA B 1 173 ? 7.176 21.578 -3.309 1 92.88 173 ALA B C 1
ATOM 3435 O O . ALA B 1 173 ? 7.859 21.609 -2.283 1 92.88 173 ALA B O 1
ATOM 3436 N N . ILE B 1 174 ? 6.734 20.484 -3.736 1 89 174 ILE B N 1
ATOM 3437 C CA . ILE B 1 174 ? 6.973 19.203 -3.078 1 89 174 ILE B CA 1
ATOM 3438 C C . ILE B 1 174 ? 8.055 18.438 -3.83 1 89 174 ILE B C 1
ATOM 3440 O O . ILE B 1 174 ? 8.125 18.484 -5.059 1 89 174 ILE B O 1
ATOM 3444 N N . GLY B 1 175 ? 8.906 17.688 -3.07 1 80.31 175 GLY B N 1
ATOM 3445 C CA . GLY B 1 175 ? 9.852 16.75 -3.67 1 80.31 175 GLY B CA 1
ATOM 3446 C C . GLY B 1 175 ? 11.242 17.328 -3.824 1 80.31 175 GLY B C 1
ATOM 3447 O O . GLY B 1 175 ? 11.523 18.422 -3.346 1 80.31 175 GLY B O 1
ATOM 3448 N N . VAL B 1 176 ? 12.086 16.641 -4.551 1 78.06 176 VAL B N 1
ATOM 3449 C CA . VAL B 1 176 ? 13.508 16.938 -4.672 1 78.06 176 VAL B CA 1
ATOM 3450 C C . VAL B 1 176 ? 13.703 18.234 -5.461 1 78.06 176 VAL B C 1
ATOM 3452 O O . VAL B 1 176 ? 14.625 19 -5.176 1 78.06 176 VAL B O 1
ATOM 3455 N N . ASN B 1 177 ? 12.781 18.531 -6.27 1 81.25 177 ASN B N 1
ATOM 3456 C CA . ASN B 1 177 ? 12.906 19.734 -7.09 1 81.25 177 ASN B CA 1
ATOM 3457 C C . ASN B 1 177 ? 11.875 20.797 -6.695 1 81.25 177 ASN B C 1
ATOM 3459 O O . ASN B 1 177 ? 11.625 21.734 -7.453 1 81.25 177 ASN B O 1
ATOM 3463 N N . GLY B 1 178 ? 11.336 20.562 -5.574 1 87.5 178 GLY B N 1
ATOM 3464 C CA . GLY B 1 178 ? 10.328 21.516 -5.129 1 87.5 178 GLY B CA 1
ATOM 3465 C C . GLY B 1 178 ? 10.898 22.875 -4.773 1 87.5 178 GLY B C 1
ATOM 3466 O O . GLY B 1 178 ? 12 22.953 -4.219 1 87.5 178 GLY B O 1
ATOM 3467 N N . ILE B 1 179 ? 10.203 23.906 -5.105 1 88.69 179 ILE B N 1
ATOM 3468 C CA . ILE B 1 179 ? 10.57 25.266 -4.75 1 88.69 179 ILE B CA 1
ATOM 3469 C C . ILE B 1 179 ? 9.719 25.734 -3.574 1 88.69 179 ILE B C 1
ATOM 3471 O O . ILE B 1 179 ? 8.484 25.75 -3.658 1 88.69 179 ILE B O 1
ATOM 3475 N N . PRO B 1 180 ? 10.375 26.078 -2.51 1 93.56 180 PRO B N 1
ATOM 3476 C CA . PRO B 1 180 ? 9.578 26.547 -1.376 1 93.56 180 PRO B CA 1
ATOM 3477 C C . PRO B 1 180 ? 8.664 27.719 -1.744 1 93.56 180 PRO B C 1
ATOM 3479 O O . PRO B 1 180 ? 9.086 28.641 -2.453 1 93.56 180 PRO B O 1
ATOM 3482 N N . ALA B 1 181 ? 7.488 27.625 -1.338 1 94.75 181 ALA B N 1
ATOM 3483 C CA . ALA B 1 181 ? 6.555 28.719 -1.562 1 94.75 181 ALA B CA 1
ATOM 3484 C C . ALA B 1 181 ? 6.945 29.953 -0.749 1 94.75 181 ALA B C 1
ATOM 3486 O O . ALA B 1 181 ? 7.387 29.828 0.396 1 94.75 181 ALA B O 1
ATOM 3487 N N . GLU B 1 182 ? 6.691 31.125 -1.31 1 95.88 182 GLU B N 1
ATOM 3488 C CA . GLU B 1 182 ? 6.91 32.344 -0.55 1 95.88 182 GLU B CA 1
ATOM 3489 C C . GLU B 1 182 ? 5.863 32.531 0.547 1 95.88 182 GLU B C 1
ATOM 3491 O O . GLU B 1 182 ? 4.691 32.188 0.349 1 95.88 182 GLU B O 1
ATOM 3496 N N . THR B 1 183 ? 6.355 33.062 1.644 1 97.5 183 THR B N 1
ATOM 3497 C CA . THR B 1 183 ? 5.512 33.188 2.826 1 97.5 183 THR B CA 1
ATOM 3498 C C . THR B 1 183 ? 4.234 33.969 2.502 1 97.5 183 THR B C 1
ATOM 3500 O O . THR B 1 183 ? 3.141 33.562 2.912 1 97.5 183 THR B O 1
ATOM 3503 N N . PRO B 1 184 ? 4.312 35.031 1.71 1 98 184 PRO B N 1
ATOM 3504 C CA . PRO B 1 184 ? 3.076 35.75 1.383 1 98 184 PRO B CA 1
ATOM 3505 C C . PRO B 1 184 ? 2.094 34.906 0.584 1 98 184 PRO B C 1
ATOM 3507 O O . PRO B 1 184 ? 0.878 35.031 0.744 1 98 184 PRO B O 1
ATOM 3510 N N . TYR B 1 185 ? 2.645 34.125 -0.259 1 97.69 185 TYR B N 1
ATOM 3511 C CA . TYR B 1 185 ? 1.778 33.219 -1.031 1 97.69 185 TYR B CA 1
ATOM 3512 C C . TYR B 1 185 ? 1.067 32.219 -0.123 1 97.69 185 TYR B C 1
ATOM 3514 O O . TYR B 1 185 ? -0.138 32 -0.256 1 97.69 185 TYR B O 1
ATOM 3522 N N . VAL B 1 186 ? 1.775 31.641 0.787 1 98.31 186 VAL B N 1
ATOM 3523 C CA . VAL B 1 186 ? 1.208 30.688 1.738 1 98.31 186 VAL B CA 1
ATOM 3524 C C . VAL B 1 186 ? 0.12 31.375 2.564 1 98.31 186 VAL B C 1
ATOM 3526 O O . VAL B 1 186 ? -0.952 30.812 2.781 1 98.31 186 VAL B O 1
ATOM 3529 N N . LYS B 1 187 ? 0.414 32.594 3.023 1 98.62 187 LYS B N 1
ATOM 3530 C CA . LYS B 1 187 ? -0.578 33.344 3.775 1 98.62 187 LYS B CA 1
ATOM 3531 C C . LYS B 1 187 ? -1.865 33.531 2.975 1 98.62 187 LYS B C 1
ATOM 3533 O O . LYS B 1 187 ? -2.959 33.281 3.488 1 98.62 187 LYS B O 1
ATOM 3538 N N . LYS B 1 188 ? -1.647 33.938 1.757 1 98.44 188 LYS B N 1
ATOM 3539 C CA . LYS B 1 188 ? -2.781 34.188 0.872 1 98.44 188 LYS B CA 1
ATOM 3540 C C . LYS B 1 188 ? -3.637 32.938 0.704 1 98.44 188 LYS B C 1
ATOM 3542 O O . LYS B 1 188 ? -4.863 33 0.818 1 98.44 188 LYS B O 1
ATOM 3547 N N . ILE B 1 189 ? -3.055 31.812 0.41 1 98.56 189 ILE B N 1
ATOM 3548 C CA . ILE B 1 189 ? -3.768 30.562 0.147 1 98.56 189 ILE B CA 1
ATOM 3549 C C . ILE B 1 189 ? -4.414 30.062 1.436 1 98.56 189 ILE B C 1
ATOM 3551 O O . ILE B 1 189 ? -5.57 29.641 1.433 1 98.56 189 ILE B O 1
ATOM 3555 N N . HIS B 1 190 ? -3.701 30.078 2.559 1 98.75 190 HIS B N 1
ATOM 3556 C CA . HIS B 1 190 ? -4.258 29.609 3.82 1 98.75 190 HIS B CA 1
ATOM 3557 C C . HIS B 1 190 ? -5.441 30.469 4.258 1 98.75 190 HIS B C 1
ATOM 3559 O O . HIS B 1 190 ? -6.438 29.953 4.766 1 98.75 190 HIS B O 1
ATOM 3565 N N . ASP B 1 191 ? -5.297 31.781 4.125 1 98.75 191 ASP B N 1
ATOM 3566 C CA . ASP B 1 191 ? -6.422 32.656 4.43 1 98.75 191 ASP B CA 1
ATOM 3567 C C . ASP B 1 191 ? -7.641 32.312 3.58 1 98.75 191 ASP B C 1
ATOM 3569 O O . ASP B 1 191 ? -8.766 32.25 4.086 1 98.75 191 ASP B O 1
ATOM 3573 N N . PHE B 1 192 ? -7.355 32.062 2.34 1 98.81 192 PHE B N 1
ATOM 3574 C CA . PHE B 1 192 ? -8.422 31.688 1.422 1 98.81 192 PHE B CA 1
ATOM 3575 C C . PHE B 1 192 ? -9.047 30.359 1.847 1 98.81 192 PHE B C 1
ATOM 3577 O O . PHE B 1 192 ? -10.273 30.234 1.901 1 98.81 192 PHE B O 1
ATOM 3584 N N . LEU B 1 193 ? -8.242 29.328 2.141 1 98.81 193 LEU B N 1
ATOM 3585 C CA . LEU B 1 193 ? -8.742 28.016 2.566 1 98.81 193 LEU B CA 1
ATOM 3586 C C . LEU B 1 193 ? -9.586 28.156 3.832 1 98.81 193 LEU B C 1
ATOM 3588 O O . LEU B 1 193 ? -10.594 27.453 3.982 1 98.81 193 LEU B O 1
ATOM 3592 N N . ARG B 1 194 ? -9.172 29.031 4.766 1 98.81 194 ARG B N 1
ATOM 3593 C CA . ARG B 1 194 ? -9.953 29.281 5.969 1 98.81 194 ARG B CA 1
ATOM 3594 C C . ARG B 1 194 ? -11.328 29.844 5.617 1 98.81 194 ARG B C 1
ATOM 3596 O O . ARG B 1 194 ? -12.336 29.438 6.211 1 98.81 194 ARG B O 1
ATOM 3603 N N . THR B 1 195 ? -11.359 30.734 4.652 1 98.69 195 THR B N 1
ATOM 3604 C CA . THR B 1 195 ? -12.633 31.297 4.215 1 98.69 195 THR B CA 1
ATOM 3605 C C . THR B 1 195 ? -13.531 30.188 3.648 1 98.69 195 THR B C 1
ATOM 3607 O O . THR B 1 195 ? -14.742 30.188 3.885 1 98.69 195 THR B O 1
ATOM 3610 N N . VAL B 1 196 ? -12.977 29.266 2.873 1 98.75 196 VAL B N 1
ATOM 3611 C CA . VAL B 1 196 ? -13.734 28.156 2.314 1 98.75 196 VAL B CA 1
ATOM 3612 C C . VAL B 1 196 ? -14.281 27.281 3.443 1 98.75 196 VAL B C 1
ATOM 3614 O O . VAL B 1 196 ? -15.438 26.859 3.4 1 98.75 196 VAL B O 1
ATOM 3617 N N . LEU B 1 197 ? -13.508 27.047 4.453 1 98.69 197 LEU B N 1
ATOM 3618 C CA . LEU B 1 197 ? -13.922 26.234 5.594 1 98.69 197 LEU B CA 1
ATOM 3619 C C . LEU B 1 197 ? -15.047 26.922 6.367 1 98.69 197 LEU B C 1
ATOM 3621 O O . LEU B 1 197 ? -15.977 26.25 6.824 1 98.69 197 LEU B O 1
ATOM 3625 N N . ILE B 1 198 ? -14.922 28.234 6.523 1 98.44 198 ILE B N 1
ATOM 3626 C CA . ILE B 1 198 ? -15.969 29 7.191 1 98.44 198 ILE B CA 1
ATOM 3627 C C . ILE B 1 198 ? -17.25 28.953 6.367 1 98.44 198 ILE B C 1
ATOM 3629 O O . ILE B 1 198 ? -18.359 28.859 6.918 1 98.44 198 ILE B O 1
ATOM 3633 N N . GLU B 1 199 ? -17.109 29.031 5.078 1 98.12 199 GLU B N 1
ATOM 3634 C CA . GLU B 1 199 ? -18.266 28.891 4.195 1 98.12 199 GLU B CA 1
ATOM 3635 C C . GLU B 1 199 ? -18.953 27.531 4.383 1 98.12 199 GLU B C 1
ATOM 3637 O O . GLU B 1 199 ? -20.172 27.438 4.371 1 98.12 199 GLU B O 1
ATOM 3642 N N . LEU B 1 200 ? -18.188 26.453 4.598 1 97.94 200 LEU B N 1
ATOM 3643 C CA . LEU B 1 200 ? -18.688 25.094 4.688 1 97.94 200 LEU B CA 1
ATOM 3644 C C . LEU B 1 200 ? -19.297 24.828 6.062 1 97.94 200 LEU B C 1
ATOM 3646 O O . LEU B 1 200 ? -20.297 24.109 6.18 1 97.94 200 LEU B O 1
ATOM 3650 N N . TYR B 1 201 ? -18.703 25.453 7.117 1 98.06 201 TYR B N 1
ATOM 3651 C CA . TYR B 1 201 ? -19.047 25 8.461 1 98.06 201 TYR B CA 1
ATOM 3652 C C . TYR B 1 201 ? -19.531 26.172 9.32 1 98.06 201 TYR B C 1
ATOM 3654 O O . TYR B 1 201 ? -19.766 26.016 10.516 1 98.06 201 TYR B O 1
ATOM 3662 N N . GLY B 1 202 ? -19.656 27.391 8.727 1 97.56 202 GLY B N 1
ATOM 3663 C CA . GLY B 1 202 ? -19.891 28.562 9.547 1 97.56 202 GLY B CA 1
ATOM 3664 C C . GLY B 1 202 ? -18.719 28.938 10.422 1 97.56 202 GLY B C 1
ATOM 3665 O O . GLY B 1 202 ? -17.562 28.656 10.078 1 97.56 202 GLY B O 1
ATOM 3666 N N . PRO B 1 203 ? -18.859 29.578 11.516 1 97.12 203 PRO B N 1
ATOM 3667 C CA . PRO B 1 203 ? -17.781 30.062 12.375 1 97.12 203 PRO B CA 1
ATOM 3668 C C . PRO B 1 203 ? -16.875 28.922 12.875 1 97.12 203 PRO B C 1
ATOM 3670 O O . PRO B 1 203 ? -15.695 29.141 13.133 1 97.12 203 PRO B O 1
ATOM 3673 N N . LEU B 1 204 ? -17.469 27.766 12.906 1 96.56 204 LEU B N 1
ATOM 3674 C CA . LEU B 1 204 ? -16.719 26.609 13.391 1 96.56 204 LEU B CA 1
ATOM 3675 C C . LEU B 1 204 ? -15.594 26.25 12.414 1 96.56 204 LEU B C 1
ATOM 3677 O O . LEU B 1 204 ? -14.656 25.531 12.781 1 96.56 204 LEU B O 1
ATOM 3681 N N . GLY B 1 205 ? -15.664 26.719 11.18 1 97.25 205 GLY B N 1
ATOM 3682 C CA . GLY B 1 205 ? -14.641 26.469 10.18 1 97.25 205 GLY B CA 1
ATOM 3683 C C . GLY B 1 205 ? -13.273 26.984 10.594 1 97.25 205 GLY B C 1
ATOM 3684 O O . GLY B 1 205 ? -12.25 26.484 10.117 1 97.25 205 GLY B O 1
ATOM 3685 N N . LYS B 1 206 ? -13.234 27.969 11.547 1 96.75 206 LYS B N 1
ATOM 3686 C CA . LYS B 1 206 ? -11.984 28.531 12.039 1 96.75 206 LYS B CA 1
ATOM 3687 C C . LYS B 1 206 ? -11.203 27.516 12.867 1 96.75 206 LYS B C 1
ATOM 3689 O O . LYS B 1 206 ? -10.008 27.688 13.094 1 96.75 206 LYS B O 1
ATOM 3694 N N . ASP B 1 207 ? -11.938 26.453 13.266 1 96.88 207 ASP B N 1
ATOM 3695 C CA . ASP B 1 207 ? -11.336 25.516 14.211 1 96.88 207 ASP B CA 1
ATOM 3696 C C . ASP B 1 207 ? -10.789 24.281 13.484 1 96.88 207 ASP B C 1
ATOM 3698 O O . ASP B 1 207 ? -10.227 23.391 14.109 1 96.88 207 ASP B O 1
ATOM 3702 N N . VAL B 1 208 ? -10.93 24.203 12.164 1 97.88 208 VAL B N 1
ATOM 3703 C CA . VAL B 1 208 ? -10.328 23.125 11.391 1 97.88 208 VAL B CA 1
ATOM 3704 C C . VAL B 1 208 ? -8.82 23.328 11.289 1 97.88 208 VAL B C 1
ATOM 3706 O O . VAL B 1 208 ? -8.367 24.344 10.758 1 97.88 208 VAL B O 1
ATOM 3709 N N . PRO B 1 209 ? -8.023 22.422 11.789 1 98.38 209 PRO B N 1
ATOM 3710 C CA . PRO B 1 209 ? -6.574 22.594 11.664 1 98.38 209 PRO B CA 1
ATOM 3711 C C . PRO B 1 209 ? -6.102 22.625 10.219 1 98.38 209 PRO B C 1
ATOM 3713 O O . PRO B 1 209 ? -6.496 21.766 9.422 1 98.38 209 PRO B O 1
ATOM 3716 N N . LEU B 1 210 ? -5.332 23.609 9.859 1 98.62 210 LEU B N 1
ATOM 3717 C CA . LEU B 1 210 ? -4.691 23.781 8.562 1 98.62 210 LEU B CA 1
ATOM 3718 C C . LEU B 1 210 ? -3.176 23.672 8.68 1 98.62 210 LEU B C 1
ATOM 3720 O O . LEU B 1 210 ? -2.559 24.438 9.43 1 98.62 210 LEU B O 1
ATOM 3724 N N . LEU B 1 211 ? -2.625 22.719 8.008 1 98.81 211 LEU B N 1
ATOM 3725 C CA . LEU B 1 211 ? -1.177 22.547 7.984 1 98.81 211 LEU B CA 1
ATOM 3726 C C . LEU B 1 211 ? -0.596 22.969 6.641 1 98.81 211 LEU B C 1
ATOM 3728 O O . LEU B 1 211 ? -1.291 22.953 5.621 1 98.81 211 LEU B O 1
ATOM 3732 N N . PHE B 1 212 ? 0.64 23.406 6.719 1 98.69 212 PHE B N 1
ATOM 3733 C CA . PHE B 1 212 ? 1.359 23.703 5.484 1 98.69 212 PHE B CA 1
ATOM 3734 C C . PHE B 1 212 ? 2.494 22.703 5.273 1 98.69 212 PHE B C 1
ATOM 3736 O O . PHE B 1 212 ? 3.254 22.422 6.199 1 98.69 212 PHE B O 1
ATOM 3743 N N . GLY B 1 213 ? 2.461 22.141 4.102 1 95.75 213 GLY B N 1
ATOM 3744 C CA . GLY B 1 213 ? 3.547 21.297 3.631 1 95.75 213 GLY B CA 1
ATOM 3745 C C . GLY B 1 213 ? 4.059 21.688 2.26 1 95.75 213 GLY B C 1
ATOM 3746 O O . GLY B 1 213 ? 3.287 21.766 1.302 1 95.75 213 GLY B O 1
ATOM 3747 N N . GLY B 1 214 ? 5.223 22.047 2.082 1 91.75 214 GLY B N 1
ATOM 3748 C CA . GLY B 1 214 ? 5.871 22.469 0.848 1 91.75 214 GLY B CA 1
ATOM 3749 C C . GLY B 1 214 ? 7.309 22.906 1.048 1 91.75 214 GLY B C 1
ATOM 3750 O O . GLY B 1 214 ? 7.582 24.094 1.221 1 91.75 214 GLY B O 1
ATOM 3751 N N . SER B 1 215 ? 8.156 21.969 0.976 1 93.19 215 SER B N 1
ATOM 3752 C CA . SER B 1 215 ? 9.586 22.203 1.087 1 93.19 215 SER B CA 1
ATOM 3753 C C . SER B 1 215 ? 9.914 23.031 2.324 1 93.19 215 SER B C 1
ATOM 3755 O O . SER B 1 215 ? 10.633 24.047 2.236 1 93.19 215 SER B O 1
ATOM 3757 N N . VAL B 1 216 ? 9.289 22.734 3.438 1 96.31 216 VAL B N 1
ATOM 3758 C CA . VAL B 1 216 ? 9.57 23.359 4.727 1 96.31 216 VAL B CA 1
ATOM 3759 C C . VAL B 1 216 ? 10.961 22.953 5.211 1 96.31 216 VAL B C 1
ATOM 3761 O O . VAL B 1 216 ? 11.344 21.781 5.102 1 96.31 216 VAL B O 1
ATOM 3764 N N . ASN B 1 217 ? 11.719 23.891 5.617 1 95 217 ASN B N 1
ATOM 3765 C CA . ASN B 1 217 ? 13.062 23.656 6.133 1 95 217 ASN B CA 1
ATOM 3766 C C . ASN B 1 217 ? 13.406 24.641 7.246 1 95 217 ASN B C 1
ATOM 3768 O O . ASN B 1 217 ? 12.57 25.453 7.656 1 95 217 ASN B O 1
ATOM 3772 N N . ILE B 1 218 ? 14.648 24.547 7.727 1 95.62 218 ILE B N 1
ATOM 3773 C CA . ILE B 1 218 ? 15.078 25.297 8.898 1 95.62 218 ILE B CA 1
ATOM 3774 C C . ILE B 1 218 ? 15.039 26.797 8.602 1 95.62 218 ILE B C 1
ATOM 3776 O O . ILE B 1 218 ? 14.812 27.609 9.5 1 95.62 218 ILE B O 1
ATOM 3780 N N . ASN B 1 219 ? 15.117 27.156 7.34 1 95.38 219 ASN B N 1
ATOM 3781 C CA . ASN B 1 219 ? 15.234 28.562 6.973 1 95.38 219 ASN B CA 1
ATOM 3782 C C . ASN B 1 219 ? 13.859 29.219 6.82 1 95.38 219 ASN B C 1
ATOM 3784 O O . ASN B 1 219 ? 13.742 30.438 6.867 1 95.38 219 ASN B O 1
ATOM 3788 N N . ASN B 1 220 ? 12.828 28.406 6.625 1 96.69 220 ASN B N 1
ATOM 3789 C CA . ASN B 1 220 ? 11.539 29.031 6.316 1 96.69 220 ASN B CA 1
ATOM 3790 C C . ASN B 1 220 ? 10.453 28.578 7.297 1 96.69 220 ASN B C 1
ATOM 3792 O O . ASN B 1 220 ? 9.375 29.156 7.34 1 96.69 220 ASN B O 1
ATOM 3796 N N . ALA B 1 221 ? 10.711 27.656 8.172 1 97.62 221 ALA B N 1
ATOM 3797 C CA . ALA B 1 221 ? 9.727 27.062 9.07 1 97.62 221 ALA B CA 1
ATOM 3798 C C . ALA B 1 221 ? 9.102 28.109 9.984 1 97.62 221 ALA B C 1
ATOM 3800 O O . ALA B 1 221 ? 7.883 28.156 10.156 1 97.62 221 ALA B O 1
ATOM 3801 N N . LYS B 1 222 ? 9.922 28.922 10.523 1 97 222 LYS B N 1
ATOM 3802 C CA . LYS B 1 222 ? 9.453 29.922 11.469 1 97 222 LYS B CA 1
ATOM 3803 C C . LYS B 1 222 ? 8.508 30.922 10.805 1 97 222 LYS B C 1
ATOM 3805 O O . LYS B 1 222 ? 7.527 31.359 11.406 1 97 222 LYS B O 1
ATOM 3810 N N . ASP B 1 223 ? 8.828 31.281 9.609 1 97.31 223 ASP B N 1
ATOM 3811 C CA . ASP B 1 223 ? 8 32.219 8.867 1 97.31 223 ASP B CA 1
ATOM 3812 C C . ASP B 1 223 ? 6.609 31.656 8.609 1 97.31 223 ASP B C 1
ATOM 3814 O O . ASP B 1 223 ? 5.605 32.375 8.758 1 97.31 223 ASP B O 1
ATOM 3818 N N . TYR B 1 224 ? 6.547 30.406 8.18 1 98 224 TYR B N 1
ATOM 3819 C CA . TYR B 1 224 ? 5.262 29.75 7.941 1 98 224 TYR B CA 1
ATOM 3820 C C . TYR B 1 224 ? 4.473 29.625 9.242 1 98 224 TYR B C 1
ATOM 3822 O O . TYR B 1 224 ? 3.27 29.891 9.273 1 98 224 TYR B O 1
ATOM 3830 N N . ALA B 1 225 ? 5.156 29.219 10.32 1 97.25 225 ALA B N 1
ATOM 3831 C CA . ALA B 1 225 ? 4.512 28.953 11.602 1 97.25 225 ALA B CA 1
ATOM 3832 C C . ALA B 1 225 ? 3.906 30.219 12.188 1 97.25 225 ALA B C 1
ATOM 3834 O O . ALA B 1 225 ? 2.957 30.156 12.977 1 97.25 225 ALA B O 1
ATOM 3835 N N . GLY B 1 226 ? 4.41 31.344 11.766 1 96.56 226 GLY B N 1
ATOM 3836 C CA . GLY B 1 226 ? 3.957 32.625 12.289 1 96.56 226 GLY B CA 1
ATOM 3837 C C . GLY B 1 226 ? 2.689 33.125 11.625 1 96.56 226 GLY B C 1
ATOM 3838 O O . GLY B 1 226 ? 2.078 34.094 12.094 1 96.56 226 GLY B O 1
ATOM 3839 N N . LEU B 1 227 ? 2.26 32.5 10.617 1 97.31 227 LEU B N 1
ATOM 3840 C CA . LEU B 1 227 ? 1.067 32.906 9.891 1 97.31 227 LEU B CA 1
ATOM 3841 C C . LEU B 1 227 ? -0.197 32.531 10.664 1 97.31 227 LEU B C 1
ATOM 3843 O O . LEU B 1 227 ? -0.271 31.469 11.258 1 97.31 227 LEU B O 1
ATOM 3847 N N . GLU B 1 228 ? -1.154 33.344 10.672 1 95.62 228 GLU B N 1
ATOM 3848 C CA . GLU B 1 228 ? -2.365 33.25 11.484 1 95.62 228 GLU B CA 1
ATOM 3849 C C . GLU B 1 228 ? -3.117 31.953 11.203 1 95.62 228 GLU B C 1
ATOM 3851 O O . GLU B 1 228 ? -3.662 31.328 12.117 1 95.62 228 GLU B O 1
ATOM 3856 N N . ASN B 1 229 ? -3.205 31.516 9.906 1 98 229 ASN B N 1
ATOM 3857 C CA . ASN B 1 229 ? -4.016 30.359 9.531 1 98 229 ASN B CA 1
ATOM 3858 C C . ASN B 1 229 ? -3.15 29.141 9.25 1 98 229 ASN B C 1
ATOM 3860 O O . ASN B 1 229 ? -3.535 28.266 8.469 1 98 229 ASN B O 1
ATOM 3864 N N . VAL B 1 230 ? -2.006 29.094 9.844 1 98 230 VAL B N 1
ATOM 3865 C CA . VAL B 1 230 ? -1.173 27.891 9.836 1 98 230 VAL B CA 1
ATOM 3866 C C . VAL B 1 230 ? -1.137 27.281 11.227 1 98 230 VAL B C 1
ATOM 3868 O O . VAL B 1 230 ? -0.557 27.844 12.156 1 98 230 VAL B O 1
ATOM 3871 N N . ASP B 1 231 ? -1.751 26.141 11.328 1 98 231 ASP B N 1
ATOM 3872 C CA . ASP B 1 231 ? -1.911 25.5 12.625 1 98 231 ASP B CA 1
ATOM 3873 C C . ASP B 1 231 ? -0.876 24.391 12.812 1 98 231 ASP B C 1
ATOM 3875 O O . ASP B 1 231 ? -0.822 23.75 13.867 1 98 231 ASP B O 1
ATOM 3879 N N . GLY B 1 232 ? -0.063 24.141 11.82 1 98.25 232 GLY B N 1
ATOM 3880 C CA . GLY B 1 232 ? 0.959 23.109 11.859 1 98.25 232 GLY B CA 1
ATOM 3881 C C . GLY B 1 232 ? 1.791 23.047 10.594 1 98.25 232 GLY B C 1
ATOM 3882 O O . GLY B 1 232 ? 1.477 23.703 9.602 1 98.25 232 GLY B O 1
ATOM 3883 N N . LEU B 1 233 ? 2.857 22.281 10.641 1 98.5 233 LEU B N 1
ATOM 3884 C CA . LEU B 1 233 ? 3.738 22.062 9.492 1 98.5 233 LEU B CA 1
ATOM 3885 C C . LEU B 1 233 ? 3.877 20.562 9.203 1 98.5 233 LEU B C 1
ATOM 3887 O O . LEU B 1 233 ? 4.02 19.75 10.125 1 98.5 233 LEU B O 1
ATOM 3891 N N . PHE B 1 234 ? 3.705 20.203 8.008 1 98.25 234 PHE B N 1
ATOM 3892 C CA . PHE B 1 234 ? 3.877 18.844 7.477 1 98.25 234 PHE B CA 1
ATOM 3893 C C . PHE B 1 234 ? 5.152 18.75 6.648 1 98.25 234 PHE B C 1
ATOM 3895 O O . PHE B 1 234 ? 5.152 19.078 5.457 1 98.25 234 PHE B O 1
ATOM 3902 N N . ILE B 1 235 ? 6.223 18.219 7.258 1 97.31 235 ILE B N 1
ATOM 3903 C CA . ILE B 1 235 ? 7.59 18.469 6.812 1 97.31 235 ILE B CA 1
ATOM 3904 C C . ILE B 1 235 ? 8.156 17.219 6.164 1 97.31 235 ILE B C 1
ATOM 3906 O O . ILE B 1 235 ? 7.992 16.109 6.688 1 97.31 235 ILE B O 1
ATOM 3910 N N . GLY B 1 236 ? 8.805 17.375 5.07 1 94.94 236 GLY B N 1
ATOM 3911 C CA . GLY B 1 236 ? 9.414 16.25 4.371 1 94.94 236 GLY B CA 1
ATOM 3912 C C . GLY B 1 236 ? 10.828 15.961 4.828 1 94.94 236 GLY B C 1
ATOM 3913 O O . GLY B 1 236 ? 11.078 15.805 6.027 1 94.94 236 GLY B O 1
ATOM 3914 N N . ARG B 1 237 ? 11.805 16.016 3.951 1 94.06 237 ARG B N 1
ATOM 3915 C CA . ARG B 1 237 ? 13.18 15.562 4.121 1 94.06 237 ARG B CA 1
ATOM 3916 C C . ARG B 1 237 ? 13.859 16.312 5.266 1 94.06 237 ARG B C 1
ATOM 3918 O O . ARG B 1 237 ? 14.703 15.742 5.965 1 94.06 237 ARG B O 1
ATOM 3925 N N . SER B 1 238 ? 13.492 17.453 5.457 1 94.31 238 SER B N 1
ATOM 3926 C CA . SER B 1 238 ? 14.109 18.266 6.496 1 94.31 238 SER B CA 1
ATOM 3927 C C . SER B 1 238 ? 13.789 17.734 7.887 1 94.31 238 SER B C 1
ATOM 3929 O O . SER B 1 238 ? 14.422 18.109 8.867 1 94.31 238 SER B O 1
ATOM 3931 N N . ALA B 1 239 ? 12.82 16.859 7.957 1 97 239 ALA B N 1
ATOM 3932 C CA . ALA B 1 239 ? 12.438 16.281 9.242 1 97 239 ALA B CA 1
ATOM 3933 C C . ALA B 1 239 ? 12.836 14.812 9.312 1 97 239 ALA B C 1
ATOM 3935 O O . ALA B 1 239 ? 12.453 14.102 10.25 1 97 239 ALA B O 1
ATOM 3936 N N . TRP B 1 240 ? 13.602 14.273 8.352 1 97.19 240 TRP B N 1
ATOM 3937 C CA . TRP B 1 240 ? 13.883 12.844 8.281 1 97.19 240 TRP B CA 1
ATOM 3938 C C . TRP B 1 240 ? 15.109 12.492 9.117 1 97.19 240 TRP B C 1
ATOM 3940 O O . TRP B 1 240 ? 15.539 11.336 9.133 1 97.19 240 TRP B O 1
ATOM 3950 N N . GLU B 1 241 ? 15.695 13.461 9.727 1 97.06 241 GLU B N 1
ATOM 3951 C CA . GLU B 1 241 ? 16.703 13.289 10.773 1 97.06 241 GLU B CA 1
ATOM 3952 C C . GLU B 1 241 ? 16.25 13.953 12.078 1 97.06 241 GLU B C 1
ATOM 3954 O O . GLU B 1 241 ? 15.914 15.141 12.094 1 97.06 241 GLU B O 1
ATOM 3959 N N . PRO B 1 242 ? 16.281 13.172 13.164 1 97.5 242 PRO B N 1
ATOM 3960 C CA . PRO B 1 242 ? 15.734 13.703 14.414 1 97.5 242 PRO B CA 1
ATOM 3961 C C . PRO B 1 242 ? 16.391 15.008 14.836 1 97.5 242 PRO B C 1
ATOM 3963 O O . PRO B 1 242 ? 15.719 15.93 15.305 1 97.5 242 PRO B O 1
ATOM 3966 N N . ASP B 1 243 ? 17.672 15.109 14.617 1 96.56 243 ASP B N 1
ATOM 3967 C CA . ASP B 1 243 ? 18.391 16.312 15.008 1 96.56 243 ASP B CA 1
ATOM 3968 C C . ASP B 1 243 ? 17.922 17.516 14.188 1 96.56 243 ASP B C 1
ATOM 3970 O O . ASP B 1 243 ? 17.766 18.625 14.719 1 96.56 243 ASP B O 1
ATOM 3974 N N . LEU B 1 244 ? 17.766 17.297 12.914 1 96.19 244 LEU B N 1
ATOM 3975 C CA . LEU B 1 244 ? 17.297 18.359 12.039 1 96.19 244 LEU B CA 1
ATOM 3976 C C . LEU B 1 244 ? 15.852 18.734 12.383 1 96.19 244 LEU B C 1
ATOM 3978 O O . LEU B 1 244 ? 15.492 19.922 12.344 1 96.19 244 LEU B O 1
ATOM 3982 N N . PHE B 1 245 ? 15.07 17.734 12.719 1 97.25 245 PHE B N 1
ATOM 3983 C CA . PHE B 1 245 ? 13.695 18 13.125 1 97.25 245 PHE B CA 1
ATOM 3984 C C . PHE B 1 245 ? 13.664 18.828 14.406 1 97.25 245 PHE B C 1
ATOM 3986 O O . PHE B 1 245 ? 12.867 19.766 14.523 1 97.25 245 PHE B O 1
ATOM 3993 N N . GLU B 1 246 ? 14.508 18.547 15.312 1 97.5 246 GLU B N 1
ATOM 3994 C CA . GLU B 1 246 ? 14.562 19.297 16.562 1 97.5 246 GLU B CA 1
ATOM 3995 C C . GLU B 1 246 ? 14.938 20.75 16.312 1 97.5 246 GLU B C 1
ATOM 3997 O O . GLU B 1 246 ? 14.422 21.656 16.984 1 97.5 246 GLU B O 1
ATOM 4002 N N . GLU B 1 247 ? 15.852 20.922 15.375 1 97.12 247 GLU B N 1
ATOM 4003 C CA . GLU B 1 247 ? 16.203 22.297 15.039 1 97.12 247 GLU B CA 1
ATOM 4004 C C . GLU B 1 247 ? 14.984 23.094 14.594 1 97.12 247 GLU B C 1
ATOM 4006 O O . GLU B 1 247 ? 14.836 24.266 14.938 1 97.12 247 GLU B O 1
ATOM 4011 N N . ILE B 1 248 ? 14.172 22.453 13.82 1 97 248 ILE B N 1
ATOM 4012 C CA . ILE B 1 248 ? 12.945 23.078 13.344 1 97 248 ILE B CA 1
ATOM 4013 C C . ILE B 1 248 ? 12 23.328 14.516 1 97 248 ILE B C 1
ATOM 4015 O O . ILE B 1 248 ? 11.375 24.391 14.602 1 97 248 ILE B O 1
ATOM 4019 N N . MET B 1 249 ? 11.914 22.375 15.477 1 96.75 249 MET B N 1
ATOM 4020 C CA . MET B 1 249 ? 11.086 22.531 16.672 1 96.75 249 MET B CA 1
ATOM 4021 C C . MET B 1 249 ? 11.508 23.75 17.469 1 96.75 249 MET B C 1
ATOM 4023 O O . MET B 1 249 ? 10.656 24.547 17.891 1 96.75 249 MET B O 1
ATOM 4027 N N . VAL B 1 250 ? 12.766 23.906 17.625 1 96.38 250 VAL B N 1
ATOM 4028 C CA . VAL B 1 250 ? 13.312 25.031 18.375 1 96.38 250 VAL B CA 1
ATOM 4029 C C . VAL B 1 250 ? 12.961 26.344 17.672 1 96.38 250 VAL B C 1
ATOM 4031 O O . VAL B 1 250 ? 12.461 27.281 18.297 1 96.38 250 VAL B O 1
ATOM 4034 N N . SER B 1 251 ? 13.203 26.344 16.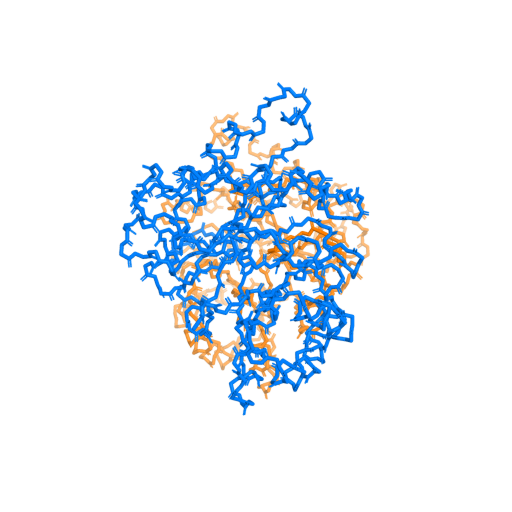422 1 95.5 251 SER B N 1
ATOM 4035 C CA . SER B 1 251 ? 12.953 27.547 15.625 1 95.5 251 SER B CA 1
ATOM 4036 C C . SER B 1 251 ? 11.484 27.953 15.68 1 95.5 251 SER B C 1
ATOM 4038 O O . SER B 1 251 ? 11.156 29.109 15.914 1 95.5 251 SER B O 1
ATOM 4040 N N . VAL B 1 252 ? 10.586 27.016 15.477 1 96.12 252 VAL B N 1
ATOM 4041 C CA . VAL B 1 252 ? 9.148 27.25 15.445 1 96.12 252 VAL B CA 1
ATOM 4042 C C . VAL B 1 252 ? 8.656 27.609 16.844 1 96.12 252 VAL B C 1
ATOM 4044 O O . VAL B 1 252 ? 7.793 28.469 17.016 1 96.12 252 VAL B O 1
ATOM 4047 N N . GLY B 1 253 ? 9.211 26.922 17.906 1 93.25 253 GLY B N 1
ATOM 4048 C CA . GLY B 1 253 ? 8.844 27.203 19.281 1 93.25 253 GLY B CA 1
ATOM 4049 C C . GLY B 1 253 ? 9.086 28.641 19.688 1 93.25 253 GLY B C 1
ATOM 4050 O O . GLY B 1 253 ? 8.289 29.234 20.422 1 93.25 253 GLY B O 1
ATOM 4051 N N . ASP B 1 254 ? 10.078 29.219 19.172 1 87.62 254 ASP B N 1
ATOM 4052 C CA . ASP B 1 254 ? 10.438 30.594 19.484 1 87.62 254 ASP B CA 1
ATOM 4053 C C . ASP B 1 254 ? 9.414 31.578 18.891 1 87.62 254 ASP B C 1
ATOM 4055 O O . ASP B 1 254 ? 9.219 32.656 19.422 1 87.62 254 ASP B O 1
ATOM 4059 N N . THR B 1 255 ? 8.852 31.141 17.844 1 84.44 255 THR B N 1
ATOM 4060 C CA . THR B 1 255 ? 7.883 31.969 17.141 1 84.44 255 THR B CA 1
ATOM 4061 C C . THR B 1 255 ? 6.52 31.906 17.828 1 84.44 255 THR B C 1
ATOM 4063 O O . THR B 1 255 ? 5.773 32.906 17.828 1 84.44 255 THR B O 1
ATOM 4066 N N . LEU B 1 256 ? 6.172 30.734 18.297 1 82.56 256 LEU B N 1
ATOM 4067 C CA . LEU B 1 256 ? 4.848 30.531 18.891 1 82.56 256 LEU B CA 1
ATOM 4068 C C . LEU B 1 256 ? 4.785 31.125 20.297 1 82.56 256 LEU B C 1
ATOM 4070 O O . LEU B 1 256 ? 3.699 31.25 20.859 1 82.56 256 LEU B O 1
ATOM 4074 N N . LYS B 1 257 ? 5.918 31.516 21.016 1 73.38 257 LYS B N 1
ATOM 4075 C CA . LYS B 1 257 ? 5.957 32.219 22.297 1 73.38 257 LYS B CA 1
ATOM 4076 C C . LYS B 1 257 ? 5.602 33.688 22.125 1 73.38 257 LYS B C 1
ATOM 4078 O O . LYS B 1 257 ? 5.871 34.281 21.094 1 73.38 257 LYS B O 1
#

pLDDT: mean 96.71, std 4.23, range [56.12, 98.88]

Foldseek 3Di:
DAAFEEEEEAPPDDDLVLVLVQLVLQQVLCVVPPSHAYEYEYAPVNLLVSLVVCVVVVGSYAYEYAAEFLDQDDDDPPHHHLVNVVVSPHAEYEADPVCCVVPPVHDLQRLLSNCVSCVVSQHAYAYEDADEPVCVVVVNGLVRRLVSVCSNCVPPALVCAVSYAYEYEHPCQDDPRHDADDLVVLLVNLVSVLVSQCVVRPPSSLRHAYAYEGADALVCLQSNLLRPRHRYYHYYPQPSHSVSVSSSSVSNVVNVD/DAAFEEEEEAPPDDDLVLVLVQLVLQQVLVVVPPSHAYEYEYAPVNLLVSLVVCVVVVGSYAYEYAAEFLDQDDDDPPHHHLVNVVVSPHAEYEADPVCCVVPPVHDLQRLLSNCVSCVVSQHAYAYEDADEPVCVVVVNGLVRRLVSVCSNCVPPALVCAVSYAYEYEHPCQDDPRHDADDLVVLLVNLVSVLVSQCVVRPPSSLRHAYAYEGADALVCLQSNLLRPRHRYYHYYPQPSHSVSVSSSSVSNVVNVD